Protein AF-A0A5J4TWM2-F1 (afdb_monomer_lite)

Sequence (396 aa):
MANTTLKNVNMKVEQGLFILHQSQKAQLILSQINFIGAGTVKLEGQTLVQISSCTFTIPAGITTTISPLIQALGNHLQIISSIFGTEQQTNLQAPAIYTSEQCKSISISKTNFTNLQSNITSDQWKASGIVVMQIDVNPNITFNECVFFHCTDQTSVNSHSSGAVSIIPNIATTNDLILSNDEVIQQNIKFTSCNFTTCRGVTSGAIHSTFKSLSGSDNLLFMIDKCNFISCGGKQTIVGSLLFDGQGSGTNFGQISVTNSKFYECFGQKAGGILFGDGIQPQSAQNNVFSNNNLTTAEGESSADIIFQSKQLLDNAGGIESVAQGYKFEQIEINSTATGEVKIEGFSSNFGPYLDCVTRNGKENCEQIPCGGKLNQKPEDCEQKLIDEEQKDIQD

Structure (mmCIF, N/CA/C/O backbone):
data_AF-A0A5J4TWM2-F1
#
_entry.id   AF-A0A5J4TWM2-F1
#
loop_
_atom_site.group_PDB
_atom_site.id
_atom_site.type_symbol
_atom_site.label_atom_id
_atom_site.label_alt_id
_atom_site.label_comp_id
_atom_site.label_asym_id
_atom_site.label_entity_id
_atom_site.label_seq_id
_atom_site.pdbx_PDB_ins_code
_atom_site.Cartn_x
_atom_site.Cartn_y
_atom_site.Cartn_z
_atom_site.occupancy
_atom_site.B_iso_or_equiv
_atom_site.auth_seq_id
_atom_site.auth_comp_id
_atom_site.auth_asym_id
_atom_site.auth_atom_id
_atom_site.pdbx_PDB_model_num
ATOM 1 N N . MET A 1 1 ? 4.341 -7.861 35.556 1.00 62.16 1 MET A N 1
ATOM 2 C CA . MET A 1 1 ? 3.309 -7.076 34.845 1.00 62.16 1 MET A CA 1
ATOM 3 C C . MET A 1 1 ? 1.960 -7.677 35.180 1.00 62.16 1 MET A C 1
ATOM 5 O O . MET A 1 1 ? 1.873 -8.896 35.243 1.00 62.16 1 MET A O 1
ATOM 9 N N . ALA A 1 2 ? 0.959 -6.853 35.482 1.00 68.69 2 ALA A N 1
ATOM 10 C CA . ALA A 1 2 ? -0.406 -7.332 35.682 1.00 68.69 2 ALA A CA 1
ATOM 11 C C . ALA A 1 2 ? -1.124 -7.299 34.329 1.00 68.69 2 ALA A C 1
ATOM 13 O O . ALA A 1 2 ? -1.100 -6.267 33.660 1.00 68.69 2 ALA A O 1
ATOM 14 N N . ASN A 1 3 ? -1.729 -8.412 33.922 1.00 78.56 3 ASN A N 1
ATOM 15 C CA . ASN A 1 3 ? -2.462 -8.492 32.663 1.00 78.56 3 ASN A CA 1
ATOM 16 C C . ASN A 1 3 ? -3.954 -8.457 32.968 1.00 78.56 3 ASN A C 1
ATOM 18 O O . ASN A 1 3 ? -4.461 -9.319 33.685 1.00 78.56 3 ASN A O 1
ATOM 22 N N . THR A 1 4 ? -4.654 -7.483 32.401 1.00 83.06 4 THR A N 1
ATOM 23 C CA . THR A 1 4 ? -6.115 -7.442 32.433 1.00 83.06 4 THR A CA 1
ATOM 24 C C . THR A 1 4 ? -6.619 -8.029 31.124 1.00 83.06 4 THR A C 1
ATOM 26 O O . THR A 1 4 ? -6.211 -7.593 30.051 1.00 83.06 4 THR A O 1
ATOM 29 N N . THR A 1 5 ? -7.486 -9.040 31.194 1.00 86.31 5 THR A N 1
ATOM 30 C CA . THR A 1 5 ? -8.084 -9.658 30.003 1.00 86.31 5 THR A CA 1
ATOM 31 C C . THR A 1 5 ? -9.594 -9.509 30.049 1.00 86.31 5 THR A C 1
ATOM 33 O O . THR A 1 5 ? -10.223 -9.926 31.019 1.00 86.31 5 THR A O 1
ATOM 36 N N . LEU A 1 6 ? -10.172 -8.952 28.987 1.00 86.94 6 LEU A N 1
ATOM 37 C CA . LEU A 1 6 ? -11.610 -8.950 28.748 1.00 86.94 6 LEU A CA 1
ATOM 38 C C . LEU A 1 6 ? -11.901 -9.891 27.578 1.00 86.94 6 LEU A C 1
ATOM 40 O O . LEU A 1 6 ? -11.300 -9.749 26.510 1.00 86.94 6 LEU A O 1
ATOM 44 N N . LYS A 1 7 ? -12.790 -10.869 27.783 1.00 92.12 7 LYS A N 1
ATOM 45 C CA . LYS A 1 7 ? -13.054 -11.919 26.796 1.00 92.12 7 LYS A CA 1
ATOM 46 C C . LYS A 1 7 ? -14.535 -12.257 26.670 1.00 92.12 7 LYS A C 1
ATOM 48 O O . LYS A 1 7 ? -15.226 -12.273 27.684 1.00 92.12 7 LYS A O 1
ATOM 53 N N . ASN A 1 8 ? -14.989 -12.589 25.458 1.00 88.25 8 ASN A N 1
ATOM 54 C CA . ASN A 1 8 ? -16.354 -13.063 25.176 1.00 88.25 8 ASN A CA 1
ATOM 55 C C . ASN A 1 8 ? -17.440 -12.053 25.567 1.00 88.25 8 ASN A C 1
ATOM 57 O O . ASN A 1 8 ? -18.429 -12.399 26.213 1.00 88.25 8 ASN A O 1
ATOM 61 N N . VAL A 1 9 ? -17.239 -10.789 25.195 1.00 88.12 9 VAL A N 1
ATOM 62 C CA . VAL A 1 9 ? -18.152 -9.696 25.547 1.00 88.12 9 VAL A CA 1
ATOM 63 C C . VAL A 1 9 ? -18.857 -9.175 24.301 1.00 88.12 9 VAL A C 1
ATOM 65 O O . VAL A 1 9 ? -18.236 -8.964 23.265 1.00 88.12 9 VAL A O 1
ATOM 68 N N . ASN A 1 10 ? -20.156 -8.906 24.415 1.00 87.12 10 ASN A N 1
ATOM 69 C CA . ASN A 1 10 ? -20.892 -8.110 23.437 1.00 87.12 10 ASN A CA 1
ATOM 70 C C . ASN A 1 10 ? -21.033 -6.689 23.985 1.00 87.12 10 ASN A C 1
ATOM 72 O O . ASN A 1 10 ? -21.807 -6.461 24.914 1.00 87.12 10 ASN A O 1
ATOM 76 N N . MET A 1 11 ? -20.278 -5.745 23.428 1.00 85.50 11 MET A N 1
ATOM 77 C CA . MET A 1 11 ? -20.351 -4.334 23.796 1.00 85.50 11 MET A CA 1
ATOM 78 C C . MET A 1 11 ? -21.195 -3.587 22.770 1.00 85.50 11 MET A C 1
ATOM 80 O O . MET A 1 11 ? -20.762 -3.359 21.645 1.00 85.50 11 MET A O 1
ATOM 84 N N . LYS A 1 12 ? -22.412 -3.214 23.168 1.00 85.00 12 LYS A N 1
ATOM 85 C CA . LYS A 1 12 ? -23.317 -2.384 22.368 1.00 85.00 12 LYS A CA 1
ATOM 86 C C . LYS A 1 12 ? -23.234 -0.951 22.871 1.00 85.00 12 LYS A C 1
ATOM 88 O O . LYS A 1 12 ? -23.693 -0.668 23.974 1.00 85.00 12 LYS A O 1
ATOM 93 N N . VAL A 1 13 ? -22.614 -0.081 22.087 1.00 77.44 13 VAL A N 1
ATOM 94 C CA . VAL A 1 13 ? -22.380 1.320 22.439 1.00 77.44 13 VAL A CA 1
ATOM 95 C C . VAL A 1 13 ? -22.777 2.171 21.243 1.00 77.44 13 VAL A C 1
ATOM 97 O O . VAL A 1 13 ? -22.049 2.234 20.256 1.00 77.44 13 VAL A O 1
ATOM 100 N N . GLU A 1 14 ? -23.944 2.812 21.320 1.00 71.81 14 GLU A N 1
ATOM 101 C CA . GLU A 1 14 ? -24.414 3.716 20.262 1.00 71.81 14 GLU A CA 1
ATOM 102 C C . GLU A 1 14 ? -23.488 4.928 20.133 1.00 71.81 14 GLU A C 1
ATOM 104 O O . GLU A 1 14 ? -23.074 5.263 19.030 1.00 71.81 14 GLU A O 1
ATOM 109 N N . GLN A 1 15 ? -23.106 5.529 21.264 1.00 71.56 15 GLN A N 1
ATOM 110 C CA . GLN A 1 15 ? -22.101 6.584 21.380 1.00 71.56 15 GLN A CA 1
ATOM 111 C C . GLN A 1 15 ? -21.377 6.435 22.721 1.00 71.56 15 GLN A C 1
ATOM 113 O O . GLN A 1 15 ? -21.992 6.078 23.727 1.00 71.56 15 GLN A O 1
ATOM 118 N N . GLY A 1 16 ? -20.071 6.695 22.757 1.00 72.31 16 GLY A N 1
ATOM 119 C CA . GLY A 1 16 ? -19.292 6.621 23.991 1.00 72.31 16 GLY A CA 1
ATOM 120 C C . GLY A 1 16 ? -17.823 6.300 23.760 1.00 72.31 16 GLY A C 1
ATOM 121 O O . GLY A 1 16 ? -17.391 6.037 22.640 1.00 72.31 16 GLY A O 1
ATOM 122 N N . LEU A 1 17 ? -17.053 6.330 24.844 1.00 78.56 17 LEU A N 1
ATOM 123 C CA . LEU A 1 17 ? -15.621 6.068 24.832 1.00 78.56 17 LEU A CA 1
ATOM 124 C C . LEU A 1 17 ? -15.297 4.937 25.805 1.00 78.56 17 LEU A C 1
ATOM 126 O O . LEU A 1 17 ? -15.552 5.049 27.003 1.00 78.56 17 LEU A O 1
ATOM 130 N N . PHE A 1 18 ? -14.685 3.871 25.301 1.00 80.06 18 PHE A N 1
ATOM 131 C CA . PHE A 1 18 ? -13.969 2.917 26.137 1.00 80.06 18 PHE A CA 1
ATOM 132 C C . PHE A 1 18 ? -12.520 3.388 26.242 1.00 80.06 18 PHE A C 1
ATOM 134 O O . PHE A 1 18 ? -11.749 3.230 25.296 1.00 80.06 18 PHE A O 1
ATOM 141 N N . ILE A 1 19 ? -12.169 4.026 27.361 1.00 79.69 19 ILE A N 1
ATOM 142 C CA . ILE A 1 19 ? -10.861 4.666 27.542 1.00 79.69 19 ILE A CA 1
ATOM 143 C C . ILE A 1 19 ? -9.959 3.804 28.411 1.00 79.69 19 ILE A C 1
ATOM 145 O O . ILE A 1 19 ? -10.335 3.377 29.502 1.00 79.69 19 ILE A O 1
ATOM 149 N N . LEU A 1 20 ? -8.723 3.635 27.959 1.00 75.31 20 LEU A N 1
ATOM 150 C CA . LEU A 1 20 ? -7.629 3.112 28.765 1.00 75.31 20 LEU A CA 1
ATOM 151 C C . LEU A 1 20 ? -6.650 4.235 29.046 1.00 75.31 20 LEU A C 1
ATOM 153 O O . LEU A 1 20 ? -5.817 4.580 28.208 1.00 75.31 20 LEU A O 1
ATOM 157 N N . HIS A 1 21 ? -6.788 4.811 30.234 1.00 77.38 21 HIS A N 1
ATOM 158 C CA . HIS A 1 21 ? -6.058 6.003 30.633 1.00 77.38 21 HIS A CA 1
ATOM 159 C C . HIS A 1 21 ? -4.779 5.646 31.401 1.00 77.38 21 HIS A C 1
ATOM 161 O O . HIS A 1 21 ? -4.833 4.910 32.385 1.00 77.38 21 HIS A O 1
ATOM 167 N N . GLN A 1 22 ? -3.634 6.176 30.952 1.00 68.56 22 GLN A N 1
ATOM 168 C CA . GLN A 1 22 ? -2.375 6.299 31.710 1.00 68.56 22 GLN A CA 1
ATOM 169 C C . GLN A 1 22 ? -1.847 5.039 32.435 1.00 68.56 22 GLN A C 1
ATOM 171 O O . GLN A 1 22 ? -1.102 5.135 33.412 1.00 68.56 22 GLN A O 1
ATOM 176 N N . SER A 1 23 ? -2.157 3.832 31.953 1.00 70.00 23 SER A N 1
ATOM 177 C CA . SER A 1 23 ? -1.506 2.624 32.472 1.00 70.00 23 SER A CA 1
ATOM 178 C C . SER A 1 23 ? -0.030 2.610 32.065 1.00 70.00 23 SER A C 1
ATOM 180 O O . SER A 1 23 ? 0.297 2.629 30.878 1.00 70.00 23 SER A O 1
ATOM 182 N N . GLN A 1 24 ? 0.862 2.550 33.058 1.00 74.38 24 GLN A N 1
ATOM 183 C CA . GLN A 1 24 ? 2.307 2.373 32.854 1.00 74.38 24 GLN A CA 1
ATOM 184 C C . GLN A 1 24 ? 2.781 0.931 33.088 1.00 74.38 24 GLN A C 1
ATOM 186 O O . GLN A 1 24 ? 3.923 0.596 32.790 1.00 74.38 24 GLN A O 1
ATOM 191 N N . LYS A 1 25 ? 1.935 0.068 33.667 1.00 76.38 25 LYS A N 1
ATOM 192 C CA . LYS A 1 25 ? 2.347 -1.274 34.132 1.00 76.38 25 LYS A CA 1
ATOM 193 C C . LYS A 1 25 ? 1.433 -2.411 33.700 1.00 76.38 25 LYS A C 1
ATOM 195 O O . LYS A 1 25 ? 1.872 -3.563 33.719 1.00 76.38 25 LYS A O 1
ATOM 200 N N . ALA A 1 26 ? 0.175 -2.112 33.383 1.00 72.12 26 ALA A N 1
ATOM 201 C CA . ALA A 1 26 ? -0.798 -3.130 33.029 1.00 72.12 26 ALA A CA 1
ATOM 202 C C . ALA A 1 26 ? -0.928 -3.243 31.514 1.00 72.12 26 ALA A C 1
ATOM 204 O O . ALA A 1 26 ? -1.145 -2.233 30.841 1.00 72.12 26 ALA A O 1
ATOM 205 N N . GLN A 1 27 ? -0.799 -4.464 31.002 1.00 83.19 27 GLN A N 1
ATOM 206 C CA . GLN A 1 27 ? -1.158 -4.793 29.626 1.00 83.19 27 GLN A CA 1
ATOM 207 C C . GLN A 1 27 ? -2.650 -5.114 29.580 1.00 83.19 27 GLN A C 1
ATOM 209 O O . GLN A 1 27 ? -3.177 -5.752 30.499 1.00 83.19 27 GLN A O 1
ATOM 214 N N . LEU A 1 28 ? -3.323 -4.689 28.514 1.00 85.25 28 LEU A N 1
ATOM 215 C CA . LEU A 1 28 ? -4.712 -5.056 28.277 1.00 85.25 28 LEU A CA 1
ATOM 216 C C . LEU A 1 28 ? -4.815 -5.978 27.075 1.00 85.25 28 LEU A C 1
ATOM 218 O O . LEU A 1 28 ? -4.305 -5.671 25.999 1.00 85.25 28 LEU A O 1
ATOM 222 N N . ILE A 1 29 ? -5.562 -7.059 27.262 1.00 89.88 29 ILE A N 1
ATOM 223 C CA . ILE A 1 29 ? -5.940 -7.976 26.200 1.00 89.88 29 ILE A CA 1
ATOM 224 C C . ILE A 1 29 ? -7.462 -7.935 26.050 1.00 89.88 29 ILE A C 1
ATOM 226 O O . ILE A 1 29 ? -8.203 -8.309 26.959 1.00 89.88 29 ILE A O 1
ATOM 230 N N . LEU A 1 30 ? -7.925 -7.484 24.891 1.00 91.69 30 LEU A N 1
ATOM 231 C CA . LEU A 1 30 ? -9.316 -7.544 24.461 1.00 91.69 30 LEU A CA 1
ATOM 232 C C . LEU A 1 30 ? -9.440 -8.704 23.480 1.00 91.69 30 LEU A C 1
ATOM 234 O O . LEU A 1 30 ? -8.765 -8.699 22.450 1.00 91.69 30 LEU A O 1
ATOM 238 N N . SER A 1 31 ? -10.256 -9.713 23.787 1.00 95.38 31 SER A N 1
ATOM 239 C CA . SER A 1 31 ? -10.362 -10.887 22.920 1.00 95.38 31 SER A CA 1
ATOM 240 C C . SER A 1 31 ? -11.783 -11.385 22.718 1.00 95.38 31 SER A C 1
ATOM 242 O O . SER A 1 31 ? -12.537 -11.495 23.676 1.00 95.38 31 SER A O 1
ATOM 244 N N . GLN A 1 32 ? -12.150 -11.749 21.487 1.00 95.00 32 GLN A N 1
ATOM 245 C CA . GLN A 1 32 ? -13.482 -12.308 21.200 1.00 95.00 32 GLN A CA 1
ATOM 246 C C . GLN A 1 32 ? -14.598 -11.363 21.665 1.00 95.00 32 GLN A C 1
ATOM 248 O O . GLN A 1 32 ? -15.553 -11.764 22.329 1.00 95.00 32 GLN A O 1
ATOM 253 N N . ILE A 1 33 ? -14.416 -10.073 21.383 1.00 94.00 33 ILE A N 1
ATOM 254 C CA . ILE A 1 33 ? -15.369 -9.029 21.736 1.00 94.00 33 ILE A CA 1
ATOM 255 C C . ILE A 1 33 ? -16.051 -8.532 20.471 1.00 94.00 33 ILE A C 1
ATOM 257 O O . ILE A 1 33 ? -15.380 -8.217 19.490 1.00 94.00 33 ILE A O 1
ATOM 261 N N . ASN A 1 34 ? -17.373 -8.406 20.528 1.00 93.25 34 ASN A N 1
ATOM 262 C CA . ASN A 1 34 ? -18.153 -7.757 19.484 1.00 93.25 34 ASN A CA 1
ATOM 263 C C . ASN A 1 34 ? -18.474 -6.328 19.916 1.00 93.25 34 ASN A C 1
ATOM 265 O O . ASN A 1 34 ? -19.304 -6.118 20.804 1.00 93.25 34 ASN A O 1
ATOM 269 N N . PHE A 1 35 ? -17.805 -5.362 19.298 1.00 91.75 35 PHE A N 1
ATOM 270 C CA . PHE A 1 35 ? -18.112 -3.943 19.403 1.00 91.75 35 PHE A CA 1
ATOM 271 C C . PHE A 1 35 ? -19.182 -3.604 18.363 1.00 91.75 35 PHE A C 1
ATOM 273 O O . PHE A 1 35 ? -18.971 -3.751 17.157 1.00 91.75 35 PHE A O 1
ATOM 280 N N . ILE A 1 36 ? -20.352 -3.190 18.840 1.00 89.62 36 ILE A N 1
ATOM 281 C CA . ILE A 1 36 ? -21.518 -2.878 18.016 1.00 89.62 36 ILE A CA 1
ATOM 282 C C . ILE A 1 36 ? -21.935 -1.436 18.293 1.00 89.62 36 ILE A C 1
ATOM 284 O O . ILE A 1 36 ? -22.241 -1.088 19.435 1.00 89.62 36 ILE A O 1
ATOM 288 N N . GLY A 1 37 ? -22.004 -0.631 17.241 1.00 86.00 37 GLY A N 1
ATOM 289 C CA . GLY A 1 37 ? -22.341 0.786 17.302 1.00 86.00 37 GLY A CA 1
ATOM 290 C C . GLY A 1 37 ? -21.122 1.679 17.091 1.00 86.00 37 GLY A C 1
ATOM 291 O O . GLY A 1 37 ? -20.085 1.237 16.606 1.00 86.00 37 GLY A O 1
ATOM 292 N N . ALA A 1 38 ? -21.279 2.953 17.427 1.00 80.19 38 ALA A N 1
ATOM 293 C CA . ALA A 1 38 ? -20.351 4.026 17.089 1.00 80.19 38 ALA A CA 1
ATOM 294 C C . ALA A 1 38 ? -19.419 4.415 18.261 1.00 80.19 38 ALA A C 1
ATOM 296 O O . ALA A 1 38 ? -18.793 5.473 18.266 1.00 80.19 38 ALA A O 1
ATOM 297 N N . GLY A 1 39 ? -19.334 3.574 19.295 1.00 80.88 39 GLY A N 1
ATOM 298 C CA . GLY A 1 39 ? -18.399 3.776 20.399 1.00 80.88 39 GLY A CA 1
ATOM 299 C C . GLY A 1 39 ? -16.933 3.663 19.964 1.00 80.88 39 GLY A C 1
ATOM 300 O O . GLY A 1 39 ? -16.559 2.746 19.234 1.00 80.88 39 GLY A O 1
ATOM 301 N N . THR A 1 40 ? -16.088 4.557 20.474 1.00 81.88 40 THR A N 1
ATOM 302 C CA . THR A 1 40 ? -14.641 4.557 20.216 1.00 81.88 40 THR A CA 1
ATOM 303 C C . THR A 1 40 ? -13.885 3.842 21.335 1.00 81.88 40 THR A C 1
ATOM 305 O O . THR A 1 40 ? -14.085 4.116 22.520 1.00 81.88 40 THR A O 1
ATOM 308 N N . VAL A 1 41 ? -12.941 2.977 20.970 1.00 88.50 41 VAL A N 1
ATOM 309 C CA . VAL A 1 41 ? -11.919 2.436 21.873 1.00 88.50 41 VAL A CA 1
ATOM 310 C C . VAL A 1 41 ? -10.714 3.377 21.861 1.00 88.50 41 VAL A C 1
ATOM 312 O O . VAL A 1 41 ? -9.972 3.432 20.882 1.00 88.50 41 VAL A O 1
ATOM 315 N N . LYS A 1 42 ? -10.512 4.131 22.944 1.00 89.38 42 LYS A N 1
ATOM 316 C CA . LYS A 1 42 ? -9.433 5.116 23.080 1.00 89.38 42 LYS A CA 1
ATOM 317 C C . LYS A 1 42 ? -8.312 4.579 23.970 1.00 89.38 42 LYS A C 1
ATOM 319 O O . LYS A 1 42 ? -8.539 4.222 25.125 1.00 89.38 42 LYS A O 1
ATOM 324 N N . LEU A 1 43 ? -7.094 4.544 23.443 1.00 86.56 43 LEU A N 1
ATOM 325 C CA . LEU A 1 43 ? -5.912 3.990 24.101 1.00 86.56 43 LEU A CA 1
ATOM 326 C C . LEU A 1 43 ? -4.909 5.117 24.372 1.00 86.56 43 LEU A C 1
ATOM 328 O O . LEU A 1 43 ? -4.303 5.624 23.437 1.00 86.56 43 LEU A O 1
ATOM 332 N N . GLU A 1 44 ? -4.721 5.506 25.634 1.00 83.69 44 GLU A N 1
ATOM 333 C CA . GLU A 1 44 ? -3.818 6.604 26.044 1.00 83.69 44 GLU A CA 1
ATOM 334 C C . GLU A 1 44 ? -2.661 6.116 26.943 1.00 83.69 44 GLU A C 1
ATOM 336 O O . GLU A 1 44 ? -1.918 6.908 27.517 1.00 83.69 44 GLU A O 1
ATOM 341 N N . GLY A 1 45 ? -2.532 4.799 27.132 1.00 77.81 45 GLY A N 1
ATOM 342 C CA . GLY A 1 45 ? -1.505 4.180 27.975 1.00 77.81 45 GLY A CA 1
ATOM 343 C C . GLY A 1 45 ? -0.157 3.984 27.271 1.00 77.81 45 GLY A C 1
ATOM 344 O O . GLY A 1 45 ? -0.072 3.934 26.049 1.00 77.81 45 GLY A O 1
ATOM 345 N N . GLN A 1 46 ? 0.910 3.808 28.053 1.00 78.44 46 GLN A N 1
ATOM 346 C CA . GLN A 1 46 ? 2.263 3.551 27.529 1.00 78.44 46 GLN A CA 1
ATOM 347 C C . GLN A 1 46 ? 2.578 2.058 27.349 1.00 78.44 46 GLN A C 1
ATOM 349 O O . GLN A 1 46 ? 3.666 1.701 26.894 1.00 78.44 46 GLN A O 1
ATOM 354 N N . THR A 1 47 ? 1.654 1.181 27.732 1.00 82.75 47 THR A N 1
ATOM 355 C CA . THR A 1 47 ? 1.800 -0.275 27.670 1.00 82.75 47 THR A CA 1
ATOM 356 C C . THR A 1 47 ? 1.145 -0.868 26.424 1.00 82.75 47 THR A C 1
ATOM 358 O O . THR A 1 47 ? 0.362 -0.216 25.737 1.00 82.75 47 THR A O 1
ATOM 361 N N . LEU A 1 48 ? 1.468 -2.133 26.143 1.00 85.50 48 LEU A N 1
ATOM 362 C CA . LEU A 1 48 ? 0.848 -2.900 25.067 1.00 85.50 48 LEU A CA 1
ATOM 363 C C . LEU A 1 48 ? -0.662 -3.048 25.277 1.00 85.50 48 LEU A C 1
ATOM 365 O O . LEU A 1 48 ? -1.114 -3.541 26.318 1.00 85.50 48 LEU A O 1
ATOM 369 N N . VAL A 1 49 ? -1.413 -2.698 24.235 1.00 89.81 49 VAL A N 1
ATOM 370 C CA . VAL A 1 49 ? -2.815 -3.071 24.071 1.00 89.81 49 VAL A CA 1
ATOM 371 C C . VAL A 1 49 ? -2.918 -4.084 22.941 1.00 89.81 49 VAL A C 1
ATOM 373 O O . VAL A 1 49 ? -2.545 -3.799 21.802 1.00 89.81 49 VAL A O 1
ATOM 376 N N . GLN A 1 50 ? -3.446 -5.261 23.265 1.00 93.44 50 GLN A N 1
ATOM 377 C CA . GLN A 1 50 ? -3.690 -6.328 22.307 1.00 93.44 50 GLN A CA 1
ATOM 378 C C . GLN A 1 50 ? -5.194 -6.502 22.080 1.00 93.44 50 GLN A C 1
ATOM 380 O O . GLN A 1 50 ? -5.960 -6.686 23.024 1.00 93.44 50 GLN A O 1
ATOM 385 N N . ILE A 1 51 ? -5.608 -6.491 20.816 1.00 94.56 51 ILE A N 1
ATOM 386 C CA . ILE A 1 51 ? -6.978 -6.737 20.362 1.00 94.56 51 ILE A CA 1
ATOM 387 C C . ILE A 1 51 ? -6.944 -7.981 19.478 1.00 94.56 51 ILE A C 1
ATOM 389 O O . ILE A 1 51 ? -6.262 -8.003 18.458 1.00 94.56 51 ILE A O 1
ATOM 393 N N . SER A 1 52 ? -7.633 -9.047 19.877 1.00 97.38 52 SER A N 1
ATOM 394 C CA . SER A 1 52 ? -7.533 -10.344 19.207 1.00 97.38 52 SER A CA 1
ATOM 395 C C . SER A 1 52 ? -8.891 -10.978 18.954 1.00 97.38 52 SER A C 1
ATOM 397 O O . SER A 1 52 ? -9.641 -11.251 19.890 1.00 97.38 52 SER A O 1
ATOM 399 N N . SER A 1 53 ? -9.181 -11.322 17.700 1.00 97.69 53 SER A N 1
ATOM 400 C CA . SER A 1 53 ? -10.457 -11.951 17.328 1.00 97.69 53 SER A CA 1
ATOM 401 C C . SER A 1 53 ? -11.674 -11.098 17.703 1.00 97.69 53 SER A C 1
ATOM 403 O O . SER A 1 53 ? -12.690 -11.633 18.138 1.00 97.69 53 SER A O 1
ATOM 405 N N . CYS A 1 54 ? -11.560 -9.772 17.610 1.00 96.50 54 CYS A N 1
ATOM 406 C CA . CYS A 1 54 ? -12.662 -8.854 17.894 1.00 96.50 54 CYS A CA 1
ATOM 407 C C . CYS A 1 54 ? -13.364 -8.427 16.602 1.00 96.50 54 CYS A C 1
ATOM 409 O O . CYS A 1 54 ? -12.754 -8.410 15.532 1.00 96.50 54 CYS A O 1
ATOM 411 N N . THR A 1 55 ? -14.633 -8.042 16.707 1.00 96.19 55 THR A N 1
ATOM 412 C CA . THR A 1 55 ? -15.397 -7.461 15.598 1.00 96.19 55 THR A CA 1
ATOM 413 C C . THR A 1 55 ? -15.814 -6.035 15.939 1.00 96.19 55 THR A C 1
ATOM 415 O O . THR A 1 55 ? -16.169 -5.750 17.081 1.00 96.19 55 THR A O 1
ATOM 418 N N . PHE A 1 56 ? -15.756 -5.138 14.959 1.00 94.38 56 PHE A N 1
ATOM 419 C CA . PHE A 1 56 ? -16.183 -3.748 15.071 1.00 94.38 56 PHE A CA 1
ATOM 420 C C . PHE A 1 56 ? -17.196 -3.464 13.968 1.00 94.38 56 PHE A C 1
ATOM 422 O O . PHE A 1 56 ? -16.849 -3.435 12.787 1.00 94.38 56 PHE A O 1
ATOM 429 N N . THR A 1 57 ? -18.458 -3.286 14.349 1.00 91.44 57 THR A N 1
ATOM 430 C CA . THR A 1 57 ? -19.582 -3.170 13.413 1.00 91.44 57 THR A CA 1
ATOM 431 C C . THR A 1 57 ? -20.448 -1.970 13.762 1.00 91.44 57 THR A C 1
ATOM 433 O O . THR A 1 57 ? -20.789 -1.766 14.925 1.00 91.44 57 THR A O 1
ATOM 436 N N . ILE A 1 58 ? -20.842 -1.192 12.754 1.00 87.69 58 ILE A N 1
ATOM 437 C CA . ILE A 1 58 ? -21.822 -0.115 12.917 1.00 87.69 58 ILE A CA 1
ATOM 438 C C . ILE A 1 58 ? -23.100 -0.537 12.183 1.00 87.69 58 ILE A C 1
ATOM 440 O O . ILE A 1 58 ? -23.080 -0.646 10.957 1.00 87.69 58 ILE A O 1
ATOM 444 N N . PRO A 1 59 ? -24.199 -0.818 12.903 1.00 82.50 59 PRO A N 1
ATOM 445 C CA . PRO A 1 59 ? -25.489 -1.124 12.294 1.00 82.50 59 PRO A CA 1
ATOM 446 C C . PRO A 1 59 ? -25.990 -0.027 11.346 1.00 82.50 59 PRO A C 1
ATOM 448 O O . PRO A 1 59 ? -25.790 1.165 11.588 1.00 82.50 59 PRO A O 1
ATOM 451 N N . ALA A 1 60 ? -26.716 -0.434 10.301 1.00 76.75 60 ALA A N 1
ATOM 452 C CA . ALA A 1 60 ? -27.379 0.489 9.387 1.00 76.75 60 ALA A CA 1
ATOM 453 C C . ALA A 1 60 ? -28.318 1.449 10.144 1.00 76.75 60 ALA A C 1
ATOM 455 O O . ALA A 1 60 ? -29.047 1.042 11.048 1.00 76.75 60 ALA A O 1
ATOM 456 N N . GLY A 1 61 ? -28.303 2.728 9.763 1.00 69.19 61 GLY A N 1
ATOM 457 C CA . GLY A 1 61 ? -29.110 3.777 10.396 1.00 69.19 61 GLY A CA 1
ATOM 458 C C . GLY A 1 61 ? -28.430 4.502 11.562 1.00 69.19 61 GLY A C 1
ATOM 459 O O . GLY A 1 61 ? -28.918 5.555 11.966 1.00 69.19 61 GLY A O 1
ATOM 460 N N . ILE A 1 62 ? -27.285 4.017 12.059 1.00 70.94 62 ILE A N 1
ATOM 461 C CA . ILE A 1 62 ? -26.448 4.773 12.999 1.00 70.94 62 ILE A CA 1
ATOM 462 C C . ILE A 1 62 ? -25.490 5.655 12.191 1.00 70.94 62 ILE A C 1
ATOM 464 O O . ILE A 1 62 ? -24.451 5.205 11.715 1.00 70.94 62 ILE A O 1
ATOM 468 N N . THR A 1 63 ? -25.853 6.923 12.007 1.00 62.72 63 THR A N 1
ATOM 469 C CA . THR A 1 63 ? -25.028 7.930 11.322 1.00 62.72 63 THR A CA 1
ATOM 470 C C . THR A 1 63 ? -24.332 8.831 12.329 1.00 62.72 63 THR A C 1
ATOM 472 O O . THR A 1 63 ? -24.679 10.002 12.440 1.00 62.72 63 THR A O 1
ATOM 475 N N . THR A 1 64 ? -23.383 8.325 13.110 1.00 57.44 64 THR A N 1
ATOM 476 C CA . THR A 1 64 ? -22.696 9.189 14.079 1.00 57.44 64 THR A CA 1
ATOM 477 C C . THR A 1 64 ? -21.318 8.668 14.432 1.00 57.44 64 THR A C 1
ATOM 479 O O . THR A 1 64 ? -21.210 7.911 15.381 1.00 57.44 64 THR A O 1
ATOM 482 N N . THR A 1 65 ? -20.269 9.153 13.772 1.00 59.41 65 THR A N 1
ATOM 483 C CA . THR A 1 65 ? -18.959 9.317 14.420 1.00 59.41 65 THR A CA 1
ATOM 484 C C . THR A 1 65 ? -18.074 10.265 13.625 1.00 59.41 65 THR A C 1
ATOM 486 O O . THR A 1 65 ? -17.728 9.978 12.501 1.00 59.41 65 THR A O 1
ATOM 489 N N . ILE A 1 66 ? -17.616 11.359 14.224 1.00 68.31 66 ILE A N 1
ATOM 490 C CA . ILE A 1 66 ? -16.391 12.055 13.767 1.00 68.31 66 ILE A CA 1
ATOM 491 C C . ILE A 1 66 ? -15.121 11.387 14.324 1.00 68.31 66 ILE A C 1
ATOM 493 O O . ILE A 1 66 ? -14.006 11.839 14.076 1.00 68.31 66 ILE A O 1
ATOM 497 N N . SER A 1 67 ? -15.296 10.326 15.114 1.00 84.31 67 SER A N 1
ATOM 498 C CA . SER A 1 67 ? -14.236 9.639 15.838 1.00 84.31 67 SER A CA 1
ATOM 499 C C . SER A 1 67 ? -13.969 8.258 15.239 1.00 84.31 67 SER A C 1
ATOM 501 O O . SER A 1 67 ? -14.895 7.590 14.788 1.00 84.31 67 SER A O 1
ATOM 503 N N . PRO A 1 68 ? -12.719 7.788 15.272 1.00 91.06 68 PRO A N 1
ATOM 504 C CA . PRO A 1 68 ? -12.371 6.452 14.811 1.00 91.06 68 PRO A CA 1
ATOM 505 C C . PRO A 1 68 ? -12.949 5.361 15.724 1.00 91.06 68 PRO A C 1
ATOM 507 O O . PRO A 1 68 ? -13.235 5.608 16.897 1.00 91.06 68 PRO A O 1
ATOM 510 N N . LEU A 1 69 ? -13.057 4.128 15.223 1.00 92.88 69 LEU A N 1
ATOM 511 C CA . LEU A 1 69 ? -13.448 2.972 16.047 1.00 92.88 69 LEU A CA 1
ATOM 512 C C . LEU A 1 69 ? -12.362 2.643 17.077 1.00 92.88 69 LEU A C 1
ATOM 514 O O . LEU A 1 69 ? -12.663 2.318 18.225 1.00 92.88 69 LEU A O 1
ATOM 518 N N . ILE A 1 70 ? -11.095 2.779 16.681 1.00 93.44 70 ILE A N 1
ATOM 519 C CA . ILE A 1 70 ? -9.937 2.703 17.572 1.00 93.44 70 ILE A CA 1
ATOM 520 C C . ILE A 1 70 ? -9.118 3.979 17.436 1.00 93.44 70 ILE A C 1
ATOM 522 O O . ILE A 1 70 ? -8.657 4.327 16.351 1.00 93.44 70 ILE A O 1
ATOM 526 N N . GLN A 1 71 ? -8.870 4.634 18.564 1.00 92.56 71 GLN A N 1
ATOM 527 C CA . GLN A 1 71 ? -7.940 5.746 18.668 1.00 92.56 71 GLN A CA 1
ATOM 528 C C . GLN A 1 71 ? -6.751 5.329 19.536 1.00 92.56 71 GLN A C 1
ATOM 530 O O . GLN A 1 71 ? -6.863 5.288 20.760 1.00 92.56 71 GLN A O 1
ATOM 535 N N . ALA A 1 72 ? -5.613 5.018 18.919 1.00 90.50 72 ALA A N 1
ATOM 536 C CA . ALA A 1 72 ? -4.391 4.663 19.632 1.00 90.50 72 ALA A CA 1
ATOM 537 C C . ALA A 1 72 ? -3.462 5.874 19.758 1.00 90.50 72 ALA A C 1
ATOM 539 O O . ALA A 1 72 ? -2.754 6.243 18.826 1.00 90.50 72 ALA A O 1
ATOM 540 N N . LEU A 1 73 ? -3.479 6.496 20.932 1.00 87.44 73 LEU A N 1
ATOM 541 C CA . LEU A 1 73 ? -2.657 7.656 21.271 1.00 87.44 73 LEU A CA 1
ATOM 542 C C . LEU A 1 73 ? -1.412 7.284 22.091 1.00 87.44 73 LEU A C 1
ATOM 544 O O . LEU A 1 73 ? -0.710 8.168 22.554 1.00 87.44 73 LEU A O 1
ATOM 548 N N . GLY A 1 74 ? -1.169 5.992 22.325 1.00 79.31 74 GLY A N 1
ATOM 549 C CA . GLY A 1 74 ? -0.101 5.484 23.188 1.00 79.31 74 GLY A CA 1
ATOM 550 C C . GLY A 1 74 ? 0.814 4.461 22.505 1.00 79.31 74 GLY A C 1
ATOM 551 O O . GLY A 1 74 ? 0.595 4.095 21.353 1.00 79.31 74 GLY A O 1
ATOM 552 N N . ASN A 1 75 ? 1.833 3.974 23.225 1.00 75.88 75 ASN A N 1
ATOM 553 C CA . ASN A 1 75 ? 3.052 3.389 22.637 1.00 75.88 75 ASN A CA 1
ATOM 554 C C . ASN A 1 75 ? 2.872 2.157 21.730 1.00 75.88 75 ASN A C 1
ATOM 556 O O . ASN A 1 75 ? 3.562 2.073 20.717 1.00 75.88 75 ASN A O 1
ATOM 560 N N . HIS A 1 76 ? 2.051 1.165 22.095 1.00 86.88 76 HIS A N 1
ATOM 561 C CA . HIS A 1 76 ? 2.059 -0.135 21.407 1.00 86.88 76 HIS A CA 1
ATOM 562 C C . HIS A 1 76 ? 0.649 -0.678 21.166 1.00 86.88 76 HIS A C 1
ATOM 564 O O . HIS A 1 76 ? -0.070 -1.010 22.113 1.00 86.88 76 HIS A O 1
ATOM 570 N N . LEU A 1 77 ? 0.288 -0.829 19.891 1.00 92.06 77 LEU A N 1
ATOM 571 C CA . LEU A 1 77 ? -0.972 -1.418 19.446 1.00 92.06 77 LEU A CA 1
ATOM 572 C C . LEU A 1 77 ? -0.711 -2.726 18.699 1.00 92.06 77 LEU A C 1
ATOM 574 O O . LEU A 1 77 ? -0.000 -2.746 17.694 1.00 92.06 77 LEU A O 1
ATOM 578 N N . GLN A 1 78 ? -1.348 -3.807 19.144 1.00 95.50 78 GLN A N 1
ATOM 579 C CA . GLN A 1 78 ? -1.365 -5.072 18.421 1.00 95.50 78 GLN A CA 1
ATOM 580 C C . GLN A 1 78 ? -2.799 -5.505 18.117 1.00 95.50 78 GLN A C 1
ATOM 582 O O . GLN A 1 78 ? -3.614 -5.644 19.027 1.00 95.50 78 GLN A O 1
ATOM 587 N N . ILE A 1 79 ? -3.103 -5.759 16.844 1.00 97.62 79 ILE A N 1
ATOM 588 C CA . ILE A 1 79 ? -4.399 -6.263 16.385 1.00 97.62 79 ILE A CA 1
ATOM 589 C C . ILE A 1 79 ? -4.188 -7.570 15.625 1.00 97.62 79 ILE A C 1
ATOM 591 O O . ILE A 1 79 ? -3.362 -7.655 14.718 1.00 97.62 79 ILE A O 1
ATOM 595 N N . ILE A 1 80 ? -4.925 -8.609 16.004 1.00 98.44 80 ILE A N 1
ATOM 596 C CA . ILE A 1 80 ? -4.779 -9.953 15.441 1.00 98.44 80 ILE A CA 1
ATOM 597 C C . ILE A 1 80 ? -6.158 -10.498 15.095 1.00 98.44 80 ILE A C 1
ATOM 599 O O . ILE A 1 80 ? -7.071 -10.449 15.923 1.00 98.44 80 ILE A O 1
ATOM 603 N N . SER A 1 81 ? -6.310 -11.048 13.891 1.00 98.38 81 SER A N 1
ATOM 604 C CA . SER A 1 81 ? -7.504 -11.799 13.480 1.00 98.38 81 SER A CA 1
ATOM 605 C C . SER A 1 81 ? -8.828 -11.075 13.737 1.00 98.38 81 SER A C 1
ATOM 607 O O . SER A 1 81 ? -9.809 -11.707 14.113 1.00 98.38 81 SER A O 1
ATOM 609 N N . SER A 1 82 ? -8.853 -9.747 13.611 1.00 98.38 82 SER A N 1
ATOM 610 C CA . SER A 1 82 ? -10.039 -8.936 13.912 1.00 98.38 82 SER A CA 1
ATOM 611 C C . SER A 1 82 ? -10.763 -8.502 12.636 1.00 98.38 82 SER A C 1
ATOM 613 O O . SER A 1 82 ? -10.235 -8.638 11.533 1.00 98.38 82 SER A O 1
ATOM 615 N N . ILE A 1 83 ? -11.988 -7.998 12.777 1.00 97.81 83 ILE A N 1
ATOM 616 C CA . ILE A 1 83 ? -12.828 -7.579 11.649 1.00 97.81 83 ILE A CA 1
ATOM 617 C C . ILE A 1 83 ? -13.372 -6.175 11.911 1.00 97.81 83 ILE A C 1
ATOM 619 O O . ILE A 1 83 ? -13.934 -5.917 12.973 1.00 97.81 83 ILE A O 1
ATOM 623 N N . PHE A 1 84 ? -13.236 -5.291 10.927 1.00 96.56 84 PHE A N 1
ATOM 624 C CA . PHE A 1 84 ? -13.797 -3.945 10.908 1.00 96.56 84 PHE A CA 1
ATOM 625 C C . PHE A 1 84 ? -14.767 -3.818 9.734 1.00 96.56 84 PHE A C 1
ATOM 627 O O . PHE A 1 84 ? -14.388 -4.053 8.585 1.00 96.56 84 PHE A O 1
ATOM 634 N N . GLY A 1 85 ? -16.001 -3.414 10.028 1.00 93.56 85 GLY A N 1
ATOM 635 C CA . GLY A 1 85 ? -17.076 -3.307 9.045 1.00 93.56 85 GLY A CA 1
ATOM 636 C C . GLY A 1 85 ? -17.837 -4.617 8.833 1.00 93.56 85 GLY A C 1
ATOM 637 O O . GLY A 1 85 ? -17.688 -5.583 9.583 1.00 93.56 85 GLY A O 1
ATOM 638 N N . THR A 1 86 ? -18.709 -4.622 7.827 1.00 90.25 86 THR A N 1
ATOM 639 C CA . THR A 1 86 ? -19.596 -5.750 7.494 1.00 90.25 86 THR A CA 1
ATOM 640 C C . THR A 1 86 ? -19.707 -5.914 5.977 1.00 90.25 86 THR A C 1
ATOM 642 O O . THR A 1 86 ? -19.084 -5.176 5.218 1.00 90.25 86 THR A O 1
ATOM 645 N N . GLU A 1 87 ? -20.526 -6.857 5.509 1.00 87.88 87 GLU A N 1
ATOM 646 C CA . GLU A 1 87 ? -20.893 -6.971 4.088 1.00 87.88 87 GLU A CA 1
ATOM 647 C C . GLU A 1 87 ? -21.684 -5.759 3.573 1.00 87.88 87 GLU A C 1
ATOM 649 O O . GLU A 1 87 ? -21.706 -5.496 2.373 1.00 87.88 87 GLU A O 1
ATOM 654 N N . GLN A 1 88 ? -22.315 -5.003 4.474 1.00 88.06 88 GLN A N 1
ATOM 655 C CA . GLN A 1 88 ? -22.985 -3.756 4.138 1.00 88.06 88 GLN A CA 1
ATOM 656 C C . GLN A 1 88 ? -22.034 -2.571 4.286 1.00 88.06 88 GLN A C 1
ATOM 658 O O . GLN A 1 88 ? -21.119 -2.558 5.117 1.00 88.06 88 GLN A O 1
ATOM 663 N N . GLN A 1 89 ? -22.302 -1.538 3.492 1.00 86.88 89 GLN A N 1
ATOM 664 C CA . GLN A 1 89 ? -21.578 -0.280 3.545 1.00 86.88 89 GLN A CA 1
ATOM 665 C C . GLN A 1 89 ? -21.619 0.323 4.955 1.00 86.88 89 GLN A C 1
ATOM 667 O O . GLN A 1 89 ? -22.688 0.596 5.497 1.00 86.88 89 GLN A O 1
ATOM 672 N N . THR A 1 90 ? -20.441 0.560 5.530 1.00 86.81 90 THR A N 1
ATOM 673 C CA . THR A 1 90 ? -20.266 1.147 6.861 1.00 86.81 90 THR A CA 1
ATOM 674 C C . THR A 1 90 ? -19.744 2.572 6.712 1.00 86.81 90 THR A C 1
ATOM 676 O O . THR A 1 90 ? -18.602 2.771 6.306 1.00 86.81 90 THR A O 1
ATOM 679 N N . ASN A 1 91 ? -20.569 3.573 7.025 1.00 87.56 91 ASN A N 1
ATOM 680 C CA . ASN A 1 91 ? -20.170 4.977 6.927 1.00 87.56 91 ASN A CA 1
ATOM 681 C C . ASN A 1 91 ? -19.575 5.472 8.253 1.00 87.56 91 ASN A C 1
ATOM 683 O O . ASN A 1 91 ? -20.307 5.713 9.210 1.00 87.56 91 ASN A O 1
ATOM 687 N N . LEU A 1 92 ? -18.252 5.615 8.296 1.00 85.56 92 LEU A N 1
ATOM 688 C CA . LEU A 1 92 ? -17.501 5.969 9.495 1.00 85.56 92 LEU A CA 1
ATOM 689 C C . LEU A 1 92 ? -17.349 7.474 9.706 1.00 85.56 92 LEU A C 1
ATOM 691 O O . LEU A 1 92 ? -17.177 7.876 10.846 1.00 85.56 92 LEU A O 1
ATOM 695 N N . GLN A 1 93 ? -17.325 8.279 8.631 1.00 85.62 93 GLN A N 1
ATOM 696 C CA . GLN A 1 93 ? -16.926 9.709 8.634 1.00 85.62 93 GLN A CA 1
ATOM 697 C C . GLN A 1 93 ? -15.541 10.010 9.275 1.00 85.62 93 GLN A C 1
ATOM 699 O O . GLN A 1 93 ? -15.143 11.164 9.405 1.00 85.62 93 GLN A O 1
ATOM 704 N N . ALA A 1 94 ? -14.781 8.971 9.617 1.00 88.31 94 ALA A N 1
ATOM 705 C CA . ALA A 1 94 ? -13.464 8.962 10.245 1.00 88.31 94 ALA A CA 1
ATOM 706 C C . ALA A 1 94 ? -12.730 7.673 9.804 1.00 88.31 94 ALA A C 1
ATOM 708 O O . ALA A 1 94 ? -13.378 6.776 9.256 1.00 88.31 94 ALA A O 1
ATOM 709 N N . PRO A 1 95 ? -11.412 7.527 10.021 1.00 92.62 95 PRO A N 1
ATOM 710 C CA . PRO A 1 95 ? -10.755 6.235 9.816 1.00 92.62 95 PRO A CA 1
ATOM 711 C C . PRO A 1 95 ? -11.270 5.191 10.815 1.00 92.62 95 PRO A C 1
ATOM 713 O O . PRO A 1 95 ? -11.595 5.533 11.949 1.00 92.62 95 PRO A O 1
ATOM 716 N N . ALA A 1 96 ? -11.282 3.903 10.464 1.00 94.75 96 ALA A N 1
ATOM 717 C CA . ALA A 1 96 ? -11.561 2.854 11.451 1.00 94.75 96 ALA A CA 1
ATOM 718 C C . ALA A 1 96 ? -10.511 2.846 12.568 1.00 94.75 96 ALA A C 1
ATOM 720 O O . ALA A 1 96 ? -10.852 2.699 13.742 1.00 94.75 96 ALA A O 1
ATOM 721 N N . ILE A 1 97 ? -9.241 3.039 12.212 1.00 95.38 97 ILE A N 1
ATOM 722 C CA . ILE A 1 97 ? -8.139 3.121 13.166 1.00 95.38 97 ILE A CA 1
ATOM 723 C C . ILE A 1 97 ? -7.367 4.410 12.932 1.00 95.38 97 ILE A C 1
ATOM 725 O O . ILE A 1 97 ? -6.898 4.686 11.831 1.00 95.38 97 ILE A O 1
ATOM 729 N N . TYR A 1 98 ? -7.180 5.167 14.001 1.00 93.75 98 TYR A N 1
ATOM 730 C CA . TYR A 1 98 ? -6.301 6.321 14.024 1.00 93.75 98 TYR A CA 1
ATOM 731 C C . TYR A 1 98 ? -5.184 6.098 15.033 1.00 93.75 98 TYR A C 1
ATOM 733 O O . TYR A 1 98 ? -5.456 5.709 16.175 1.00 93.75 98 TYR A O 1
ATOM 741 N N . THR A 1 99 ? -3.953 6.419 14.649 1.00 91.06 99 THR A N 1
ATOM 742 C CA . THR A 1 99 ? -2.817 6.456 15.572 1.00 91.06 99 THR A CA 1
ATOM 743 C C . THR A 1 99 ? -2.112 7.810 15.535 1.00 91.06 99 THR A C 1
ATOM 745 O O . THR A 1 99 ? -1.985 8.420 14.472 1.00 91.06 99 THR A O 1
ATOM 748 N N . SER A 1 100 ? -1.656 8.284 16.697 1.00 86.62 100 SER A N 1
ATOM 749 C CA . SER A 1 100 ? -0.904 9.542 16.819 1.00 86.62 100 SER A CA 1
ATOM 750 C C . SER A 1 100 ? 0.612 9.330 16.848 1.00 86.62 100 SER A C 1
ATOM 752 O O . SER A 1 100 ? 1.093 8.196 16.908 1.00 86.62 100 SER A O 1
ATOM 754 N N . GLU A 1 101 ? 1.346 10.445 16.902 1.00 77.88 101 GLU A N 1
ATOM 755 C CA . GLU A 1 101 ? 2.811 10.508 16.995 1.00 77.88 101 GLU A CA 1
ATOM 756 C C . GLU A 1 101 ? 3.406 9.723 18.171 1.00 77.88 101 GLU A C 1
ATOM 758 O O . GLU A 1 101 ? 4.522 9.219 18.096 1.00 77.88 101 GLU A O 1
ATOM 763 N N . GLN A 1 102 ? 2.632 9.558 19.245 1.00 80.31 102 GLN A N 1
ATOM 764 C CA . GLN A 1 102 ? 3.045 8.859 20.462 1.00 80.31 102 GLN A CA 1
ATOM 765 C C . GLN A 1 102 ? 2.984 7.326 20.321 1.00 80.31 102 GLN A C 1
ATOM 767 O O . GLN A 1 102 ? 3.417 6.602 21.221 1.00 80.31 102 GLN A O 1
ATOM 772 N N . CYS A 1 103 ? 2.441 6.806 19.215 1.00 82.19 103 CYS A N 1
ATOM 773 C CA . CYS A 1 103 ? 2.365 5.374 18.954 1.00 82.19 103 CYS A CA 1
ATOM 774 C C . CYS A 1 103 ? 3.652 4.865 18.296 1.00 82.19 103 CYS A C 1
ATOM 776 O O . CYS A 1 103 ? 3.872 5.050 17.105 1.00 82.19 103 CYS A O 1
ATOM 778 N N . LYS A 1 104 ? 4.500 4.188 19.075 1.00 77.56 104 LYS A N 1
ATOM 779 C CA . LYS A 1 104 ? 5.833 3.722 18.658 1.00 77.56 104 LYS A CA 1
ATOM 780 C C . LYS A 1 104 ? 5.806 2.437 17.837 1.00 77.56 104 LYS A C 1
ATOM 782 O O . LYS A 1 104 ? 6.677 2.210 16.999 1.00 77.56 104 LYS A O 1
ATOM 787 N N . SER A 1 105 ? 4.843 1.552 18.096 1.00 86.50 105 SER A N 1
ATOM 788 C CA . SER A 1 105 ? 4.708 0.315 17.329 1.00 86.50 105 SER A CA 1
ATOM 789 C C . SER A 1 105 ? 3.263 -0.081 17.097 1.00 86.50 105 SER A C 1
ATOM 791 O O . SER A 1 105 ? 2.431 -0.075 18.007 1.00 86.50 105 SER A O 1
ATOM 793 N N . ILE A 1 106 ? 3.008 -0.479 15.857 1.00 92.19 106 ILE A N 1
ATOM 794 C CA . ILE A 1 106 ? 1.721 -0.949 15.374 1.00 92.19 106 ILE A CA 1
ATOM 795 C C . ILE A 1 106 ? 1.972 -2.298 14.710 1.00 92.19 106 ILE A C 1
ATOM 797 O O . ILE A 1 106 ? 2.787 -2.408 13.796 1.00 92.19 106 ILE A O 1
ATOM 801 N N . SER A 1 107 ? 1.271 -3.334 15.153 1.00 95.62 107 SER A N 1
ATOM 802 C CA . SER A 1 107 ? 1.300 -4.636 14.494 1.00 95.62 107 SER A CA 1
ATOM 803 C C . SER A 1 107 ? -0.116 -5.120 14.250 1.00 95.62 107 SER A C 1
ATOM 805 O O . SER A 1 107 ? -0.855 -5.401 15.191 1.00 95.62 107 SER A O 1
ATOM 807 N N . ILE A 1 108 ? -0.509 -5.193 12.982 1.00 98.31 108 ILE A N 1
ATOM 808 C CA . ILE A 1 108 ? -1.838 -5.630 12.566 1.00 98.31 108 ILE A CA 1
ATOM 809 C C . ILE A 1 108 ? -1.666 -6.863 11.692 1.00 98.31 108 ILE A C 1
ATOM 811 O O . ILE A 1 108 ? -0.952 -6.834 10.693 1.00 98.31 108 ILE A O 1
ATOM 815 N N . SER A 1 109 ? -2.299 -7.966 12.079 1.00 98.56 109 SER A N 1
ATOM 816 C CA . SER A 1 109 ? -2.162 -9.229 11.359 1.00 98.56 109 SER A CA 1
ATOM 817 C C . SER A 1 109 ? -3.487 -9.946 11.165 1.00 98.56 109 SER A C 1
ATOM 819 O O . SER A 1 109 ? -4.354 -9.909 12.045 1.00 98.56 109 SER A O 1
ATOM 821 N N . LYS A 1 110 ? -3.648 -10.603 10.009 1.00 98.69 110 LYS A N 1
ATOM 822 C CA . LYS A 1 110 ? -4.807 -11.455 9.682 1.00 98.69 110 LYS A CA 1
ATOM 823 C C . LYS A 1 110 ? -6.153 -10.752 9.878 1.00 98.69 110 LYS A C 1
ATOM 825 O O . LYS A 1 110 ? -7.129 -11.378 10.275 1.00 98.69 110 LYS A O 1
ATOM 830 N N . THR A 1 111 ? -6.175 -9.433 9.710 1.00 98.69 111 THR A N 1
ATOM 831 C CA . THR A 1 111 ? -7.306 -8.567 10.062 1.00 98.69 111 THR A CA 1
ATOM 832 C C . THR A 1 111 ? -7.988 -8.065 8.797 1.00 98.69 111 THR A C 1
ATOM 834 O O . THR A 1 111 ? -7.312 -7.694 7.835 1.00 98.69 111 T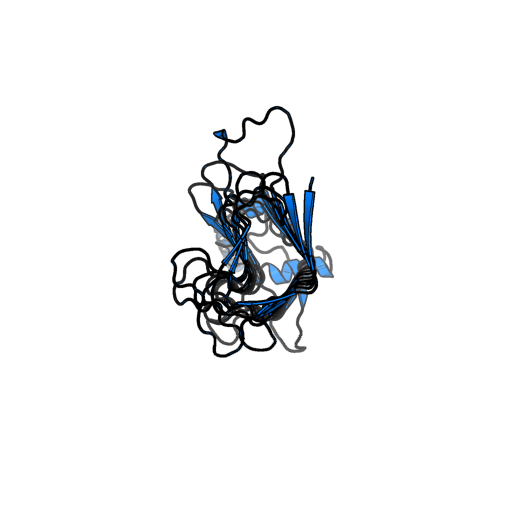HR A O 1
ATOM 837 N N . ASN A 1 112 ? -9.320 -8.030 8.822 1.00 98.56 112 ASN A N 1
ATOM 838 C CA . ASN A 1 112 ? -10.142 -7.654 7.677 1.00 98.56 112 ASN A CA 1
ATOM 839 C C . ASN A 1 112 ? -10.793 -6.287 7.897 1.00 98.56 112 ASN A C 1
ATOM 841 O O . ASN A 1 112 ? -11.432 -6.053 8.920 1.00 98.56 112 ASN A O 1
ATOM 845 N N . PHE A 1 113 ? -10.691 -5.419 6.898 1.00 98.38 113 PHE A N 1
ATOM 846 C CA . PHE A 1 113 ? -11.357 -4.125 6.802 1.00 98.38 113 PHE A CA 1
ATOM 847 C C . PHE A 1 113 ? -12.291 -4.186 5.595 1.00 98.38 113 PHE A C 1
ATOM 849 O O . PHE A 1 113 ? -11.821 -4.336 4.470 1.00 98.38 113 PHE A O 1
ATOM 856 N N . THR A 1 114 ? -13.603 -4.150 5.826 1.00 97.06 114 THR A N 1
ATOM 857 C CA . THR A 1 114 ? -14.606 -4.492 4.805 1.00 97.06 114 THR A CA 1
ATOM 858 C C . THR A 1 114 ? -15.662 -3.398 4.690 1.00 97.06 114 THR A C 1
ATOM 860 O O . THR A 1 114 ? -16.288 -3.034 5.684 1.00 97.06 114 THR A O 1
ATOM 863 N N . ASN A 1 115 ? -15.873 -2.893 3.471 1.00 95.75 115 ASN A N 1
ATOM 864 C CA . ASN A 1 115 ? -16.893 -1.899 3.119 1.00 95.75 115 ASN A CA 1
ATOM 865 C C . ASN A 1 115 ? -16.876 -0.642 4.004 1.00 95.75 115 ASN A C 1
ATOM 867 O O . ASN A 1 115 ? -17.927 -0.099 4.361 1.00 95.75 115 ASN A O 1
ATOM 871 N N . LEU A 1 116 ? -15.681 -0.176 4.364 1.00 94.06 116 LEU A N 1
ATOM 872 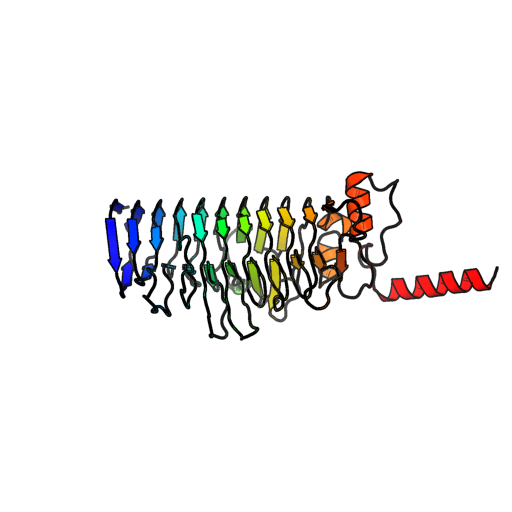C CA . LEU A 1 116 ? -15.506 1.040 5.146 1.00 94.06 116 LEU A CA 1
ATOM 873 C C . LEU A 1 116 ? -15.562 2.257 4.230 1.00 94.06 116 LEU A C 1
ATOM 875 O O . LEU A 1 116 ? -14.855 2.330 3.228 1.00 94.06 116 LEU A O 1
ATOM 879 N N . GLN A 1 117 ? -16.406 3.217 4.578 1.00 91.50 117 GLN A N 1
ATOM 880 C CA . GLN A 1 117 ? -16.572 4.451 3.827 1.00 91.50 117 GLN A CA 1
ATOM 881 C C . GLN A 1 117 ? -16.361 5.630 4.758 1.00 91.50 117 GLN A C 1
ATOM 883 O O . GLN A 1 117 ? -16.992 5.724 5.812 1.00 91.50 117 GLN A O 1
ATOM 888 N N . SER A 1 118 ? -15.491 6.543 4.362 1.00 88.31 118 SER A N 1
ATOM 889 C CA . SER A 1 118 ? -15.270 7.800 5.058 1.00 88.31 118 SER A CA 1
ATOM 890 C C . SER A 1 118 ? -15.512 8.974 4.117 1.00 88.31 118 SER A C 1
ATOM 892 O O . SER A 1 118 ? -15.469 8.844 2.896 1.00 88.31 118 SER A O 1
ATOM 894 N N . ASN A 1 119 ? -15.805 10.132 4.697 1.00 87.12 119 ASN A N 1
ATOM 895 C CA . ASN A 1 119 ? -15.814 11.407 3.993 1.00 87.12 119 ASN A CA 1
ATOM 896 C C . ASN A 1 119 ? -15.093 12.417 4.883 1.00 87.12 119 ASN A C 1
ATOM 898 O O . ASN A 1 119 ? -15.718 13.240 5.550 1.00 87.12 119 ASN A O 1
ATOM 902 N N . ILE A 1 120 ? -13.775 12.256 5.000 1.00 83.00 120 ILE A N 1
ATOM 903 C CA . ILE A 1 120 ? -12.981 13.061 5.928 1.00 83.00 120 ILE A CA 1
ATOM 904 C C . ILE A 1 120 ? -12.749 14.428 5.279 1.00 83.00 120 ILE A C 1
ATOM 906 O O . ILE A 1 120 ? -11.946 14.582 4.362 1.00 83.00 120 ILE A O 1
ATOM 910 N N . THR A 1 121 ? -13.469 15.445 5.749 1.00 80.06 121 THR A N 1
ATOM 911 C CA . THR A 1 121 ? -13.424 16.795 5.161 1.00 80.06 121 THR A CA 1
ATOM 912 C C . THR A 1 121 ? -12.294 17.669 5.701 1.00 80.06 121 THR A C 1
ATOM 914 O O . THR A 1 121 ? -12.162 18.807 5.267 1.00 80.06 121 THR A O 1
ATOM 917 N N . SER A 1 122 ? -11.502 17.188 6.665 1.00 76.25 122 SER A N 1
ATOM 918 C CA . SER A 1 122 ? -10.353 17.941 7.181 1.00 76.25 122 SER A CA 1
ATOM 919 C C . SER A 1 122 ? -9.275 18.095 6.105 1.00 76.25 122 SER A C 1
ATOM 921 O O . SER A 1 122 ? -9.220 17.306 5.173 1.00 76.25 122 SER A O 1
ATOM 923 N N . ASP A 1 123 ? -8.369 19.061 6.234 1.00 68.00 123 ASP A N 1
ATOM 924 C CA . ASP A 1 123 ? -7.209 19.165 5.328 1.00 68.00 123 ASP A CA 1
ATOM 925 C C . ASP A 1 123 ? -6.065 18.202 5.705 1.00 68.00 123 ASP A C 1
ATOM 927 O O . ASP A 1 123 ? -4.978 18.255 5.134 1.00 68.00 123 ASP A O 1
ATOM 931 N N . GLN A 1 124 ? -6.296 17.338 6.698 1.00 78.50 124 GLN A N 1
ATOM 932 C CA . GLN A 1 124 ? -5.335 16.349 7.188 1.00 78.50 124 GLN A CA 1
ATOM 933 C C . GLN A 1 124 ? -5.366 15.079 6.327 1.00 78.50 124 GLN A C 1
ATOM 935 O O . GLN A 1 124 ? -6.237 14.923 5.478 1.00 78.50 124 GLN A O 1
ATOM 940 N N . TRP A 1 125 ? -4.435 14.155 6.572 1.00 84.12 125 TRP A N 1
ATOM 941 C CA . TRP A 1 125 ? -4.371 12.851 5.907 1.00 84.12 125 TRP A CA 1
ATOM 942 C C . TRP A 1 125 ? -5.569 11.962 6.219 1.00 84.12 125 TRP A C 1
ATOM 944 O O . TRP A 1 125 ? -6.082 11.940 7.342 1.00 84.12 125 TRP A O 1
ATOM 954 N N . LYS A 1 126 ? -5.987 11.196 5.211 1.00 89.81 126 LYS A N 1
ATOM 955 C CA . LYS A 1 126 ? -7.291 10.532 5.206 1.00 89.81 126 LYS A CA 1
ATOM 956 C C . LYS A 1 126 ? -7.163 9.111 4.717 1.00 89.81 126 LYS A C 1
ATOM 958 O O . LYS A 1 126 ? -6.505 8.843 3.713 1.00 89.81 126 LYS A O 1
ATOM 963 N N . ALA A 1 127 ? -7.853 8.223 5.412 1.00 93.56 127 ALA A N 1
ATOM 964 C CA . ALA A 1 127 ? -8.179 6.904 4.920 1.00 93.56 127 ALA A CA 1
ATOM 965 C C . ALA A 1 127 ? -9.417 6.382 5.635 1.00 93.56 127 ALA A C 1
ATOM 967 O O . ALA A 1 127 ? -9.638 6.706 6.800 1.00 93.56 127 ALA A O 1
ATOM 968 N N . SER A 1 128 ? -10.195 5.536 4.966 1.00 93.50 128 SER A N 1
ATOM 969 C CA . SER A 1 128 ? -11.336 4.880 5.617 1.00 93.50 128 SER A CA 1
ATOM 970 C C . SER A 1 128 ? -10.896 3.742 6.543 1.00 93.50 128 SER A C 1
ATOM 972 O O . SER A 1 128 ? -11.518 3.494 7.574 1.00 93.50 128 SER A O 1
ATOM 974 N N . GLY A 1 129 ? -9.794 3.066 6.204 1.00 95.25 129 GLY A N 1
ATOM 975 C CA . GLY A 1 129 ? -9.215 2.010 7.025 1.00 95.25 129 GLY A CA 1
ATOM 976 C C . GLY A 1 129 ? -8.384 2.584 8.165 1.00 95.25 129 GLY A C 1
ATOM 977 O O . GLY A 1 129 ? -8.815 2.586 9.318 1.00 95.25 129 GLY A O 1
ATOM 978 N N . ILE A 1 130 ? -7.165 3.025 7.856 1.00 96.25 130 ILE A N 1
ATOM 979 C CA . ILE A 1 130 ? -6.157 3.332 8.872 1.00 96.25 130 ILE A CA 1
ATOM 980 C C . ILE A 1 130 ? -5.421 4.623 8.535 1.00 96.25 130 ILE A C 1
ATOM 982 O O . ILE A 1 130 ? -4.855 4.758 7.451 1.00 96.25 130 ILE A O 1
ATOM 986 N N . VAL A 1 131 ? -5.370 5.541 9.496 1.00 93.44 131 VAL A N 1
ATOM 987 C CA . VAL A 1 131 ? -4.518 6.732 9.440 1.00 93.44 131 VAL A CA 1
ATOM 988 C C . VAL A 1 131 ? -3.472 6.643 10.539 1.00 93.44 131 VAL A C 1
ATOM 990 O O . VAL A 1 131 ? -3.800 6.475 11.714 1.00 93.44 131 VAL A O 1
ATOM 993 N N . VAL A 1 132 ? -2.211 6.779 10.143 1.00 89.56 132 VAL A N 1
ATOM 994 C CA . VAL A 1 132 ? -1.058 6.719 11.035 1.00 89.56 132 VAL A CA 1
ATOM 995 C C . VAL A 1 132 ? -0.272 8.016 10.937 1.00 89.56 132 VAL A C 1
ATOM 997 O O . VAL A 1 132 ? 0.398 8.243 9.933 1.00 89.56 132 VAL A O 1
ATOM 1000 N N . MET A 1 133 ? -0.345 8.873 11.958 1.00 82.69 133 MET A N 1
ATOM 1001 C CA . MET A 1 133 ? 0.253 10.209 11.895 1.00 82.69 133 MET A CA 1
ATOM 1002 C C . MET A 1 133 ? 1.527 10.359 12.720 1.00 82.69 133 MET A C 1
ATOM 1004 O O . MET A 1 133 ? 1.559 9.981 13.886 1.00 82.69 133 MET A O 1
ATOM 1008 N N . GLN A 1 134 ? 2.511 11.027 12.115 1.00 68.69 134 GLN A N 1
ATOM 1009 C CA . GLN A 1 134 ? 3.682 11.653 12.733 1.00 68.69 134 GLN A CA 1
ATOM 1010 C C . GLN A 1 134 ? 4.442 10.764 13.721 1.00 68.69 134 GLN A C 1
ATOM 1012 O O . GLN A 1 134 ? 4.903 11.258 14.741 1.00 68.69 134 GLN A O 1
ATOM 1017 N N . ILE A 1 135 ? 4.571 9.462 13.451 1.00 64.75 135 ILE A N 1
ATOM 1018 C CA . ILE A 1 135 ? 5.209 8.562 14.420 1.00 64.75 135 ILE A CA 1
ATOM 1019 C C . ILE A 1 135 ? 6.636 9.025 14.720 1.00 64.75 135 ILE A C 1
ATOM 1021 O O . ILE A 1 135 ? 7.404 9.301 13.799 1.00 64.75 135 ILE A O 1
ATOM 1025 N N . ASP A 1 136 ? 6.918 9.114 16.022 1.00 61.19 136 ASP A N 1
ATOM 1026 C CA . ASP A 1 136 ? 8.194 9.476 16.634 1.00 61.19 136 ASP A CA 1
ATOM 1027 C C . ASP A 1 136 ? 9.352 8.553 16.195 1.00 61.19 136 ASP A C 1
ATOM 1029 O O . ASP A 1 136 ? 9.156 7.548 15.506 1.00 61.19 136 ASP A O 1
ATOM 1033 N N . VAL A 1 137 ? 10.579 8.888 16.598 1.00 55.91 137 VAL A N 1
ATOM 1034 C CA . VAL A 1 137 ? 11.816 8.235 16.150 1.00 55.91 137 VAL A CA 1
ATOM 1035 C C . VAL A 1 137 ? 11.719 6.705 16.288 1.00 55.91 137 VAL A C 1
ATOM 1037 O O . VAL A 1 137 ? 11.615 6.171 17.395 1.00 55.91 137 VAL A O 1
ATOM 1040 N N . ASN A 1 138 ? 11.814 5.998 15.154 1.00 65.12 138 ASN A N 1
ATOM 1041 C CA . ASN A 1 138 ? 11.839 4.529 15.015 1.00 65.12 138 ASN A CA 1
ATOM 1042 C C . ASN A 1 138 ? 10.479 3.809 15.031 1.00 65.12 138 ASN A C 1
ATOM 1044 O O . ASN A 1 138 ? 10.267 2.903 15.846 1.00 65.12 138 ASN A O 1
ATOM 1048 N N . PRO A 1 139 ? 9.577 4.126 14.081 1.00 70.81 139 PRO A N 1
ATOM 1049 C CA . PRO A 1 139 ? 8.363 3.348 13.888 1.00 70.81 139 PRO A CA 1
ATOM 1050 C C . PRO A 1 139 ? 8.687 1.880 13.586 1.00 70.81 139 PRO A C 1
ATOM 1052 O O . PRO A 1 139 ? 9.435 1.570 12.655 1.00 70.81 139 PRO A O 1
ATOM 1055 N N .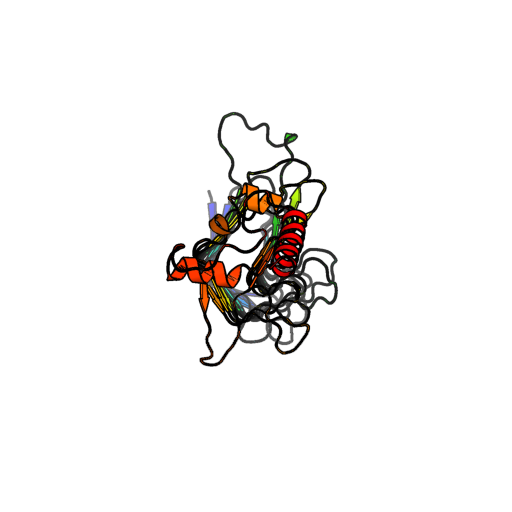 ASN A 1 140 ? 8.056 0.974 14.335 1.00 83.69 140 ASN A N 1
ATOM 1056 C CA . ASN A 1 140 ? 7.905 -0.424 13.936 1.00 83.69 140 ASN A CA 1
ATOM 1057 C C . ASN A 1 140 ? 6.437 -0.685 13.595 1.00 83.69 140 ASN A C 1
ATOM 1059 O O . ASN A 1 140 ? 5.630 -1.009 14.478 1.00 83.69 140 ASN A O 1
ATOM 1063 N N . ILE A 1 141 ? 6.102 -0.491 12.320 1.00 91.25 141 ILE A N 1
ATOM 1064 C CA . ILE A 1 141 ? 4.744 -0.616 11.791 1.00 91.25 141 ILE A CA 1
ATOM 1065 C C . ILE A 1 141 ? 4.701 -1.829 10.875 1.00 91.25 141 ILE A C 1
ATOM 1067 O O . ILE A 1 141 ? 5.398 -1.884 9.863 1.00 91.25 141 ILE A O 1
ATOM 1071 N N . THR A 1 142 ? 3.863 -2.799 11.212 1.00 95.62 142 THR A N 1
ATOM 1072 C CA . THR A 1 142 ? 3.748 -4.048 10.460 1.00 95.62 142 THR A CA 1
ATOM 1073 C C . THR A 1 142 ? 2.296 -4.382 10.167 1.00 95.62 142 THR A C 1
ATOM 1075 O O . THR A 1 142 ? 1.443 -4.380 11.055 1.00 95.62 142 THR A O 1
ATOM 1078 N N . PHE A 1 143 ? 2.038 -4.710 8.908 1.00 98.19 143 PHE A N 1
ATOM 1079 C CA . PHE A 1 143 ? 0.785 -5.242 8.403 1.00 98.19 143 PHE A CA 1
ATOM 1080 C C . PHE A 1 143 ? 1.081 -6.580 7.741 1.00 98.19 143 PHE A C 1
ATOM 1082 O O . PHE A 1 143 ? 1.840 -6.630 6.774 1.00 98.19 143 PHE A O 1
ATOM 1089 N N . ASN A 1 144 ? 0.512 -7.662 8.261 1.00 98.62 144 ASN A N 1
ATOM 1090 C CA . ASN A 1 144 ? 0.770 -9.002 7.742 1.00 98.62 144 ASN A CA 1
ATOM 1091 C C . ASN A 1 144 ? -0.530 -9.759 7.482 1.00 98.62 144 ASN A C 1
ATOM 1093 O O . ASN A 1 144 ? -1.330 -9.943 8.399 1.00 98.62 144 ASN A O 1
ATOM 1097 N N . GLU A 1 145 ? -0.718 -10.249 6.259 1.00 98.69 145 GLU A N 1
ATOM 1098 C CA . GLU A 1 145 ? -1.904 -11.028 5.876 1.00 98.69 145 GLU A CA 1
ATOM 1099 C C . GLU A 1 145 ? -3.226 -10.269 6.132 1.00 98.69 145 GLU A C 1
ATOM 1101 O O . GLU A 1 145 ? -4.234 -10.859 6.514 1.00 98.69 145 GLU A O 1
ATOM 1106 N N . CYS A 1 146 ? -3.226 -8.941 5.986 1.00 98.81 146 CYS A N 1
ATOM 1107 C CA . CYS A 1 146 ? -4.427 -8.119 6.157 1.00 98.81 146 CYS A CA 1
ATOM 1108 C C . CYS A 1 146 ? -5.226 -8.022 4.855 1.00 98.81 146 CYS A C 1
ATOM 1110 O O . CYS A 1 146 ? -4.651 -7.995 3.766 1.00 98.81 146 CYS A O 1
ATOM 1112 N N . VAL A 1 147 ? -6.547 -7.895 4.973 1.00 98.75 147 VAL A N 1
ATOM 1113 C CA . VAL A 1 147 ? -7.447 -7.690 3.832 1.00 98.75 147 VAL A CA 1
ATOM 1114 C C . VAL A 1 147 ? -8.133 -6.339 3.962 1.00 98.75 147 VAL A C 1
ATOM 1116 O O . VAL A 1 147 ? -8.779 -6.062 4.970 1.00 98.75 147 VAL A O 1
ATOM 1119 N N . PHE A 1 148 ? -8.025 -5.517 2.926 1.00 98.75 148 PHE A N 1
ATOM 1120 C CA . PHE A 1 148 ? -8.745 -4.262 2.766 1.00 98.75 148 PHE A CA 1
ATOM 1121 C C . PHE A 1 148 ? -9.652 -4.391 1.543 1.00 98.75 148 PHE A C 1
ATOM 1123 O O . PHE A 1 148 ? -9.171 -4.484 0.414 1.00 98.75 148 PHE A O 1
ATOM 1130 N N . PHE A 1 149 ? -10.960 -4.436 1.772 1.00 98.44 149 PHE A N 1
ATOM 1131 C CA . PHE A 1 149 ? -11.973 -4.671 0.750 1.00 98.44 149 PHE A CA 1
ATOM 1132 C C . PHE A 1 149 ? -12.997 -3.536 0.759 1.00 98.44 149 PHE A C 1
ATOM 1134 O O . PHE A 1 149 ? -13.632 -3.284 1.784 1.00 98.44 149 PHE A O 1
ATOM 1141 N N . HIS A 1 150 ? -13.159 -2.846 -0.374 1.00 97.38 150 HIS A N 1
ATOM 1142 C CA . HIS A 1 150 ? -14.058 -1.690 -0.522 1.00 97.38 150 HIS A CA 1
ATOM 1143 C C . HIS A 1 150 ? -13.827 -0.565 0.511 1.00 97.38 150 HIS A C 1
ATOM 1145 O O . HIS A 1 150 ? -14.774 0.085 0.961 1.00 97.38 150 HIS A O 1
ATOM 1151 N N . CYS A 1 151 ? -12.573 -0.312 0.887 1.00 97.12 151 CYS A N 1
ATOM 1152 C CA . CYS A 1 151 ? -12.203 0.826 1.732 1.00 97.12 151 CYS A CA 1
ATOM 1153 C C . CYS A 1 151 ? -12.148 2.103 0.881 1.00 97.12 151 CYS A C 1
ATOM 1155 O O . CYS A 1 151 ? -11.322 2.198 -0.028 1.00 97.12 151 CYS A O 1
ATOM 1157 N N . THR A 1 152 ? -13.034 3.069 1.128 1.00 94.88 152 THR A N 1
ATOM 1158 C CA . THR A 1 152 ? -13.138 4.290 0.316 1.00 94.88 152 THR A CA 1
ATOM 1159 C C . THR A 1 152 ? -13.201 5.558 1.154 1.00 94.88 152 THR A C 1
ATOM 1161 O O . THR A 1 152 ? -14.053 5.678 2.031 1.00 94.88 152 THR A O 1
ATOM 1164 N N . ASP A 1 153 ? -12.372 6.540 0.815 1.00 91.56 153 ASP A N 1
ATOM 1165 C CA . ASP A 1 153 ? -12.523 7.915 1.285 1.00 91.56 153 ASP A CA 1
ATOM 1166 C C . ASP A 1 153 ? -13.083 8.793 0.153 1.00 91.56 153 ASP A C 1
ATOM 1168 O O . ASP A 1 153 ? -12.477 8.931 -0.908 1.00 91.56 153 ASP A O 1
ATOM 1172 N N . GLN A 1 154 ? -14.276 9.353 0.367 1.00 84.69 154 GLN A N 1
ATOM 1173 C CA . GLN A 1 154 ? -15.064 10.088 -0.634 1.00 84.69 154 GLN A CA 1
ATOM 1174 C C . GLN A 1 154 ? -14.872 11.610 -0.565 1.00 84.69 154 GLN A C 1
ATOM 1176 O O . GLN A 1 154 ? -15.707 12.361 -1.071 1.00 84.69 154 GLN A O 1
ATOM 1181 N N . THR A 1 155 ? -13.807 12.076 0.089 1.00 81.75 155 THR A N 1
ATOM 1182 C CA . THR A 1 155 ? -13.511 13.508 0.198 1.00 81.75 155 THR A CA 1
ATOM 1183 C C . THR A 1 155 ? -13.501 14.176 -1.178 1.00 81.75 155 THR A C 1
ATOM 1185 O O . THR A 1 155 ? -12.933 13.657 -2.133 1.00 81.75 155 THR A O 1
ATOM 1188 N N . SER A 1 156 ? -14.092 15.366 -1.283 1.00 71.31 156 SER A N 1
ATOM 1189 C CA . SER A 1 156 ? -13.941 16.227 -2.464 1.00 71.31 156 SER A CA 1
ATOM 1190 C C . SER A 1 156 ? -12.690 17.108 -2.395 1.00 71.31 156 SER A C 1
ATOM 1192 O O . SER A 1 156 ? -12.389 17.829 -3.340 1.00 71.31 156 SER A O 1
ATOM 1194 N N . VAL A 1 157 ? -12.004 17.119 -1.248 1.00 67.81 157 VAL A N 1
ATOM 1195 C CA . VAL A 1 157 ? -10.783 17.896 -1.020 1.00 67.81 157 VAL A CA 1
ATOM 1196 C C . VAL A 1 157 ? -9.580 17.055 -1.437 1.00 67.81 157 VAL A C 1
ATOM 1198 O O . VAL A 1 157 ? -9.371 15.974 -0.885 1.00 67.81 157 VAL A O 1
ATOM 1201 N N . ASN A 1 158 ? -8.793 17.574 -2.380 1.00 63.44 158 ASN A N 1
ATOM 1202 C CA . ASN A 1 158 ? -7.732 16.855 -3.099 1.00 63.44 158 ASN A CA 1
ATOM 1203 C C . ASN A 1 158 ? -6.453 16.588 -2.279 1.00 63.44 158 ASN A C 1
ATOM 1205 O O . ASN A 1 158 ? -5.448 16.160 -2.846 1.00 63.44 158 ASN A O 1
ATOM 1209 N N . SER A 1 159 ? -6.442 16.856 -0.972 1.00 69.50 159 SER A N 1
ATOM 1210 C CA . SER A 1 159 ? -5.251 16.685 -0.139 1.00 69.50 159 SER A CA 1
ATOM 1211 C C . SER A 1 159 ? -5.224 15.316 0.556 1.00 69.50 159 SER A C 1
ATOM 1213 O O . SER A 1 159 ? -6.131 14.942 1.298 1.00 69.50 159 SER A O 1
ATOM 1215 N N . HIS A 1 160 ? -4.147 14.573 0.285 1.00 84.31 160 HIS A N 1
ATOM 1216 C CA . HIS A 1 160 ? -3.661 13.385 0.996 1.00 84.31 160 HIS A CA 1
ATOM 1217 C C . HIS A 1 160 ? -4.699 12.302 1.373 1.00 84.31 160 HIS A C 1
ATOM 1219 O O . HIS A 1 160 ? -4.738 11.832 2.513 1.00 84.31 160 HIS A O 1
ATOM 1225 N N . SER A 1 161 ? -5.506 11.863 0.404 1.00 90.94 161 SER A N 1
ATOM 1226 C CA . SER A 1 161 ? -6.560 10.856 0.592 1.00 90.94 161 SER A CA 1
ATOM 1227 C C . SER A 1 161 ? -6.183 9.480 0.041 1.00 90.94 161 SER A C 1
ATOM 1229 O O . SER A 1 161 ? -5.806 9.336 -1.124 1.00 90.94 161 SER A O 1
ATOM 1231 N N . SER A 1 162 ? -6.332 8.452 0.872 1.00 94.31 162 SER A N 1
ATOM 1232 C CA . SER A 1 162 ? -6.150 7.043 0.527 1.00 94.31 162 SER A CA 1
ATOM 1233 C C . SER A 1 162 ? -7.429 6.249 0.779 1.00 94.31 162 SER A C 1
ATOM 1235 O O . SER A 1 162 ? -8.186 6.563 1.692 1.00 94.31 162 SER A O 1
ATOM 1237 N N . GLY A 1 163 ? -7.677 5.185 0.016 1.00 94.56 163 GLY A N 1
ATOM 1238 C CA . GLY A 1 163 ? -8.795 4.294 0.318 1.00 94.56 163 GLY A CA 1
ATOM 1239 C C . GLY A 1 163 ? -8.578 3.512 1.609 1.00 94.56 163 GLY A C 1
ATOM 1240 O O . GLY A 1 163 ? -9.417 3.562 2.514 1.00 94.56 163 GLY A O 1
ATOM 1241 N N . ALA A 1 164 ? -7.450 2.804 1.719 1.00 97.25 164 ALA A N 1
ATOM 1242 C CA . ALA A 1 164 ? -7.213 1.864 2.812 1.00 97.25 164 ALA A CA 1
ATOM 1243 C C . ALA A 1 164 ? -6.303 2.423 3.906 1.00 97.25 164 ALA A C 1
ATOM 1245 O O . ALA A 1 164 ? -6.708 2.442 5.069 1.00 97.25 164 ALA A O 1
ATOM 1246 N N . VAL A 1 165 ? -5.089 2.858 3.559 1.00 97.56 165 VAL A N 1
ATOM 1247 C CA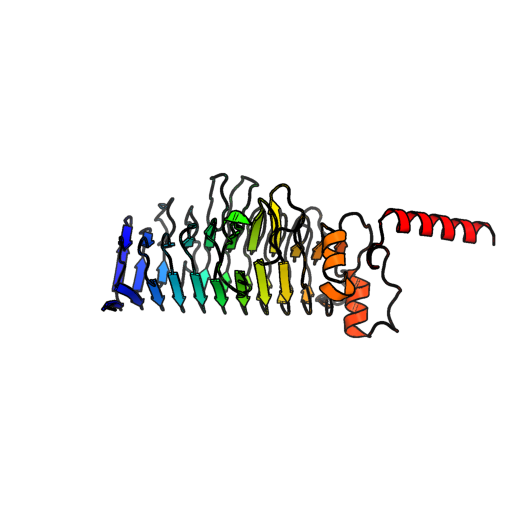 . VAL A 1 165 ? -4.085 3.254 4.555 1.00 97.56 165 VAL A CA 1
ATOM 1248 C C . VAL A 1 165 ? -3.388 4.552 4.163 1.00 97.56 165 VAL A C 1
ATOM 1250 O O . VAL A 1 165 ? -2.934 4.699 3.028 1.00 97.56 165 VAL A O 1
ATOM 1253 N N . SER A 1 166 ? -3.273 5.477 5.114 1.00 94.62 166 SER A N 1
ATOM 1254 C CA . SER A 1 166 ? -2.454 6.682 4.986 1.00 94.62 166 SER A CA 1
ATOM 1255 C C . SER A 1 166 ? -1.428 6.741 6.114 1.00 94.62 166 SER A C 1
ATOM 1257 O O . SER A 1 166 ? -1.805 6.661 7.285 1.00 94.62 166 SER A O 1
ATOM 1259 N N . ILE A 1 167 ? -0.145 6.898 5.779 1.00 91.19 167 ILE A N 1
ATOM 1260 C CA . ILE A 1 167 ? 0.952 6.960 6.758 1.00 91.19 167 ILE A CA 1
ATOM 1261 C C . ILE A 1 167 ? 1.738 8.261 6.590 1.00 91.19 167 ILE A C 1
ATOM 1263 O O . ILE A 1 167 ? 2.090 8.650 5.483 1.00 91.19 167 ILE A O 1
ATOM 1267 N N . ILE A 1 168 ? 2.021 8.936 7.700 1.00 86.62 168 ILE A N 1
ATOM 1268 C CA . ILE A 1 168 ? 2.887 10.116 7.742 1.00 86.62 168 ILE A CA 1
ATOM 1269 C C . ILE A 1 168 ? 4.017 9.835 8.722 1.00 86.62 168 ILE A C 1
ATOM 1271 O O . ILE A 1 168 ? 3.853 10.086 9.916 1.00 86.62 168 ILE A O 1
ATOM 1275 N N . PRO A 1 169 ? 5.149 9.283 8.275 1.00 76.62 169 PRO A N 1
ATOM 1276 C CA . PRO A 1 169 ? 6.304 9.159 9.145 1.00 76.62 169 PRO A CA 1
ATOM 1277 C C . PRO A 1 169 ? 6.858 10.554 9.471 1.00 76.62 169 PRO A C 1
ATOM 1279 O O . PRO A 1 169 ? 6.960 11.411 8.588 1.00 76.62 169 PRO A O 1
ATOM 1282 N N . ASN A 1 170 ? 7.208 10.786 10.740 1.00 70.56 170 ASN A N 1
ATOM 1283 C CA . ASN A 1 170 ? 8.021 11.937 11.114 1.00 70.56 170 ASN A CA 1
ATOM 1284 C C . ASN A 1 170 ? 9.491 11.513 11.079 1.00 70.56 170 ASN A C 1
ATOM 1286 O O . ASN A 1 170 ? 9.878 10.526 11.703 1.00 70.56 170 ASN A O 1
ATOM 1290 N N . ILE A 1 171 ? 10.310 12.236 10.325 1.00 61.62 171 ILE A N 1
ATOM 1291 C CA . ILE A 1 171 ? 11.727 11.923 10.191 1.00 61.62 171 ILE A CA 1
ATOM 1292 C C . ILE A 1 171 ? 12.486 12.831 11.153 1.00 61.62 171 ILE A C 1
ATOM 1294 O O . ILE A 1 171 ? 12.478 14.052 10.997 1.00 61.62 171 ILE A O 1
ATOM 1298 N N . ALA A 1 172 ? 13.104 12.225 12.168 1.00 51.94 172 ALA A N 1
ATOM 1299 C CA . ALA A 1 172 ? 13.831 12.934 13.216 1.00 51.94 172 ALA A CA 1
ATOM 1300 C C . ALA A 1 172 ? 14.946 13.828 12.658 1.00 51.94 172 ALA A C 1
ATOM 1302 O O . ALA A 1 172 ? 15.557 13.523 11.631 1.00 51.94 172 ALA A O 1
ATOM 1303 N N . THR A 1 173 ? 15.229 14.925 13.362 1.00 49.84 173 THR A N 1
ATOM 1304 C CA . THR A 1 173 ? 16.352 15.796 13.012 1.00 49.84 173 THR A CA 1
ATOM 1305 C C . THR A 1 173 ? 17.668 15.167 13.466 1.00 49.84 173 THR A C 1
ATOM 1307 O O . THR A 1 173 ? 17.716 14.426 14.448 1.00 49.84 173 THR A O 1
ATOM 1310 N N . THR A 1 174 ? 18.775 15.496 12.798 1.00 48.62 174 THR A N 1
ATOM 1311 C CA . THR A 1 174 ? 20.127 15.053 13.191 1.00 48.62 174 THR A CA 1
ATOM 1312 C C . THR A 1 174 ? 20.497 15.419 14.636 1.00 48.62 174 THR A C 1
ATOM 1314 O O . THR A 1 174 ? 21.387 14.797 15.207 1.00 48.62 174 THR A O 1
ATOM 1317 N N . ASN A 1 175 ? 19.806 16.387 15.250 1.00 44.75 175 ASN A N 1
ATOM 1318 C CA . ASN A 1 175 ? 20.009 16.769 16.649 1.00 44.75 175 ASN A CA 1
ATOM 1319 C C . ASN A 1 175 ? 19.313 15.828 17.651 1.00 44.75 175 ASN A C 1
ATOM 1321 O O . ASN A 1 175 ? 19.739 15.768 18.802 1.00 44.75 175 ASN A O 1
ATOM 1325 N N . ASP A 1 176 ? 18.301 15.067 17.223 1.00 46.50 176 ASP A N 1
ATOM 1326 C CA . ASP A 1 176 ? 17.586 14.096 18.068 1.00 46.50 176 ASP A CA 1
ATOM 1327 C C . ASP A 1 176 ? 18.295 12.726 18.114 1.00 46.50 176 ASP A C 1
ATOM 1329 O O . ASP A 1 176 ? 17.970 11.870 18.936 1.00 46.50 176 ASP A O 1
ATOM 1333 N N . LEU A 1 177 ? 19.294 12.519 17.246 1.00 47.16 177 LEU A N 1
ATOM 1334 C CA . LEU A 1 177 ? 20.027 11.262 17.056 1.00 47.16 177 LEU A CA 1
ATOM 1335 C C . LEU A 1 177 ? 21.398 11.227 17.755 1.00 47.16 177 LEU A C 1
ATOM 1337 O O . LEU A 1 177 ? 22.267 10.454 17.351 1.00 47.16 177 LEU A O 1
ATOM 1341 N N . ILE A 1 178 ? 21.610 11.987 18.840 1.00 41.72 178 ILE A N 1
ATOM 1342 C CA . ILE A 1 178 ? 22.752 11.733 19.743 1.00 41.72 178 ILE A CA 1
ATOM 1343 C C . ILE A 1 178 ? 22.453 10.459 20.546 1.00 41.72 178 ILE A C 1
ATOM 1345 O O . ILE A 1 178 ? 22.163 10.489 21.741 1.00 41.72 178 ILE A O 1
ATOM 1349 N N . LEU A 1 179 ? 22.480 9.320 19.863 1.00 45.41 179 LEU A N 1
ATOM 1350 C CA . LEU A 1 179 ? 22.437 8.007 20.472 1.00 45.41 179 LEU A CA 1
ATOM 1351 C C . LEU A 1 179 ? 23.866 7.497 20.579 1.00 45.41 179 LEU A C 1
ATOM 1353 O O . LEU A 1 179 ? 24.610 7.385 19.608 1.00 45.41 179 LEU A O 1
ATOM 1357 N N . SER A 1 180 ? 24.252 7.255 21.824 1.00 40.50 180 SER A N 1
ATOM 1358 C CA . SER A 1 180 ? 25.490 6.604 22.207 1.00 40.50 180 SER A CA 1
ATOM 1359 C C . SER A 1 180 ? 25.612 5.244 21.513 1.00 40.50 180 SER A C 1
ATOM 1361 O O . SER A 1 180 ? 24.821 4.351 21.801 1.00 40.50 180 SER A O 1
ATOM 1363 N N . ASN A 1 181 ? 26.657 5.106 20.696 1.00 37.88 181 ASN A N 1
ATOM 1364 C CA . ASN A 1 181 ? 27.232 3.874 20.144 1.00 37.88 181 ASN A CA 1
ATOM 1365 C C . ASN A 1 181 ? 26.372 3.078 19.129 1.00 37.88 181 ASN A C 1
ATOM 1367 O O . ASN A 1 181 ? 25.446 2.367 19.495 1.00 37.88 181 ASN A O 1
ATOM 1371 N N . ASP A 1 182 ? 26.790 3.137 17.857 1.00 38.94 182 ASP A N 1
ATOM 1372 C CA . ASP A 1 182 ? 26.845 2.058 16.846 1.00 38.94 182 ASP A CA 1
ATOM 1373 C C . ASP A 1 182 ? 25.622 1.177 16.496 1.00 3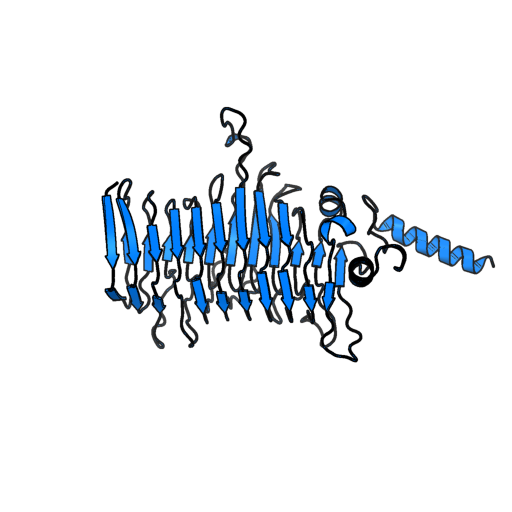8.94 182 ASP A C 1
ATOM 1375 O O . ASP A 1 182 ? 25.777 0.233 15.720 1.00 38.94 182 ASP A O 1
ATOM 1379 N N . GLU A 1 183 ? 24.396 1.477 16.925 1.00 42.41 183 GLU A N 1
ATOM 1380 C CA . GLU A 1 183 ? 23.208 0.848 16.321 1.00 42.41 183 GLU A CA 1
ATOM 1381 C C . GLU A 1 183 ? 22.619 1.732 15.212 1.00 42.41 183 GLU A C 1
ATOM 1383 O O . GLU A 1 183 ? 22.038 2.787 15.462 1.00 42.41 183 GLU A O 1
ATOM 1388 N N . VAL A 1 184 ? 22.755 1.289 13.956 1.00 45.19 184 VAL A N 1
ATOM 1389 C CA . VAL A 1 184 ? 22.007 1.842 12.817 1.00 45.19 184 VAL A CA 1
ATOM 1390 C C . VAL A 1 184 ? 20.530 1.561 13.064 1.00 45.19 184 VAL A C 1
ATOM 1392 O O . VAL A 1 184 ? 20.061 0.439 12.864 1.00 45.19 184 VAL A O 1
ATOM 1395 N N . ILE A 1 185 ? 19.784 2.560 13.532 1.00 48.31 185 ILE A N 1
ATOM 1396 C CA . ILE A 1 185 ? 18.363 2.358 13.784 1.00 48.31 185 ILE A CA 1
ATOM 1397 C C . ILE A 1 185 ? 17.605 2.430 12.468 1.00 48.31 185 ILE A C 1
ATOM 1399 O O . ILE A 1 185 ? 17.414 3.496 11.884 1.00 48.31 185 ILE A O 1
ATOM 1403 N N . GLN A 1 186 ? 17.178 1.262 12.003 1.00 54.78 186 GLN A N 1
ATOM 1404 C CA . GLN A 1 186 ? 16.391 1.118 10.792 1.00 54.78 186 GLN A CA 1
ATOM 1405 C C . GLN A 1 186 ? 14.905 1.267 11.128 1.00 54.78 186 GLN A C 1
ATOM 1407 O O . GLN A 1 186 ? 14.296 0.395 11.758 1.00 54.78 186 GLN A O 1
ATOM 1412 N N . GLN A 1 187 ? 14.314 2.377 10.698 1.00 68.00 187 GLN A N 1
ATOM 1413 C CA . GLN A 1 187 ? 12.878 2.599 10.816 1.00 68.00 187 GLN A CA 1
ATOM 1414 C C . GLN A 1 187 ? 12.171 1.726 9.776 1.00 68.00 187 GLN A C 1
ATOM 1416 O O . GLN A 1 187 ? 12.587 1.688 8.617 1.00 68.00 187 GLN A O 1
ATOM 1421 N N . ASN A 1 188 ? 11.135 0.989 10.180 1.00 80.00 188 ASN A N 1
ATOM 1422 C CA . ASN A 1 188 ? 10.559 -0.059 9.345 1.00 80.00 188 ASN A CA 1
ATOM 1423 C C . ASN A 1 188 ? 9.034 0.037 9.292 1.00 80.00 188 ASN A C 1
ATOM 1425 O O . ASN A 1 188 ? 8.335 -0.203 10.280 1.00 80.00 188 ASN A O 1
ATOM 1429 N N . ILE A 1 189 ? 8.527 0.305 8.092 1.00 90.75 189 ILE A N 1
ATOM 1430 C CA . ILE A 1 189 ? 7.110 0.182 7.754 1.00 90.75 189 ILE A CA 1
ATOM 1431 C C . ILE A 1 189 ? 6.986 -0.996 6.800 1.00 90.75 189 ILE A C 1
ATOM 1433 O O . ILE A 1 189 ? 7.651 -1.011 5.769 1.00 90.75 189 ILE A O 1
ATOM 1437 N N . LYS A 1 190 ? 6.186 -2.009 7.141 1.00 95.50 190 LYS A N 1
ATOM 1438 C CA . LYS A 1 190 ? 6.102 -3.249 6.358 1.00 95.50 190 LYS A CA 1
ATOM 1439 C C . LYS A 1 190 ? 4.665 -3.659 6.089 1.00 95.50 190 LYS A C 1
ATOM 1441 O O . LYS A 1 190 ? 3.875 -3.783 7.021 1.00 95.50 190 LYS A O 1
ATOM 1446 N N . PHE A 1 191 ? 4.373 -3.958 4.832 1.00 98.31 191 PHE A N 1
ATOM 1447 C CA . PHE A 1 191 ? 3.186 -4.681 4.397 1.00 98.31 191 PHE A CA 1
ATOM 1448 C C . PHE A 1 191 ? 3.635 -5.994 3.771 1.00 98.31 191 PHE A C 1
ATOM 1450 O O . PHE A 1 191 ? 4.465 -6.001 2.863 1.00 98.31 191 PHE A O 1
ATOM 1457 N N . THR A 1 192 ? 3.111 -7.112 4.259 1.00 98.56 192 THR A N 1
ATOM 1458 C CA . THR A 1 192 ? 3.491 -8.436 3.768 1.00 98.56 192 THR A CA 1
ATOM 1459 C C . THR A 1 192 ? 2.259 -9.295 3.561 1.00 98.56 192 THR A C 1
ATOM 1461 O O . THR A 1 192 ? 1.447 -9.453 4.470 1.00 98.56 192 THR A O 1
ATOM 1464 N N . SER A 1 193 ? 2.119 -9.876 2.367 1.00 98.69 193 SER A N 1
ATOM 1465 C CA . SER A 1 193 ? 0.996 -10.774 2.044 1.00 98.69 193 SER A CA 1
ATOM 1466 C C . SER A 1 193 ? -0.391 -10.144 2.249 1.00 98.69 193 SER A C 1
ATOM 1468 O O . SER A 1 193 ? -1.356 -10.844 2.547 1.00 98.69 193 SER A O 1
ATOM 1470 N N . CYS A 1 194 ? -0.504 -8.819 2.123 1.00 98.88 194 CYS A N 1
ATOM 1471 C CA . CYS A 1 194 ? -1.771 -8.103 2.265 1.00 98.88 194 CYS A CA 1
ATOM 1472 C C . CYS A 1 194 ? -2.539 -8.063 0.938 1.00 98.88 194 CYS A C 1
ATOM 1474 O O . CYS A 1 194 ? -1.944 -8.054 -0.140 1.00 98.88 194 CYS A O 1
ATOM 1476 N N . ASN A 1 195 ? -3.865 -7.984 1.012 1.00 98.81 195 ASN A N 1
ATOM 1477 C CA . ASN A 1 195 ? -4.725 -7.820 -0.154 1.00 98.81 195 ASN A CA 1
ATOM 1478 C C . ASN A 1 195 ? -5.514 -6.512 -0.056 1.00 98.81 195 ASN A C 1
ATOM 1480 O O . ASN A 1 195 ? -6.199 -6.267 0.936 1.00 98.81 195 ASN A O 1
ATOM 1484 N N . PHE A 1 196 ? -5.424 -5.699 -1.099 1.00 98.81 196 PHE A N 1
ATOM 1485 C CA . PHE A 1 196 ? -6.177 -4.475 -1.295 1.00 98.81 196 PHE A CA 1
ATOM 1486 C C . PHE A 1 196 ? -7.043 -4.674 -2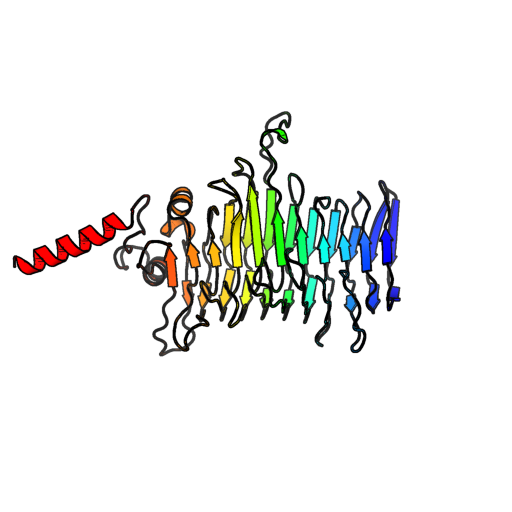.526 1.00 98.81 196 PHE A C 1
ATOM 1488 O O . PHE A 1 196 ? -6.539 -4.794 -3.638 1.00 98.81 196 PHE A O 1
ATOM 1495 N N . THR A 1 197 ? -8.349 -4.733 -2.329 1.00 98.56 197 THR A N 1
ATOM 1496 C CA . THR A 1 197 ? -9.297 -4.942 -3.416 1.00 98.56 197 THR A CA 1
ATOM 1497 C C . THR A 1 197 ? -10.287 -3.798 -3.412 1.00 98.56 197 THR A C 1
ATOM 1499 O O . THR A 1 197 ? -10.937 -3.535 -2.395 1.00 98.56 197 THR A O 1
ATOM 1502 N N . THR A 1 198 ? -10.456 -3.140 -4.559 1.00 97.44 198 THR A N 1
ATOM 1503 C CA . THR A 1 198 ? -11.479 -2.108 -4.797 1.00 97.44 198 THR A CA 1
ATOM 1504 C C . THR A 1 198 ? -11.429 -0.935 -3.808 1.00 97.44 198 THR A C 1
ATOM 1506 O O . THR A 1 198 ? -12.447 -0.314 -3.494 1.00 97.44 198 THR A O 1
ATOM 1509 N N . CYS A 1 199 ? -10.235 -0.629 -3.295 1.00 97.94 199 CYS A N 1
ATOM 1510 C CA . CYS A 1 199 ? -10.000 0.512 -2.415 1.00 97.94 199 CYS A CA 1
ATOM 1511 C C . CYS A 1 199 ? -9.923 1.810 -3.227 1.00 97.94 199 CYS A C 1
ATOM 1513 O O . CYS A 1 199 ? -9.396 1.812 -4.342 1.00 97.94 199 CYS A O 1
ATOM 1515 N N . ARG A 1 200 ? -10.451 2.916 -2.693 1.00 95.25 200 ARG A N 1
ATOM 1516 C CA . ARG A 1 200 ? -10.574 4.185 -3.427 1.00 95.25 200 ARG A CA 1
ATOM 1517 C C . ARG A 1 200 ? -10.280 5.398 -2.548 1.00 95.25 200 ARG A C 1
ATOM 1519 O O . ARG A 1 200 ? -10.979 5.645 -1.576 1.00 95.25 200 ARG A O 1
ATOM 1526 N N . GLY A 1 201 ? -9.295 6.192 -2.931 1.00 93.19 201 GLY A N 1
ATOM 1527 C CA . GLY A 1 201 ? -9.057 7.530 -2.393 1.00 93.19 201 GLY A CA 1
ATOM 1528 C C . GLY A 1 201 ? -8.795 8.506 -3.533 1.00 93.19 201 GLY A C 1
ATOM 1529 O O . GLY A 1 201 ? -8.613 8.095 -4.684 1.00 93.19 201 GLY A O 1
ATOM 1530 N N . VAL A 1 202 ? -8.789 9.803 -3.231 1.00 90.75 202 VAL A N 1
ATOM 1531 C CA . VAL A 1 202 ? -8.529 10.837 -4.251 1.00 90.75 202 VAL A CA 1
ATOM 1532 C C . VAL A 1 202 ? -7.056 10.857 -4.653 1.00 90.75 202 VAL A C 1
ATOM 1534 O O . VAL A 1 202 ? -6.721 10.997 -5.824 1.00 90.75 202 VAL A O 1
ATOM 1537 N N . THR A 1 203 ? -6.148 10.675 -3.700 1.00 92.12 203 THR A N 1
ATOM 1538 C CA . THR A 1 203 ? -4.710 10.710 -3.974 1.00 92.12 203 THR A CA 1
ATOM 1539 C C . THR A 1 203 ? -4.198 9.321 -4.358 1.00 92.12 203 THR A C 1
ATOM 1541 O O . THR A 1 203 ? -3.544 9.164 -5.387 1.00 92.12 203 THR A O 1
ATOM 1544 N N . SER A 1 204 ? -4.547 8.296 -3.577 1.00 95.00 204 SER A N 1
ATOM 1545 C CA . SER A 1 204 ? -4.219 6.901 -3.885 1.00 95.00 204 SER A CA 1
ATOM 1546 C C . SER A 1 204 ? -5.414 5.978 -3.663 1.00 95.00 204 SER A C 1
ATOM 1548 O O . SER A 1 204 ? -6.225 6.213 -2.765 1.00 95.00 204 SER A O 1
ATOM 1550 N N . GLY A 1 205 ? -5.530 4.903 -4.440 1.00 95.88 205 GLY A N 1
ATOM 1551 C CA . GLY A 1 205 ? -6.576 3.913 -4.195 1.00 95.88 205 GLY A CA 1
ATOM 1552 C C . GLY A 1 205 ? -6.333 3.090 -2.931 1.00 95.88 205 GLY A C 1
ATOM 1553 O O . GLY A 1 205 ? -7.264 2.908 -2.151 1.00 95.88 205 GLY A O 1
ATOM 1554 N N . ALA A 1 206 ? -5.105 2.621 -2.685 1.00 97.94 206 ALA A N 1
ATOM 1555 C CA . ALA A 1 206 ? -4.820 1.701 -1.582 1.00 97.94 206 ALA A CA 1
ATOM 1556 C C . ALA A 1 206 ? -3.961 2.307 -0.467 1.00 97.94 206 ALA A C 1
ATOM 1558 O O . ALA A 1 206 ? -4.411 2.346 0.680 1.00 97.94 206 ALA A O 1
ATOM 1559 N N . ILE A 1 207 ? -2.732 2.732 -0.772 1.00 98.12 207 ILE A N 1
ATOM 1560 C CA . ILE A 1 207 ? -1.791 3.241 0.232 1.00 98.12 207 ILE A CA 1
ATOM 1561 C C . ILE A 1 207 ? -1.200 4.563 -0.233 1.00 98.12 207 ILE A C 1
ATOM 1563 O O . ILE A 1 207 ? -0.668 4.669 -1.339 1.00 98.12 207 ILE A O 1
ATOM 1567 N N . HIS A 1 208 ? -1.228 5.533 0.675 1.00 95.50 208 HIS A N 1
ATOM 1568 C CA . HIS A 1 208 ? -0.538 6.801 0.532 1.00 95.50 208 HIS A CA 1
ATOM 1569 C C . HIS A 1 208 ? 0.440 6.990 1.689 1.00 95.50 208 HIS A C 1
ATOM 1571 O O . HIS A 1 208 ? 0.066 6.806 2.851 1.00 95.50 208 HIS A O 1
ATOM 1577 N N . SER A 1 209 ? 1.675 7.380 1.391 1.00 92.56 209 SER A N 1
ATOM 1578 C CA . SER A 1 209 ? 2.627 7.793 2.416 1.00 92.56 209 SER A CA 1
ATOM 1579 C C . SER A 1 209 ? 3.369 9.056 2.011 1.00 92.56 209 SER A C 1
ATOM 1581 O O . SER A 1 209 ? 4.064 9.051 0.998 1.00 92.56 209 SER A O 1
ATOM 1583 N N . THR A 1 210 ? 3.271 10.090 2.849 1.00 88.75 210 THR A N 1
ATOM 1584 C CA . THR A 1 210 ? 3.979 11.362 2.655 1.00 88.75 210 THR A CA 1
ATOM 1585 C C . THR A 1 210 ? 5.077 11.515 3.691 1.00 88.75 210 THR A C 1
ATOM 1587 O O . THR A 1 210 ? 4.811 11.572 4.892 1.00 88.75 210 THR A O 1
ATOM 1590 N N . PHE A 1 211 ? 6.312 11.621 3.224 1.00 82.75 211 PHE A N 1
ATOM 1591 C CA . PHE A 1 211 ? 7.513 11.682 4.038 1.00 82.75 211 PHE A CA 1
ATOM 1592 C C . PHE A 1 211 ? 7.921 13.136 4.246 1.00 82.75 211 PHE A C 1
ATOM 1594 O O . PHE A 1 211 ? 8.228 13.851 3.294 1.00 82.75 211 PHE A O 1
ATOM 1601 N N . LYS A 1 212 ? 7.944 13.590 5.499 1.00 75.12 212 LYS A N 1
ATOM 1602 C CA . LYS A 1 212 ? 8.368 14.952 5.843 1.00 75.12 212 LYS A CA 1
ATOM 1603 C C . LYS A 1 212 ? 9.796 14.925 6.367 1.00 75.12 212 LYS A C 1
ATOM 1605 O O . LYS A 1 212 ? 10.046 14.280 7.378 1.00 75.12 212 LYS A O 1
ATOM 1610 N N . SER A 1 213 ? 10.716 15.629 5.707 1.00 64.50 213 SER A N 1
ATOM 1611 C CA . SER A 1 213 ? 12.107 15.784 6.169 1.00 64.50 213 SER A CA 1
ATOM 1612 C C . SER A 1 213 ? 12.417 17.242 6.474 1.00 64.50 213 SER A C 1
ATOM 1614 O O . SER A 1 213 ? 12.006 18.139 5.735 1.00 64.50 213 SER A O 1
ATOM 1616 N N . LEU A 1 214 ? 13.182 17.459 7.546 1.00 53.69 214 LEU A N 1
ATOM 1617 C CA . LEU A 1 214 ? 13.802 18.747 7.862 1.00 53.69 214 LEU A CA 1
ATOM 1618 C C . LEU A 1 214 ? 15.329 18.742 7.690 1.00 53.69 214 LEU A C 1
ATOM 1620 O O . LEU A 1 214 ? 15.894 19.821 7.551 1.00 53.69 214 LEU A O 1
ATOM 1624 N N . SER A 1 215 ? 15.986 17.577 7.613 1.00 48.66 215 SER A N 1
ATOM 1625 C CA . SER A 1 215 ? 17.386 17.433 7.175 1.00 48.66 215 SER A CA 1
ATOM 1626 C C . SER A 1 215 ? 17.850 15.976 7.313 1.00 48.66 215 SER A C 1
ATOM 1628 O O . SER A 1 215 ? 17.979 15.499 8.435 1.00 48.66 215 SER A O 1
ATOM 1630 N N . GLY A 1 216 ? 18.146 15.308 6.192 1.00 48.97 216 GLY A N 1
ATOM 1631 C CA . GLY A 1 216 ? 18.980 14.096 6.114 1.00 48.97 216 GLY A CA 1
ATOM 1632 C C . GLY A 1 216 ? 18.475 12.857 6.863 1.00 48.97 216 GLY A C 1
ATOM 1633 O O . GLY A 1 216 ? 18.684 12.717 8.061 1.00 48.97 216 GLY A O 1
ATOM 1634 N N . SER A 1 217 ? 17.893 11.895 6.147 1.00 51.09 217 SER A N 1
ATOM 1635 C CA . SER A 1 217 ? 17.666 10.554 6.697 1.00 51.09 217 SER A CA 1
ATOM 1636 C C . SER A 1 217 ? 17.551 9.521 5.582 1.00 51.09 217 SER A C 1
ATOM 1638 O O . SER A 1 217 ? 16.491 9.361 4.979 1.00 51.09 217 SER A O 1
ATOM 1640 N N . ASP A 1 218 ? 18.619 8.749 5.401 1.00 54.66 218 ASP A N 1
ATOM 1641 C CA . ASP A 1 218 ? 18.643 7.532 4.583 1.00 54.66 218 ASP A CA 1
ATOM 1642 C C . ASP A 1 218 ? 18.107 6.292 5.347 1.00 54.66 218 ASP A C 1
ATOM 1644 O O . ASP A 1 218 ? 18.237 5.167 4.873 1.00 54.66 218 ASP A O 1
ATOM 1648 N N . ASN A 1 219 ? 17.502 6.464 6.535 1.00 63.88 219 ASN A N 1
ATOM 1649 C CA . ASN A 1 219 ? 17.281 5.368 7.498 1.00 63.88 219 ASN A CA 1
ATOM 1650 C C . ASN A 1 219 ? 15.833 4.853 7.609 1.00 63.88 219 ASN A C 1
ATOM 1652 O O . ASN A 1 219 ? 15.565 3.955 8.416 1.00 63.88 219 ASN A O 1
ATOM 1656 N N . LEU A 1 220 ? 14.894 5.398 6.829 1.00 75.75 220 LEU A N 1
ATOM 1657 C CA . LEU A 1 220 ? 13.518 4.902 6.787 1.00 75.75 220 LEU A CA 1
ATOM 1658 C C . LEU A 1 220 ? 13.311 3.986 5.589 1.00 75.75 220 LEU A C 1
ATOM 1660 O O . LEU A 1 220 ? 13.404 4.416 4.440 1.00 75.75 220 LEU A O 1
ATOM 1664 N N . LEU A 1 221 ? 12.982 2.733 5.897 1.00 82.19 221 LEU A N 1
ATOM 1665 C CA . LEU A 1 221 ? 12.662 1.705 4.926 1.00 82.19 221 LEU A CA 1
ATOM 1666 C C . LEU A 1 221 ? 11.161 1.396 4.966 1.00 82.19 221 LEU A C 1
ATOM 1668 O O . LEU A 1 221 ? 10.631 0.887 5.960 1.00 82.19 221 LEU A O 1
ATOM 1672 N N . PHE A 1 222 ? 10.480 1.673 3.856 1.00 91.00 222 PHE A N 1
ATOM 1673 C CA . PHE A 1 222 ? 9.097 1.264 3.631 1.00 91.00 222 PHE A CA 1
ATOM 1674 C C . PHE A 1 222 ? 9.086 0.062 2.687 1.00 91.00 222 PHE A C 1
ATOM 1676 O O . PHE A 1 222 ? 9.504 0.159 1.536 1.00 91.00 222 PHE A O 1
ATOM 1683 N N . MET A 1 223 ? 8.597 -1.077 3.165 1.00 95.38 223 MET A N 1
ATOM 1684 C CA . MET A 1 223 ? 8.537 -2.326 2.415 1.00 95.38 223 MET A CA 1
ATOM 1685 C C . MET A 1 223 ? 7.105 -2.769 2.155 1.00 95.38 223 MET A C 1
ATOM 1687 O O . MET A 1 223 ? 6.281 -2.846 3.066 1.00 95.38 223 MET A O 1
ATOM 1691 N N . ILE A 1 224 ? 6.845 -3.151 0.914 1.00 98.50 224 ILE A N 1
ATOM 1692 C CA . ILE A 1 224 ? 5.653 -3.869 0.483 1.00 98.50 224 ILE A CA 1
ATOM 1693 C C . ILE A 1 224 ? 6.137 -5.139 -0.214 1.00 98.50 224 ILE A C 1
ATOM 1695 O O . ILE A 1 224 ? 6.833 -5.066 -1.221 1.00 98.50 224 ILE A O 1
ATOM 1699 N N . ASP A 1 225 ? 5.797 -6.302 0.332 1.00 98.62 225 ASP A N 1
ATOM 1700 C CA . ASP A 1 225 ? 6.190 -7.604 -0.215 1.00 98.62 225 ASP A CA 1
ATOM 1701 C C . ASP A 1 225 ? 4.971 -8.518 -0.357 1.00 98.62 225 ASP A C 1
ATOM 1703 O O . ASP A 1 225 ? 4.133 -8.601 0.548 1.00 98.62 225 ASP A O 1
ATOM 1707 N N . LYS A 1 226 ? 4.872 -9.230 -1.484 1.00 98.75 226 LYS A N 1
ATOM 1708 C CA . LYS A 1 226 ? 3.827 -10.245 -1.732 1.00 98.75 226 LYS A CA 1
ATOM 1709 C C . LYS A 1 226 ? 2.399 -9.726 -1.568 1.00 98.75 226 LYS A C 1
ATOM 1711 O O . LYS A 1 226 ? 1.512 -10.474 -1.165 1.00 98.75 226 LYS A O 1
ATOM 1716 N N . CYS A 1 227 ? 2.164 -8.446 -1.833 1.00 98.88 227 CYS A N 1
ATOM 1717 C CA . CYS A 1 227 ? 0.836 -7.860 -1.715 1.00 98.88 227 CYS A CA 1
ATOM 1718 C C . CYS A 1 227 ? 0.072 -7.944 -3.040 1.00 98.88 227 CYS A C 1
ATOM 1720 O O . CYS A 1 227 ? 0.664 -7.991 -4.117 1.00 98.88 227 CYS A O 1
ATOM 1722 N N . ASN A 1 228 ? -1.254 -7.934 -2.956 1.00 98.81 228 ASN A N 1
ATOM 1723 C CA . ASN A 1 228 ? -2.131 -7.864 -4.119 1.00 98.81 228 ASN A CA 1
ATOM 1724 C C . ASN A 1 228 ? -2.915 -6.555 -4.096 1.00 98.81 228 ASN A C 1
ATOM 1726 O O . ASN A 1 228 ? -3.495 -6.202 -3.069 1.00 98.81 228 ASN A O 1
ATOM 1730 N N . PHE A 1 229 ? -2.950 -5.870 -5.233 1.00 98.69 229 PHE A N 1
ATOM 1731 C CA . PHE A 1 229 ? -3.728 -4.662 -5.474 1.00 98.69 229 PHE A CA 1
ATOM 1732 C C . PHE A 1 229 ? -4.640 -4.932 -6.666 1.00 98.69 229 PHE A C 1
ATOM 1734 O O . PHE A 1 229 ? -4.161 -5.138 -7.779 1.00 98.69 229 PHE A O 1
ATOM 1741 N N . ILE A 1 230 ? -5.944 -5.005 -6.414 1.00 97.94 230 ILE A N 1
ATOM 1742 C CA . ILE A 1 230 ? -6.942 -5.440 -7.391 1.00 97.94 230 ILE A CA 1
ATOM 1743 C C . ILE A 1 230 ? -8.015 -4.368 -7.508 1.00 97.94 230 ILE A C 1
ATOM 1745 O O . ILE A 1 230 ? -8.686 -4.050 -6.526 1.00 97.94 230 ILE A O 1
ATOM 1749 N N . SER A 1 231 ? -8.201 -3.823 -8.705 1.00 96.38 231 SER A N 1
ATOM 1750 C CA . SER A 1 231 ? -9.254 -2.850 -9.005 1.00 96.38 231 SER A CA 1
ATOM 1751 C C . SER A 1 231 ? -9.228 -1.610 -8.097 1.00 96.38 231 SER A C 1
ATOM 1753 O O . SER A 1 231 ? -10.273 -1.036 -7.781 1.00 96.38 231 SER A O 1
ATOM 1755 N N . CYS A 1 232 ? -8.042 -1.216 -7.622 1.00 97.19 232 CYS A N 1
ATOM 1756 C CA . CYS A 1 232 ? -7.865 -0.062 -6.743 1.00 97.19 232 CYS A CA 1
ATOM 1757 C C . CYS A 1 232 ? -7.878 1.251 -7.541 1.00 97.19 232 CYS A C 1
ATOM 1759 O O . CYS A 1 232 ? -7.430 1.311 -8.686 1.00 97.19 232 CYS A O 1
ATOM 1761 N N . GLY A 1 233 ? -8.378 2.316 -6.917 1.00 93.69 233 GLY A N 1
ATOM 1762 C CA . GLY A 1 233 ? -8.509 3.640 -7.517 1.00 93.69 233 GLY A CA 1
ATOM 1763 C C . GLY A 1 233 ? -9.801 3.837 -8.313 1.00 93.69 233 GLY A C 1
ATOM 1764 O O . GLY A 1 233 ? -10.769 3.078 -8.204 1.00 93.69 233 GLY A O 1
ATOM 1765 N N . GLY A 1 234 ? -9.851 4.923 -9.077 1.00 88.50 234 GLY A N 1
ATOM 1766 C CA . GLY A 1 234 ? -11.028 5.343 -9.830 1.00 88.50 234 GLY A CA 1
ATOM 1767 C C . GLY A 1 234 ? -10.799 6.658 -10.568 1.00 88.50 234 GLY A C 1
ATOM 1768 O O . GLY A 1 234 ? -9.698 7.193 -10.569 1.00 88.50 234 GLY A O 1
ATOM 1769 N N . LYS A 1 235 ? -11.856 7.206 -11.185 1.00 81.81 235 LYS A N 1
ATOM 1770 C CA . LYS A 1 235 ? -11.743 8.309 -12.163 1.00 81.81 235 LYS A CA 1
ATOM 1771 C C . LYS A 1 235 ? -11.007 9.566 -11.680 1.00 81.81 235 LYS A C 1
ATOM 1773 O O . LYS A 1 235 ? -10.396 10.270 -12.473 1.00 81.81 235 LYS A O 1
ATOM 1778 N N . GLN A 1 236 ? -11.110 9.863 -10.390 1.00 82.81 236 GLN A N 1
ATOM 1779 C CA . GLN A 1 236 ? -10.508 11.049 -9.774 1.00 82.81 236 GLN A CA 1
ATOM 1780 C C . GLN A 1 236 ? -9.229 10.723 -8.993 1.00 82.81 236 GLN A C 1
ATOM 1782 O O . GLN A 1 236 ? -8.670 11.597 -8.342 1.00 82.81 236 GLN A O 1
ATOM 1787 N N . THR A 1 237 ? -8.792 9.464 -9.017 1.00 90.38 237 THR A N 1
ATOM 1788 C CA . THR A 1 237 ? -7.639 9.002 -8.254 1.00 90.38 237 THR A CA 1
ATOM 1789 C C . THR A 1 237 ? -6.352 9.335 -9.001 1.00 90.38 237 THR A C 1
ATOM 1791 O O . THR A 1 237 ? -6.209 8.969 -10.167 1.00 90.38 237 THR A O 1
ATOM 1794 N N . ILE A 1 238 ? -5.386 9.979 -8.341 1.00 91.38 238 ILE A N 1
ATOM 1795 C CA . ILE A 1 238 ? -4.080 10.273 -8.959 1.00 91.38 238 ILE A CA 1
ATOM 1796 C C . ILE A 1 238 ? -3.320 8.971 -9.241 1.00 91.38 238 ILE A C 1
ATOM 1798 O O . ILE A 1 238 ? -2.849 8.766 -10.363 1.00 91.38 238 ILE A O 1
ATOM 1802 N N . VAL A 1 239 ? -3.236 8.078 -8.247 1.00 94.38 239 VAL A N 1
ATOM 1803 C CA . VAL A 1 239 ? -2.541 6.788 -8.364 1.00 94.38 239 VAL A CA 1
ATOM 1804 C C . VAL A 1 239 ? -3.423 5.624 -7.933 1.00 94.38 239 VAL A C 1
ATOM 1806 O O . VAL A 1 239 ? -3.915 5.594 -6.807 1.00 94.38 239 VAL A O 1
ATOM 1809 N N . GLY A 1 240 ? -3.606 4.630 -8.797 1.00 95.00 240 GLY A N 1
ATOM 1810 C CA . GLY A 1 240 ? -4.542 3.537 -8.546 1.00 95.00 240 GLY A CA 1
ATOM 1811 C C . GLY A 1 240 ? -4.227 2.733 -7.289 1.00 95.00 240 GLY A C 1
ATOM 1812 O O . GLY A 1 240 ? -5.144 2.407 -6.543 1.00 95.00 240 GLY A O 1
ATOM 1813 N N . SER A 1 241 ? -2.953 2.477 -6.985 1.00 97.38 241 SER A N 1
ATOM 1814 C CA . SER A 1 241 ? -2.585 1.636 -5.838 1.00 97.38 241 SER A CA 1
ATOM 1815 C C . SER A 1 241 ? -1.726 2.366 -4.815 1.00 97.38 241 SER A C 1
ATOM 1817 O O . SER A 1 241 ? -2.190 2.600 -3.698 1.00 97.38 241 SER A O 1
ATOM 1819 N N . LEU A 1 242 ? -0.488 2.707 -5.180 1.00 98.38 242 LEU A N 1
ATOM 1820 C CA . LEU A 1 242 ? 0.551 3.109 -4.235 1.00 98.38 242 LEU A CA 1
ATOM 1821 C C . LEU A 1 242 ? 1.139 4.473 -4.585 1.00 98.38 242 LEU A C 1
ATOM 1823 O O . LEU A 1 242 ? 1.764 4.614 -5.634 1.00 98.38 242 LEU A O 1
ATOM 1827 N N . LEU A 1 243 ? 1.008 5.440 -3.676 1.00 96.56 243 LEU A N 1
ATOM 1828 C CA . LEU A 1 243 ? 1.723 6.711 -3.758 1.00 96.56 243 LEU A CA 1
ATOM 1829 C C . LEU A 1 243 ? 2.673 6.886 -2.575 1.00 96.56 243 LEU A C 1
ATOM 1831 O O . LEU A 1 243 ? 2.258 6.814 -1.416 1.00 96.56 243 LEU A O 1
ATOM 1835 N N . PHE A 1 244 ? 3.920 7.212 -2.897 1.00 94.50 244 PHE A N 1
ATOM 1836 C CA . PHE A 1 244 ? 4.925 7.684 -1.955 1.00 94.50 244 PHE A CA 1
ATOM 1837 C C . PHE A 1 244 ? 5.418 9.051 -2.415 1.00 94.50 244 PHE A C 1
ATOM 1839 O O . PHE A 1 244 ? 5.823 9.166 -3.567 1.00 94.50 244 PHE A O 1
ATOM 1846 N N . ASP A 1 245 ? 5.415 10.064 -1.555 1.00 90.81 245 ASP A N 1
ATOM 1847 C CA . ASP A 1 245 ? 5.908 11.400 -1.902 1.00 90.81 245 ASP A CA 1
ATOM 1848 C C . ASP A 1 245 ? 6.653 12.085 -0.749 1.00 90.81 245 ASP A C 1
ATOM 1850 O O . ASP A 1 245 ? 6.419 11.827 0.431 1.00 90.81 245 ASP A O 1
ATOM 1854 N N . GLY A 1 246 ? 7.619 12.931 -1.091 1.00 86.06 246 GLY A N 1
ATOM 1855 C CA . GLY A 1 246 ? 8.364 13.753 -0.148 1.00 86.06 246 GLY A CA 1
ATOM 1856 C C . GLY A 1 246 ? 7.772 15.154 -0.009 1.00 86.06 246 GLY A C 1
ATOM 1857 O O . GLY A 1 246 ? 7.337 15.760 -0.985 1.00 86.06 246 GLY A O 1
ATOM 1858 N N . GLN A 1 247 ? 7.802 15.711 1.202 1.00 79.25 247 GLN A N 1
ATOM 1859 C CA . GLN A 1 247 ? 7.417 17.096 1.472 1.00 79.25 247 GLN A CA 1
ATOM 1860 C C . GLN A 1 247 ? 8.504 17.805 2.292 1.00 79.25 247 GLN A C 1
ATOM 1862 O O . GLN A 1 247 ? 8.801 17.415 3.423 1.00 79.25 247 GLN A O 1
ATOM 1867 N N . GLY A 1 248 ? 9.080 18.880 1.746 1.00 71.12 248 GLY A N 1
ATOM 1868 C CA . GLY A 1 248 ? 10.080 19.717 2.423 1.00 71.12 248 GLY A CA 1
ATOM 1869 C C . GLY A 1 248 ? 11.220 20.156 1.502 1.00 71.12 248 GLY A C 1
ATOM 1870 O O . GLY A 1 248 ? 11.155 19.972 0.292 1.00 71.12 248 GLY A O 1
ATOM 1871 N N . SER A 1 249 ? 12.279 20.732 2.077 1.00 61.34 249 SER A N 1
ATOM 1872 C CA . SER A 1 249 ? 13.462 21.232 1.350 1.00 61.34 249 SER A CA 1
ATOM 1873 C C . SER A 1 249 ? 14.599 20.201 1.220 1.00 61.34 249 SER A C 1
ATOM 1875 O O . SER A 1 249 ? 15.761 20.576 1.080 1.00 61.34 249 SER A O 1
ATOM 1877 N N . GLY A 1 250 ? 14.283 18.907 1.321 1.00 62.31 250 GLY A N 1
ATOM 1878 C CA . GLY A 1 250 ? 15.233 17.798 1.189 1.00 62.31 250 GLY A CA 1
ATOM 1879 C C . GLY A 1 250 ? 15.230 17.168 -0.206 1.00 62.31 250 GLY A C 1
ATOM 1880 O O . GLY A 1 250 ? 14.322 17.400 -0.999 1.00 62.31 250 GLY A O 1
ATOM 1881 N N . THR A 1 251 ? 16.246 16.352 -0.496 1.00 67.06 251 THR A N 1
ATOM 1882 C CA . THR A 1 251 ? 16.380 15.627 -1.774 1.00 67.06 251 THR A CA 1
ATOM 1883 C C . THR A 1 251 ? 16.161 14.119 -1.653 1.00 67.06 251 THR A C 1
ATOM 1885 O O . THR A 1 251 ? 15.919 13.485 -2.670 1.00 67.06 251 THR A O 1
ATOM 1888 N N . ASN A 1 252 ? 16.214 13.548 -0.443 1.00 73.69 252 ASN A N 1
ATOM 1889 C CA . ASN A 1 252 ? 15.876 12.152 -0.154 1.00 73.69 252 ASN A CA 1
ATOM 1890 C C . ASN A 1 252 ? 15.080 12.081 1.156 1.00 73.69 252 ASN A C 1
ATOM 1892 O O . ASN A 1 252 ? 15.589 12.471 2.211 1.00 73.69 252 ASN A O 1
ATOM 1896 N N . PHE A 1 253 ? 13.829 11.630 1.085 1.00 73.50 253 PHE A N 1
ATOM 1897 C CA . PHE A 1 253 ? 12.926 11.535 2.234 1.00 73.50 253 PHE A CA 1
ATOM 1898 C C . PHE A 1 253 ? 12.719 10.095 2.715 1.00 73.50 253 PHE A C 1
ATOM 1900 O O . PHE A 1 253 ? 12.178 9.889 3.796 1.00 73.50 253 PHE A O 1
ATOM 1907 N N . GLY A 1 254 ? 13.128 9.087 1.948 1.00 78.69 254 GLY A N 1
ATOM 1908 C CA . GLY A 1 254 ? 12.932 7.700 2.349 1.00 78.69 254 GLY A CA 1
ATOM 1909 C C . GLY A 1 254 ? 13.221 6.709 1.236 1.00 78.69 254 GLY A C 1
ATOM 1910 O O . GLY A 1 254 ? 13.140 7.032 0.048 1.00 78.69 254 GLY A O 1
ATOM 1911 N N . GLN A 1 255 ? 13.533 5.484 1.650 1.00 87.62 255 GLN A N 1
ATOM 1912 C CA . GLN A 1 255 ? 13.785 4.363 0.759 1.00 87.62 255 GLN A CA 1
ATOM 1913 C C . GLN A 1 255 ? 12.555 3.462 0.716 1.00 87.62 255 GLN A C 1
ATOM 1915 O O . GLN A 1 255 ? 12.069 2.984 1.746 1.00 87.62 255 GLN A O 1
ATOM 1920 N N . ILE A 1 256 ? 12.045 3.231 -0.490 1.00 93.00 256 ILE A N 1
ATOM 1921 C CA . ILE A 1 256 ? 10.844 2.426 -0.709 1.00 93.00 256 ILE A CA 1
ATOM 1922 C C . ILE A 1 256 ? 11.205 1.174 -1.495 1.00 93.00 256 ILE A C 1
ATOM 1924 O O . ILE A 1 256 ? 11.873 1.239 -2.526 1.00 93.00 256 ILE A O 1
ATOM 1928 N N . SER A 1 257 ? 10.718 0.035 -1.021 1.00 96.62 257 SER A N 1
ATOM 1929 C CA . SER A 1 257 ? 10.844 -1.258 -1.675 1.00 96.62 257 SER A CA 1
ATOM 1930 C C . SER A 1 257 ? 9.459 -1.872 -1.862 1.00 96.62 257 SER A C 1
ATOM 1932 O O . SER A 1 257 ? 8.749 -2.126 -0.890 1.00 96.62 257 SER A O 1
ATOM 1934 N N . VAL A 1 258 ? 9.064 -2.109 -3.110 1.00 98.62 258 VAL A N 1
ATOM 1935 C CA . VAL A 1 258 ? 7.827 -2.808 -3.475 1.00 98.62 258 VAL A CA 1
ATOM 1936 C C . VAL A 1 258 ? 8.210 -4.031 -4.288 1.00 98.62 258 VAL A C 1
ATOM 1938 O O . VAL A 1 258 ? 8.727 -3.893 -5.391 1.00 98.62 258 VAL A O 1
ATOM 1941 N N . THR A 1 259 ? 7.991 -5.234 -3.768 1.00 98.62 259 THR A N 1
ATOM 1942 C CA . THR A 1 259 ? 8.478 -6.460 -4.411 1.00 98.62 259 THR A CA 1
ATOM 1943 C C . THR A 1 259 ? 7.463 -7.587 -4.403 1.00 98.62 259 THR A C 1
ATOM 1945 O O . THR A 1 259 ? 6.560 -7.634 -3.561 1.00 98.62 259 THR A O 1
ATOM 1948 N N . ASN A 1 260 ? 7.615 -8.506 -5.360 1.00 98.75 260 ASN A N 1
ATOM 1949 C CA . ASN A 1 260 ? 6.850 -9.755 -5.454 1.00 98.75 260 ASN A CA 1
ATOM 1950 C C . ASN A 1 260 ? 5.324 -9.557 -5.394 1.00 98.75 260 ASN A C 1
ATOM 1952 O O . ASN A 1 260 ? 4.604 -10.437 -4.926 1.00 98.75 260 ASN A O 1
ATOM 1956 N N . SER A 1 261 ? 4.834 -8.386 -5.793 1.00 98.81 261 SER A N 1
ATOM 1957 C CA . SER A 1 261 ? 3.446 -7.966 -5.631 1.00 98.81 261 SER A CA 1
ATOM 1958 C C . SER A 1 261 ? 2.722 -7.950 -6.975 1.00 98.81 261 SER A C 1
ATOM 1960 O O . SER A 1 261 ? 3.345 -7.856 -8.036 1.00 98.81 261 SER A O 1
ATOM 1962 N N . LYS A 1 262 ? 1.393 -8.052 -6.935 1.00 98.56 262 LYS A N 1
ATOM 1963 C CA . LYS A 1 262 ? 0.544 -8.025 -8.129 1.00 98.56 262 LYS A CA 1
ATOM 1964 C C . LYS A 1 262 ? -0.340 -6.787 -8.148 1.00 98.56 262 LYS A C 1
ATOM 1966 O O . LYS A 1 262 ? -0.982 -6.471 -7.148 1.00 98.56 262 LYS A O 1
ATOM 1971 N N . PHE A 1 263 ? -0.411 -6.146 -9.308 1.00 97.94 263 PHE A N 1
ATOM 1972 C CA . PHE A 1 263 ? -1.264 -4.999 -9.597 1.00 97.94 263 PHE A CA 1
ATOM 1973 C C . PHE A 1 263 ? -2.156 -5.352 -10.782 1.00 97.94 263 PHE A C 1
ATOM 1975 O O . PHE A 1 263 ? -1.665 -5.658 -11.872 1.00 97.94 263 PHE A O 1
ATOM 1982 N N . TYR A 1 264 ? -3.462 -5.369 -10.557 1.00 95.06 264 TYR A N 1
ATOM 1983 C CA . TYR A 1 264 ? -4.430 -5.800 -11.551 1.00 95.06 264 TYR A CA 1
ATOM 1984 C C . TYR A 1 264 ? -5.608 -4.839 -11.606 1.00 95.06 264 TYR A C 1
ATOM 1986 O O . TYR A 1 264 ? -6.244 -4.588 -10.584 1.00 95.06 264 TYR A O 1
ATOM 1994 N N . GLU A 1 265 ? -5.909 -4.337 -12.804 1.00 93.06 265 GLU A N 1
ATOM 1995 C CA . GLU A 1 265 ? -7.035 -3.429 -13.051 1.00 93.06 265 GLU A CA 1
ATOM 1996 C C . GLU A 1 265 ? -7.018 -2.173 -12.177 1.00 93.06 265 GLU A C 1
ATOM 1998 O O . GLU A 1 265 ? -8.063 -1.660 -11.796 1.00 93.06 265 GLU A O 1
ATOM 2003 N N . CYS A 1 266 ? -5.851 -1.648 -11.820 1.00 94.44 266 CYS A N 1
ATOM 2004 C CA . CYS A 1 266 ? -5.797 -0.439 -11.010 1.00 94.44 266 CYS A CA 1
ATOM 2005 C C . CYS A 1 266 ? -5.937 0.822 -11.881 1.00 94.44 266 CYS A C 1
ATOM 2007 O O . CYS A 1 266 ? -5.408 0.903 -12.992 1.00 94.44 266 CYS A O 1
ATOM 2009 N N . PHE A 1 267 ? -6.648 1.825 -11.359 1.00 91.88 267 PHE A N 1
ATOM 2010 C CA . PHE A 1 267 ? -7.070 3.019 -12.095 1.00 91.88 267 PHE A CA 1
ATOM 2011 C C . PHE A 1 267 ? -6.485 4.290 -11.481 1.00 91.88 267 PHE A C 1
ATOM 2013 O O . PHE A 1 267 ? -6.811 4.636 -10.343 1.00 91.88 267 PHE A O 1
ATOM 2020 N N . GLY A 1 268 ? -5.678 5.026 -12.243 1.00 90.88 268 GLY A N 1
ATOM 2021 C CA . GLY A 1 268 ? -5.125 6.305 -11.798 1.00 90.88 268 GLY A CA 1
ATOM 2022 C C . GLY A 1 268 ? -4.873 7.276 -12.946 1.00 90.88 268 GLY A C 1
ATOM 2023 O O . GLY A 1 268 ? -4.677 6.865 -14.085 1.00 90.88 268 GLY A O 1
ATOM 2024 N N . GLN A 1 269 ? -4.903 8.575 -12.650 1.00 88.75 269 GLN A N 1
ATOM 2025 C CA . GLN A 1 269 ? -4.623 9.654 -13.608 1.00 88.75 269 GLN A CA 1
ATOM 2026 C C . GLN A 1 269 ? -3.147 9.727 -14.011 1.00 88.75 269 GLN A C 1
ATOM 2028 O O . GLN A 1 269 ? -2.842 10.167 -15.112 1.00 88.75 269 GLN A O 1
ATOM 2033 N N . LYS A 1 270 ? -2.231 9.319 -13.126 1.00 89.00 270 LYS A N 1
ATOM 2034 C CA . LYS A 1 270 ? -0.794 9.230 -13.421 1.00 89.00 270 LYS A CA 1
ATOM 2035 C C . LYS A 1 270 ? -0.360 7.780 -13.609 1.00 89.00 270 LYS A C 1
ATOM 2037 O O . LYS A 1 270 ? 0.153 7.426 -14.663 1.00 89.00 270 LYS A O 1
ATOM 2042 N N . ALA A 1 271 ? -0.584 6.953 -12.591 1.00 92.94 271 ALA A N 1
ATOM 2043 C CA . ALA A 1 271 ? -0.200 5.544 -12.584 1.00 92.94 271 ALA A CA 1
ATOM 2044 C C . ALA A 1 271 ? -1.331 4.678 -12.018 1.00 92.94 271 ALA A C 1
ATOM 2046 O O . ALA A 1 271 ? -1.997 5.077 -11.065 1.00 92.94 271 ALA A O 1
ATOM 2047 N N . GLY A 1 272 ? -1.533 3.477 -12.549 1.00 93.25 272 GLY A N 1
ATOM 2048 C CA . GLY A 1 272 ? -2.441 2.493 -11.961 1.00 93.25 272 GLY A CA 1
ATOM 2049 C C . GLY A 1 272 ? -1.763 1.753 -10.808 1.00 93.25 272 GLY A C 1
ATOM 2050 O O . GLY A 1 272 ? -2.358 1.549 -9.748 1.00 93.25 272 GLY A O 1
ATOM 2051 N N . GLY A 1 273 ? -0.489 1.401 -10.984 1.00 96.38 273 GLY A N 1
ATOM 2052 C CA . GLY A 1 273 ? 0.298 0.683 -9.988 1.00 96.38 273 GLY A CA 1
ATOM 2053 C C . GLY A 1 273 ? 0.941 1.613 -8.961 1.00 96.38 273 GLY A C 1
ATOM 2054 O O . GLY A 1 273 ? 0.358 1.895 -7.911 1.00 96.38 273 GLY A O 1
ATOM 2055 N N . ILE A 1 274 ? 2.165 2.052 -9.251 1.00 98.25 274 ILE A N 1
ATOM 2056 C CA . ILE A 1 274 ? 3.070 2.684 -8.286 1.00 98.25 274 ILE A CA 1
ATOM 2057 C C . ILE A 1 274 ? 3.532 4.050 -8.796 1.00 98.25 274 ILE A C 1
ATOM 2059 O O . ILE A 1 274 ? 3.991 4.176 -9.929 1.00 98.25 274 ILE A O 1
ATOM 2063 N N . LEU A 1 275 ? 3.488 5.061 -7.932 1.00 97.31 275 LEU A N 1
ATOM 2064 C CA . LEU A 1 275 ? 4.169 6.336 -8.143 1.00 97.31 275 LEU A CA 1
ATOM 2065 C C . LEU A 1 275 ? 5.209 6.537 -7.038 1.00 97.31 275 LEU A C 1
ATOM 2067 O O . LEU A 1 275 ? 4.860 6.727 -5.869 1.00 97.31 275 LEU A O 1
ATOM 2071 N N . PHE A 1 276 ? 6.484 6.501 -7.426 1.00 96.50 276 PHE A N 1
ATOM 2072 C CA . PHE A 1 276 ? 7.587 6.989 -6.606 1.00 96.50 276 PHE A CA 1
ATOM 2073 C C . PHE A 1 276 ? 7.735 8.485 -6.868 1.00 96.50 276 PHE A C 1
ATOM 2075 O O . PHE A 1 276 ? 8.299 8.899 -7.886 1.00 96.50 276 PHE A O 1
ATOM 2082 N N . GLY A 1 277 ? 7.143 9.270 -5.976 1.00 93.19 277 GLY A N 1
ATOM 2083 C CA . GLY A 1 277 ? 7.045 10.712 -6.091 1.00 93.19 277 GLY A CA 1
ATOM 2084 C C . GLY A 1 277 ? 8.342 11.456 -5.790 1.00 93.19 277 GLY A C 1
ATOM 2085 O O . GLY A 1 277 ? 9.391 10.860 -5.531 1.00 93.19 277 GLY A O 1
ATOM 2086 N N . ASP A 1 278 ? 8.260 12.782 -5.823 1.00 87.44 278 ASP A N 1
ATOM 2087 C CA . ASP A 1 278 ? 9.406 13.658 -5.589 1.00 87.44 278 ASP A CA 1
ATOM 2088 C C . ASP A 1 278 ? 10.134 13.348 -4.278 1.00 87.44 278 ASP A C 1
ATOM 2090 O O . ASP A 1 278 ? 9.532 13.148 -3.222 1.00 87.44 278 ASP A O 1
ATOM 2094 N N . GLY A 1 279 ? 11.465 13.310 -4.358 1.00 86.19 279 GLY A N 1
ATOM 2095 C CA . GLY A 1 279 ? 12.334 13.087 -3.207 1.00 86.19 279 GLY A CA 1
ATOM 2096 C C . GLY A 1 279 ? 12.297 11.666 -2.621 1.00 86.19 279 GLY A C 1
ATOM 2097 O O . GLY A 1 279 ? 12.909 11.417 -1.583 1.00 86.19 279 GLY A O 1
ATOM 2098 N N . ILE A 1 280 ? 11.609 10.723 -3.265 1.00 89.94 280 ILE A N 1
ATOM 2099 C CA . ILE A 1 280 ? 11.580 9.319 -2.855 1.00 89.94 280 ILE A CA 1
ATOM 2100 C C . ILE A 1 280 ? 12.653 8.523 -3.591 1.00 89.94 280 ILE A C 1
ATOM 2102 O O . ILE A 1 280 ? 12.729 8.557 -4.819 1.00 89.94 280 ILE A O 1
ATOM 2106 N N . GLN A 1 281 ? 13.453 7.753 -2.848 1.00 91.62 281 GLN A N 1
ATOM 2107 C CA . GLN A 1 281 ? 14.395 6.809 -3.433 1.00 91.62 281 GLN A CA 1
ATOM 2108 C C . GLN A 1 281 ? 13.725 5.437 -3.634 1.00 91.62 281 GLN A C 1
ATOM 2110 O O . GLN A 1 281 ? 13.406 4.753 -2.653 1.00 91.62 281 GLN A O 1
ATOM 2115 N N . PRO A 1 282 ? 13.524 4.989 -4.887 1.00 94.56 282 PRO A N 1
ATOM 2116 C CA . PRO A 1 282 ? 12.947 3.682 -5.174 1.00 94.56 282 PRO A CA 1
ATOM 2117 C C . PRO A 1 282 ? 14.025 2.604 -5.023 1.00 94.56 282 PRO A C 1
ATOM 2119 O O . PRO A 1 282 ? 14.686 2.228 -5.984 1.00 94.56 282 PRO A O 1
ATOM 2122 N N . GLN A 1 283 ? 14.238 2.108 -3.808 1.00 93.69 283 GLN A N 1
ATOM 2123 C CA . GLN A 1 283 ? 15.262 1.097 -3.545 1.00 93.69 283 GLN A CA 1
ATOM 2124 C C . GLN A 1 283 ? 14.997 -0.213 -4.294 1.00 93.69 283 GLN A C 1
ATOM 2126 O O . GLN A 1 283 ? 15.939 -0.886 -4.705 1.00 93.69 283 GLN A O 1
ATOM 2131 N N . SER A 1 284 ? 13.726 -0.587 -4.468 1.00 96.44 284 SER A N 1
ATOM 2132 C CA . SER A 1 284 ? 13.348 -1.750 -5.270 1.00 96.44 284 SER A CA 1
ATOM 2133 C C . SER A 1 284 ? 11.895 -1.670 -5.738 1.00 96.44 284 SER A C 1
ATOM 2135 O O . SER A 1 284 ? 11.004 -1.259 -4.997 1.00 96.44 284 SER A O 1
ATOM 2137 N N . ALA A 1 285 ? 11.659 -2.100 -6.970 1.00 98.06 285 ALA A N 1
ATOM 2138 C CA . ALA A 1 285 ? 10.358 -2.356 -7.578 1.00 98.06 285 ALA A CA 1
ATOM 2139 C C . ALA A 1 285 ? 10.335 -3.764 -8.220 1.00 98.06 285 ALA A C 1
ATOM 2141 O O . ALA A 1 285 ? 9.667 -3.992 -9.234 1.00 98.06 285 ALA A O 1
ATOM 2142 N N . GLN A 1 286 ? 11.114 -4.699 -7.666 1.00 98.44 286 GLN A N 1
ATOM 2143 C CA . GLN A 1 286 ? 11.466 -5.955 -8.323 1.00 98.44 286 GLN A CA 1
ATOM 2144 C C . GLN A 1 286 ? 10.374 -7.027 -8.283 1.00 98.44 286 GLN A C 1
ATOM 2146 O O . GLN A 1 286 ? 9.634 -7.167 -7.309 1.00 98.44 286 GLN A O 1
ATOM 2151 N N . ASN A 1 287 ? 10.358 -7.874 -9.313 1.00 98.56 287 ASN A N 1
ATOM 2152 C CA . ASN A 1 287 ? 9.511 -9.069 -9.407 1.00 98.56 287 ASN A CA 1
ATOM 2153 C C . ASN A 1 287 ? 8.008 -8.785 -9.242 1.00 98.56 287 ASN A C 1
ATOM 2155 O O . ASN A 1 287 ? 7.262 -9.630 -8.748 1.00 98.56 287 ASN A O 1
ATOM 2159 N N . ASN A 1 288 ? 7.563 -7.590 -9.625 1.00 98.62 288 ASN A N 1
ATOM 2160 C CA . ASN A 1 288 ? 6.152 -7.234 -9.612 1.00 98.62 288 ASN A CA 1
ATOM 2161 C C . ASN A 1 288 ? 5.485 -7.609 -10.938 1.00 98.62 288 ASN A C 1
ATOM 2163 O O . ASN A 1 288 ? 6.098 -7.521 -12.005 1.00 98.62 288 ASN A O 1
ATOM 2167 N N . VAL A 1 289 ? 4.215 -7.997 -10.851 1.00 98.06 289 VAL A N 1
ATOM 2168 C CA . VAL A 1 289 ? 3.381 -8.345 -12.004 1.00 98.06 289 VAL A CA 1
ATOM 2169 C C . VAL A 1 289 ? 2.278 -7.308 -12.157 1.00 98.06 289 VAL A C 1
ATOM 2171 O O . VAL A 1 289 ? 1.526 -7.057 -11.213 1.00 98.06 289 VAL A O 1
ATOM 2174 N N . PHE A 1 290 ? 2.161 -6.739 -13.351 1.00 96.56 290 PHE A N 1
ATOM 2175 C CA . PHE A 1 290 ? 1.160 -5.736 -13.696 1.00 96.56 290 PHE A CA 1
ATOM 2176 C C . PHE A 1 290 ? 0.260 -6.238 -14.821 1.00 96.56 290 PHE A C 1
ATOM 2178 O O . PHE A 1 290 ? 0.701 -6.980 -15.695 1.00 96.56 290 PHE A O 1
ATOM 2185 N N . SER A 1 291 ? -1.017 -5.866 -14.789 1.00 92.38 291 SER A N 1
ATOM 2186 C CA . SER A 1 291 ? -1.989 -6.282 -15.805 1.00 92.38 291 SER A CA 1
ATOM 2187 C C . SER A 1 291 ? -3.191 -5.339 -15.835 1.00 92.38 291 SER A C 1
ATOM 2189 O O . SER A 1 291 ? -3.749 -5.013 -14.787 1.00 92.38 291 SER A O 1
ATOM 2191 N N . ASN A 1 292 ? -3.603 -4.921 -17.035 1.00 86.44 292 ASN A N 1
ATOM 2192 C CA . ASN A 1 292 ? -4.809 -4.119 -17.289 1.00 86.44 292 ASN A CA 1
ATOM 2193 C C . ASN A 1 292 ? -4.945 -2.828 -16.447 1.00 86.44 292 ASN A C 1
ATOM 2195 O O . ASN A 1 292 ? -6.055 -2.434 -16.094 1.00 86.44 292 ASN A O 1
ATOM 2199 N N . ASN A 1 293 ? -3.840 -2.163 -16.102 1.00 85.31 293 ASN A N 1
ATOM 2200 C CA . ASN A 1 293 ? -3.891 -0.874 -15.409 1.00 85.31 293 ASN A CA 1
ATOM 2201 C C . ASN A 1 293 ? -4.283 0.250 -16.389 1.00 85.31 293 ASN A C 1
ATOM 2203 O O . ASN A 1 293 ? -3.711 0.360 -17.472 1.00 85.31 293 ASN A O 1
ATOM 2207 N N . ASN A 1 294 ? -5.248 1.098 -16.020 1.00 74.06 294 ASN A N 1
ATOM 2208 C CA . ASN A 1 294 ? -5.942 1.983 -16.974 1.00 74.06 294 ASN A CA 1
ATOM 2209 C C . ASN A 1 294 ? -5.928 3.461 -16.559 1.00 74.06 294 ASN A C 1
ATOM 2211 O O . ASN A 1 294 ? -6.123 3.778 -15.377 1.00 74.06 294 ASN A O 1
ATOM 2215 N N . LEU A 1 295 ? -5.725 4.372 -17.529 1.00 68.31 295 LEU A N 1
ATOM 2216 C CA . LEU A 1 295 ? -5.910 5.812 -17.317 1.00 68.31 295 LEU A CA 1
ATOM 2217 C C . LEU A 1 295 ? -7.396 6.115 -17.208 1.00 68.31 295 LEU A C 1
ATOM 2219 O O . LEU A 1 295 ? -8.262 5.445 -17.764 1.00 68.31 295 LEU A O 1
ATOM 2223 N N . THR A 1 296 ? -7.694 7.164 -16.459 1.00 57.84 296 THR A N 1
ATOM 2224 C CA . THR A 1 296 ? -9.068 7.576 -16.168 1.00 57.84 296 THR A CA 1
ATOM 2225 C C . THR A 1 296 ? -9.561 8.720 -17.049 1.00 57.84 296 THR A C 1
ATOM 2227 O O . THR A 1 296 ? -10.754 9.028 -17.027 1.00 57.84 296 THR A O 1
ATOM 2230 N N . THR A 1 297 ? -8.662 9.346 -17.815 1.00 49.72 297 THR A N 1
ATOM 2231 C CA . THR A 1 297 ? -8.903 10.578 -18.578 1.00 49.72 297 THR A CA 1
ATOM 2232 C C . THR A 1 297 ? -9.355 10.351 -20.022 1.00 49.72 297 THR A C 1
ATOM 2234 O O . THR A 1 297 ? -9.915 11.273 -20.609 1.00 49.72 297 THR A O 1
ATOM 2237 N N . ALA A 1 298 ? -9.213 9.140 -20.568 1.00 48.69 298 ALA A N 1
ATOM 2238 C CA . ALA A 1 298 ? -9.776 8.744 -21.859 1.00 48.69 298 ALA A CA 1
ATOM 2239 C C . ALA A 1 298 ? -9.996 7.222 -21.903 1.00 48.69 298 ALA A C 1
ATOM 2241 O O . ALA A 1 298 ? -9.169 6.456 -21.408 1.00 48.69 298 ALA A O 1
ATOM 2242 N N . GLU A 1 299 ? -11.115 6.772 -22.480 1.00 45.72 299 GLU A N 1
ATOM 2243 C CA . GLU A 1 299 ? -11.311 5.347 -22.774 1.00 45.72 299 GLU A CA 1
ATOM 2244 C C . GLU A 1 299 ? -10.227 4.890 -23.762 1.00 45.72 299 GLU A C 1
ATOM 2246 O O . GLU A 1 299 ? -10.122 5.436 -24.858 1.00 45.72 299 GLU A O 1
ATOM 2251 N N . GLY A 1 300 ? -9.422 3.896 -23.372 1.00 44.78 300 GLY A N 1
ATOM 2252 C CA . GLY A 1 300 ? -8.406 3.285 -24.237 1.00 44.78 300 GLY A CA 1
ATOM 2253 C C . GLY A 1 300 ? -6.957 3.736 -24.018 1.00 44.78 300 GLY A C 1
ATOM 2254 O O . GLY A 1 300 ? -6.080 3.200 -24.691 1.00 44.78 300 GLY A O 1
ATOM 2255 N N . GLU A 1 301 ? -6.669 4.650 -23.084 1.00 51.47 301 GLU A N 1
ATOM 2256 C CA . GLU A 1 301 ? -5.284 4.998 -22.719 1.00 51.47 301 GLU A CA 1
ATOM 2257 C C . GLU A 1 301 ? -4.807 4.183 -21.494 1.00 51.47 301 GLU A C 1
ATOM 2259 O O . GLU A 1 301 ? -5.505 4.068 -20.481 1.00 51.47 301 GLU A O 1
ATOM 2264 N N . SER A 1 302 ? -3.618 3.578 -21.577 1.00 56.53 302 SER A N 1
ATOM 2265 C CA . SER A 1 302 ? -3.015 2.793 -20.487 1.00 56.53 302 SER A CA 1
ATOM 2266 C C . SER A 1 302 ? -2.460 3.704 -19.399 1.00 56.53 302 SER A C 1
ATOM 2268 O O . SER A 1 302 ? -1.788 4.683 -19.705 1.00 56.53 302 SER A O 1
ATOM 2270 N N . SER A 1 303 ? -2.691 3.379 -18.124 1.00 71.62 303 SER A N 1
ATOM 2271 C CA . SER A 1 303 ? -1.969 4.058 -17.042 1.00 71.62 303 SER A CA 1
ATOM 2272 C C . SER A 1 303 ? -0.634 3.399 -16.823 1.00 71.62 303 SER A C 1
ATOM 2274 O O . SER A 1 303 ? -0.521 2.179 -16.923 1.00 71.62 303 SER A O 1
ATOM 2276 N N . ALA A 1 304 ? 0.357 4.211 -16.469 1.00 88.38 304 ALA A N 1
ATOM 2277 C CA . ALA A 1 304 ? 1.657 3.692 -16.118 1.00 88.38 304 ALA A CA 1
ATOM 2278 C C . ALA A 1 304 ? 1.531 2.673 -14.978 1.00 88.38 304 ALA A C 1
ATOM 2280 O O . ALA A 1 304 ? 0.860 2.899 -13.966 1.00 88.38 304 ALA A O 1
ATOM 2281 N N . ASP A 1 305 ? 2.204 1.545 -15.137 1.00 95.38 305 ASP A N 1
ATOM 2282 C CA . ASP A 1 305 ? 2.391 0.558 -14.087 1.00 95.38 305 ASP A CA 1
ATOM 2283 C C . ASP A 1 305 ? 3.270 1.137 -12.982 1.00 95.38 305 ASP A C 1
ATOM 2285 O O . ASP A 1 305 ? 2.956 1.014 -11.796 1.00 95.38 305 ASP A O 1
ATOM 2289 N N . ILE A 1 306 ? 4.357 1.802 -13.382 1.00 97.75 306 ILE A N 1
ATOM 2290 C CA . ILE A 1 306 ? 5.303 2.448 -12.478 1.00 97.75 306 ILE A CA 1
ATOM 2291 C C . ILE A 1 306 ? 5.720 3.802 -13.055 1.00 97.75 306 ILE A C 1
ATOM 2293 O O . ILE A 1 306 ? 6.117 3.897 -14.218 1.00 97.75 306 ILE A O 1
ATOM 2297 N N . ILE A 1 307 ? 5.692 4.839 -12.218 1.00 96.94 307 ILE A N 1
ATOM 2298 C CA . ILE A 1 307 ? 6.294 6.142 -12.512 1.00 96.94 307 ILE A CA 1
ATOM 2299 C C . ILE A 1 307 ? 7.365 6.463 -11.475 1.00 96.94 307 ILE A C 1
ATOM 2301 O O . ILE A 1 307 ? 7.132 6.357 -10.269 1.00 96.94 307 ILE A O 1
ATOM 2305 N N . PHE A 1 308 ? 8.513 6.923 -11.968 1.00 97.06 308 PHE A N 1
ATOM 2306 C CA . PHE A 1 308 ? 9.586 7.507 -11.172 1.00 97.06 308 PHE A CA 1
ATOM 2307 C C . PHE A 1 308 ? 9.681 9.009 -11.457 1.00 97.06 308 PHE A C 1
ATOM 2309 O O . PHE A 1 308 ? 9.978 9.387 -12.589 1.00 97.06 308 PHE A O 1
ATOM 2316 N N . GLN A 1 309 ? 9.463 9.865 -10.454 1.00 95.00 309 GLN A N 1
ATOM 2317 C CA . GLN A 1 309 ? 9.557 11.322 -10.648 1.00 95.00 309 GLN A CA 1
ATOM 2318 C C . GLN A 1 309 ? 11.001 11.850 -10.601 1.00 95.00 309 GLN A C 1
ATOM 2320 O O . GLN A 1 309 ? 11.330 12.838 -11.248 1.00 95.00 309 GLN A O 1
ATOM 2325 N N . SER A 1 310 ? 11.904 11.166 -9.887 1.00 93.25 310 SER A N 1
ATOM 2326 C CA . SER A 1 310 ? 13.303 11.591 -9.752 1.00 93.25 310 SER A CA 1
ATOM 2327 C C . SER A 1 310 ? 14.279 10.629 -10.425 1.00 93.25 310 SER A C 1
ATOM 2329 O O . SER A 1 310 ? 14.617 9.573 -9.882 1.00 93.25 310 SER A O 1
ATOM 2331 N N . LYS A 1 311 ? 14.810 11.036 -11.586 1.00 93.94 311 LYS A N 1
ATOM 2332 C CA . LYS A 1 311 ? 15.888 10.310 -12.282 1.00 93.94 311 LYS A CA 1
ATOM 2333 C C . LYS A 1 311 ? 17.132 10.147 -11.411 1.00 93.94 311 LYS A C 1
ATOM 2335 O O . LYS A 1 311 ? 17.705 9.065 -11.355 1.00 93.94 311 LYS A O 1
ATOM 2340 N N . GLN A 1 312 ? 17.532 11.207 -10.712 1.00 93.50 312 GLN A N 1
ATOM 2341 C CA . GLN A 1 312 ? 18.720 11.195 -9.861 1.00 93.50 312 GLN A CA 1
ATOM 2342 C C . GLN A 1 312 ? 18.607 10.148 -8.745 1.00 93.50 312 GLN A C 1
ATOM 2344 O O . GLN A 1 312 ? 19.549 9.399 -8.504 1.00 93.50 312 GLN A O 1
ATOM 2349 N N . LEU A 1 313 ? 17.457 10.069 -8.067 1.00 92.88 313 LEU A N 1
ATOM 2350 C CA . LEU A 1 313 ? 17.263 9.100 -6.984 1.00 92.88 313 LEU A CA 1
ATOM 2351 C C . LEU A 1 313 ? 17.113 7.671 -7.502 1.00 92.88 313 LEU A C 1
ATOM 2353 O O . LEU A 1 313 ? 17.597 6.739 -6.861 1.00 92.88 313 LEU A O 1
ATOM 2357 N N . LEU A 1 314 ? 16.496 7.499 -8.673 1.00 95.75 314 LEU A N 1
ATOM 2358 C CA . LEU A 1 314 ? 16.465 6.218 -9.368 1.00 95.75 314 LEU A CA 1
ATOM 2359 C C . LEU A 1 314 ? 17.884 5.732 -9.712 1.00 95.75 314 LEU A C 1
ATOM 2361 O O . LEU A 1 314 ? 18.207 4.568 -9.484 1.00 95.75 314 LEU A O 1
ATOM 2365 N N . ASP A 1 315 ? 18.753 6.616 -10.201 1.00 95.38 315 ASP A N 1
ATOM 2366 C CA . ASP A 1 315 ? 20.147 6.284 -10.515 1.00 95.38 315 ASP A CA 1
ATOM 2367 C C . ASP A 1 315 ? 20.969 5.963 -9.271 1.00 95.38 315 ASP A C 1
ATOM 2369 O O . ASP A 1 315 ? 21.727 4.992 -9.272 1.00 95.38 315 ASP A O 1
ATOM 2373 N N . ASN A 1 316 ? 20.768 6.713 -8.185 1.00 92.56 316 ASN A N 1
ATOM 2374 C CA . ASN A 1 316 ? 21.373 6.411 -6.886 1.00 92.56 316 ASN A CA 1
ATOM 2375 C C . ASN A 1 316 ? 20.961 5.022 -6.364 1.00 92.56 316 ASN A C 1
ATOM 2377 O O . ASN A 1 316 ? 21.726 4.385 -5.644 1.00 92.56 316 ASN A O 1
ATOM 2381 N N . ALA A 1 317 ? 19.772 4.535 -6.736 1.00 93.19 317 ALA A N 1
ATOM 2382 C CA . ALA A 1 317 ? 19.297 3.185 -6.433 1.00 93.19 317 ALA A CA 1
ATOM 2383 C C . ALA A 1 317 ? 19.786 2.105 -7.429 1.00 93.19 317 ALA A C 1
ATOM 2385 O O . ALA A 1 317 ? 19.406 0.939 -7.319 1.00 93.19 317 ALA A O 1
ATOM 2386 N N . GLY A 1 318 ? 20.643 2.460 -8.391 1.00 95.62 318 GLY A N 1
ATOM 2387 C CA . GLY A 1 318 ? 21.207 1.538 -9.382 1.00 95.62 318 GLY A CA 1
ATOM 2388 C C . GLY A 1 318 ? 20.526 1.575 -10.753 1.00 95.62 318 GLY A C 1
ATOM 2389 O O . GLY A 1 318 ? 20.877 0.777 -11.622 1.00 95.62 318 GLY A O 1
ATOM 2390 N N . GLY A 1 319 ? 19.596 2.506 -10.977 1.00 97.06 319 GLY A N 1
ATOM 2391 C CA . GLY A 1 319 ? 18.941 2.724 -12.265 1.00 97.06 319 GLY A CA 1
ATOM 2392 C C . GLY A 1 319 ? 17.772 1.777 -12.534 1.00 97.06 319 GLY A C 1
ATOM 2393 O O . GLY A 1 319 ? 17.505 0.831 -11.790 1.00 97.06 319 GLY A O 1
ATOM 2394 N N . ILE A 1 320 ? 17.060 2.035 -13.634 1.00 97.81 320 ILE A N 1
ATOM 2395 C CA . ILE A 1 320 ? 15.776 1.385 -13.923 1.00 97.81 320 ILE A CA 1
ATOM 2396 C C . ILE A 1 320 ? 15.869 -0.140 -14.063 1.00 97.81 320 ILE A C 1
ATOM 2398 O O . ILE A 1 320 ? 14.994 -0.842 -13.568 1.00 97.81 320 ILE A O 1
ATOM 2402 N N . GLU A 1 321 ? 16.938 -0.671 -14.666 1.00 96.00 321 GLU A N 1
ATOM 2403 C CA . GLU A 1 321 ? 17.112 -2.124 -14.815 1.00 96.00 321 GLU A CA 1
ATOM 2404 C C . GLU A 1 321 ? 17.305 -2.836 -13.473 1.00 96.00 321 GLU A C 1
ATOM 2406 O O . GLU A 1 321 ? 16.857 -3.968 -13.311 1.00 96.00 321 GLU A O 1
ATOM 2411 N N . SER A 1 322 ? 17.983 -2.180 -12.526 1.00 97.12 322 SER A N 1
ATOM 2412 C CA . SER A 1 322 ? 18.224 -2.721 -11.186 1.00 97.12 322 SER A CA 1
ATOM 2413 C C . SER A 1 322 ? 16.951 -2.648 -10.348 1.00 97.12 322 SER A C 1
ATOM 2415 O O . SER A 1 322 ? 16.501 -3.646 -9.781 1.00 97.12 322 SER A O 1
ATOM 2417 N N . VAL A 1 323 ? 16.330 -1.467 -10.313 1.00 98.19 323 VAL A N 1
ATOM 2418 C CA . VAL A 1 323 ? 15.155 -1.196 -9.483 1.00 98.19 323 VAL A CA 1
ATOM 2419 C C . VAL A 1 323 ? 13.939 -1.980 -9.968 1.00 98.19 323 VAL A C 1
ATOM 2421 O O . VAL A 1 323 ? 13.254 -2.585 -9.152 1.00 98.19 323 VAL A O 1
ATOM 2424 N N . ALA A 1 324 ? 13.685 -2.035 -11.275 1.00 98.31 324 ALA A N 1
ATOM 2425 C CA . ALA A 1 324 ? 12.543 -2.744 -11.856 1.00 98.31 324 ALA A CA 1
ATOM 2426 C C . ALA A 1 324 ? 12.893 -4.162 -12.351 1.00 98.31 324 ALA A C 1
ATOM 2428 O O . ALA A 1 324 ? 12.188 -4.719 -13.195 1.00 98.31 324 ALA A O 1
ATOM 2429 N N . GLN A 1 325 ? 13.978 -4.767 -11.853 1.00 98.12 325 GLN A N 1
ATOM 2430 C CA . GLN A 1 325 ? 14.374 -6.122 -12.243 1.00 98.12 325 GLN A CA 1
ATOM 2431 C C . GLN A 1 325 ? 13.229 -7.122 -12.022 1.00 98.12 325 GLN A C 1
ATOM 2433 O O . GLN A 1 325 ? 12.625 -7.173 -10.951 1.00 98.12 325 GLN A O 1
ATOM 2438 N N . GLY A 1 326 ? 12.946 -7.959 -13.021 1.00 98.06 326 GLY A N 1
ATOM 2439 C CA . GLY A 1 326 ? 11.879 -8.954 -12.925 1.00 98.06 326 GLY A CA 1
ATOM 2440 C C . GLY A 1 326 ? 10.471 -8.382 -13.111 1.00 98.06 326 GLY A C 1
ATOM 2441 O O . GLY A 1 326 ? 9.504 -9.094 -12.838 1.00 98.06 326 GLY A O 1
ATOM 2442 N N . TYR A 1 327 ? 10.346 -7.123 -13.547 1.00 98.38 327 TYR A N 1
ATOM 2443 C CA . TYR A 1 327 ? 9.083 -6.540 -13.996 1.00 98.38 327 TYR A CA 1
ATOM 2444 C C . TYR A 1 327 ? 8.423 -7.429 -15.054 1.00 98.38 327 TYR A C 1
ATOM 2446 O O . TYR A 1 327 ? 9.070 -7.855 -16.014 1.00 98.38 327 TYR A O 1
ATOM 2454 N N . LYS A 1 328 ? 7.126 -7.693 -14.872 1.00 96.62 328 LYS A N 1
ATOM 2455 C CA . LYS A 1 328 ? 6.312 -8.440 -15.830 1.00 96.62 328 LYS A CA 1
ATOM 2456 C C . LYS A 1 328 ? 5.003 -7.729 -16.104 1.00 96.62 328 LYS A C 1
ATOM 2458 O O . LYS A 1 328 ? 4.300 -7.347 -15.168 1.00 96.62 328 LYS A O 1
ATOM 2463 N N . PHE A 1 329 ? 4.640 -7.670 -17.377 1.00 94.00 329 PHE A N 1
ATOM 2464 C CA . PHE A 1 329 ? 3.303 -7.287 -17.809 1.00 94.00 329 PHE A CA 1
ATOM 2465 C C . PHE A 1 329 ? 2.545 -8.517 -18.324 1.00 94.00 329 PHE A C 1
ATOM 2467 O O . PHE A 1 329 ? 3.017 -9.231 -19.208 1.00 94.00 329 PHE A O 1
ATOM 2474 N N . GLU A 1 330 ? 1.375 -8.802 -17.760 1.00 91.25 330 GLU A N 1
ATOM 2475 C CA . GLU A 1 330 ? 0.506 -9.900 -18.189 1.00 91.25 330 GLU A CA 1
ATOM 2476 C C . GLU A 1 330 ? -0.684 -9.355 -18.982 1.00 91.25 330 GLU A C 1
ATOM 2478 O O . GLU A 1 330 ? -1.566 -8.686 -18.442 1.00 91.25 330 GLU A O 1
ATOM 2483 N N . GLN A 1 331 ? -0.727 -9.686 -20.274 1.00 78.69 331 GLN A N 1
ATOM 2484 C CA . GLN A 1 331 ? -1.914 -9.495 -21.101 1.00 78.69 331 GLN A CA 1
ATOM 2485 C C . GLN A 1 331 ? -2.940 -10.580 -20.773 1.00 78.69 331 GLN A C 1
ATOM 2487 O O . GLN A 1 331 ? -2.626 -11.770 -20.786 1.00 78.69 331 GLN A O 1
ATOM 2492 N N . ILE A 1 332 ? -4.174 -10.169 -20.493 1.00 70.94 332 ILE A N 1
ATOM 2493 C CA . ILE A 1 332 ? -5.272 -11.096 -20.178 1.00 70.94 332 ILE A CA 1
ATOM 2494 C C . ILE A 1 332 ? -6.165 -11.335 -21.405 1.00 70.94 332 ILE A C 1
ATOM 2496 O O . ILE A 1 332 ? -6.785 -12.390 -21.527 1.00 70.94 332 ILE A O 1
ATOM 2500 N N . GLU A 1 333 ? -6.180 -10.403 -22.359 1.00 71.31 333 GLU A N 1
ATOM 2501 C CA . GLU A 1 333 ? -6.934 -10.528 -23.606 1.00 71.31 333 GLU A CA 1
ATOM 2502 C C . GLU A 1 333 ? -6.019 -10.875 -24.785 1.00 71.31 333 GLU A C 1
ATOM 2504 O O . GLU A 1 333 ? -5.065 -10.160 -25.082 1.00 71.31 333 GLU A O 1
ATOM 2509 N N . ILE A 1 334 ? -6.361 -11.955 -25.496 1.00 61.81 334 ILE A N 1
ATOM 2510 C CA . ILE A 1 334 ? -5.555 -12.582 -26.565 1.00 61.81 334 ILE A CA 1
ATOM 2511 C C . ILE A 1 334 ? -5.296 -11.639 -27.761 1.00 61.81 334 ILE A C 1
ATOM 2513 O O . ILE A 1 334 ? -4.341 -11.843 -28.502 1.00 61.81 334 ILE A O 1
ATOM 2517 N N . ASN A 1 335 ? -6.113 -10.593 -27.931 1.00 62.78 335 ASN A N 1
ATOM 2518 C CA . ASN A 1 335 ? -6.016 -9.630 -29.037 1.00 62.78 335 ASN A CA 1
ATOM 2519 C C . ASN A 1 335 ? -5.727 -8.193 -28.571 1.00 62.78 335 ASN A C 1
ATOM 2521 O O . ASN A 1 335 ? -5.908 -7.253 -29.345 1.00 62.78 335 ASN A O 1
ATOM 2525 N N . SER A 1 336 ? -5.332 -7.999 -27.310 1.00 67.25 336 SER A N 1
ATOM 2526 C CA . SER A 1 336 ? -5.028 -6.664 -26.800 1.00 67.25 336 SER A CA 1
ATOM 2527 C C . SER A 1 336 ? -3.648 -6.205 -27.264 1.00 67.25 336 SER A C 1
ATOM 2529 O O . SER A 1 336 ? -2.663 -6.929 -27.151 1.00 67.25 336 SER A O 1
ATOM 2531 N N . THR A 1 337 ? -3.566 -4.968 -27.753 1.00 66.88 337 THR A N 1
ATOM 2532 C CA . THR A 1 337 ? -2.295 -4.283 -28.027 1.00 66.88 337 THR A CA 1
ATOM 2533 C C . THR A 1 337 ? -1.739 -3.588 -26.785 1.00 66.88 337 THR A C 1
ATOM 2535 O O . THR A 1 337 ? -0.775 -2.833 -26.895 1.00 66.88 337 THR A O 1
ATOM 2538 N N . ALA A 1 338 ? -2.355 -3.786 -25.612 1.00 74.00 338 ALA A N 1
ATOM 2539 C CA . ALA A 1 338 ? -1.893 -3.172 -24.378 1.00 74.00 338 ALA A CA 1
ATOM 2540 C C . ALA A 1 338 ? -0.460 -3.614 -24.086 1.00 74.00 338 ALA A C 1
ATOM 2542 O O . ALA A 1 338 ? -0.127 -4.801 -24.130 1.00 74.00 338 ALA A O 1
ATOM 2543 N N . THR A 1 339 ? 0.380 -2.642 -23.769 1.00 80.06 339 THR A N 1
ATOM 2544 C CA . THR A 1 339 ? 1.738 -2.885 -23.301 1.00 80.06 339 THR A CA 1
ATOM 2545 C C . THR A 1 339 ? 1.867 -2.299 -21.914 1.00 80.06 339 THR A C 1
ATOM 2547 O O . THR A 1 339 ? 1.201 -1.321 -21.575 1.00 80.06 339 THR A O 1
ATOM 2550 N N . GLY A 1 340 ? 2.704 -2.932 -21.107 1.00 88.75 340 GLY A N 1
ATOM 2551 C CA . GLY A 1 340 ? 3.046 -2.398 -19.810 1.00 88.75 340 GLY A CA 1
ATOM 2552 C C . GLY A 1 340 ? 3.797 -1.077 -19.943 1.00 88.75 340 GLY A C 1
ATOM 2553 O O . GLY A 1 340 ? 4.575 -0.879 -20.884 1.00 88.75 340 GLY A O 1
ATOM 2554 N N . GLU A 1 341 ? 3.555 -0.166 -19.008 1.00 92.81 341 GLU A N 1
ATOM 2555 C CA . GLU A 1 341 ? 4.102 1.185 -19.057 1.00 92.81 341 GLU A CA 1
ATOM 2556 C C . GLU A 1 341 ? 4.944 1.491 -17.818 1.00 92.81 341 GLU A C 1
ATOM 2558 O O . GLU A 1 341 ? 4.428 1.650 -16.714 1.00 92.81 341 GLU A O 1
ATOM 2563 N N . VAL A 1 342 ? 6.253 1.636 -18.006 1.00 96.62 342 VAL A N 1
ATOM 2564 C CA . VAL A 1 342 ? 7.175 2.104 -16.963 1.00 96.62 342 VAL A CA 1
ATOM 2565 C C . VAL A 1 342 ? 7.795 3.403 -17.449 1.00 96.62 342 VAL A C 1
ATOM 2567 O O . VAL A 1 342 ? 8.426 3.416 -18.505 1.00 96.62 342 VAL A O 1
ATOM 2570 N N . LYS A 1 343 ? 7.603 4.492 -16.701 1.00 95.81 343 LYS A N 1
ATOM 2571 C CA . LYS A 1 343 ? 7.993 5.849 -17.114 1.00 95.81 343 LYS A CA 1
ATOM 2572 C C . LYS A 1 343 ? 8.910 6.510 -16.091 1.00 95.81 343 LYS A C 1
ATOM 2574 O O . LYS A 1 343 ? 8.793 6.290 -14.884 1.00 95.81 343 LYS A O 1
ATOM 2579 N N . ILE A 1 344 ? 9.803 7.356 -16.593 1.00 95.56 344 ILE A N 1
ATOM 2580 C CA . ILE A 1 344 ? 10.624 8.260 -15.788 1.00 95.56 344 ILE A CA 1
ATOM 2581 C C . ILE A 1 344 ? 10.248 9.684 -16.186 1.00 95.56 344 ILE A C 1
ATOM 2583 O O . ILE A 1 344 ? 10.248 10.011 -17.371 1.00 95.56 344 ILE A O 1
ATOM 2587 N N . GLU A 1 345 ? 9.925 10.528 -15.213 1.00 93.06 345 GLU A N 1
ATOM 2588 C CA . GLU A 1 345 ? 9.588 11.925 -15.472 1.00 93.06 345 GLU A CA 1
ATOM 2589 C C . GLU A 1 345 ? 10.757 12.659 -16.151 1.00 93.06 345 GLU A C 1
ATOM 2591 O O . GLU A 1 345 ? 11.925 12.470 -15.807 1.00 93.06 345 GLU A O 1
ATOM 2596 N N . GLY A 1 346 ? 10.433 13.456 -17.172 1.00 90.88 346 GLY A N 1
ATOM 2597 C CA . GLY A 1 346 ? 11.410 14.117 -18.043 1.00 90.88 346 GLY A CA 1
ATOM 2598 C C . GLY A 1 346 ? 11.863 13.295 -19.257 1.00 90.88 346 GLY A C 1
ATOM 2599 O O . GLY A 1 346 ? 12.492 13.861 -20.144 1.00 90.88 346 GLY A O 1
ATOM 2600 N N . PHE A 1 347 ? 11.519 12.005 -19.351 1.00 91.81 347 PHE A N 1
ATOM 2601 C CA . PHE A 1 347 ? 11.796 11.169 -20.527 1.00 91.81 347 PHE A CA 1
ATOM 2602 C C . PHE A 1 347 ? 10.494 10.737 -21.212 1.00 91.81 347 PHE A C 1
ATOM 2604 O O . PHE A 1 347 ? 9.523 10.375 -20.552 1.00 91.81 347 PHE A O 1
ATOM 2611 N N . SER A 1 348 ? 10.477 10.733 -22.547 1.00 90.12 348 SER A N 1
ATOM 2612 C CA . SER A 1 348 ? 9.335 10.260 -23.349 1.00 90.12 348 SER A CA 1
ATOM 2613 C C . SER A 1 348 ? 9.276 8.733 -23.495 1.00 90.12 348 SER A C 1
ATOM 2615 O O . SER A 1 348 ? 8.250 8.189 -23.900 1.00 90.12 348 SER A O 1
ATOM 2617 N N . SER A 1 349 ? 10.365 8.035 -23.163 1.00 91.81 349 SER A N 1
ATOM 2618 C CA . SER A 1 349 ? 10.505 6.585 -23.305 1.00 91.81 349 SER A CA 1
ATOM 2619 C C . SER A 1 349 ? 9.544 5.795 -22.409 1.00 91.81 349 SER A C 1
ATOM 2621 O O . SER A 1 349 ? 9.435 6.059 -21.210 1.00 91.81 349 SER A O 1
ATOM 2623 N N . ASN A 1 350 ? 8.945 4.738 -22.967 1.00 93.25 350 ASN A N 1
ATOM 2624 C CA . ASN A 1 350 ? 8.341 3.656 -22.190 1.00 93.25 350 ASN A CA 1
ATOM 2625 C C . ASN A 1 350 ? 9.351 2.508 -22.022 1.00 93.25 350 ASN A C 1
ATOM 2627 O O . ASN A 1 350 ? 9.789 1.906 -23.001 1.00 93.25 350 ASN A O 1
ATOM 2631 N N . PHE A 1 351 ? 9.698 2.179 -20.780 1.00 95.88 351 PHE A N 1
ATOM 2632 C CA . PHE A 1 351 ? 10.654 1.119 -20.451 1.00 95.88 351 PHE A CA 1
ATOM 2633 C C . PHE A 1 351 ? 10.007 -0.258 -20.249 1.00 95.88 351 PHE A C 1
ATOM 2635 O O . PHE A 1 351 ? 10.722 -1.259 -20.209 1.00 95.88 351 PHE A O 1
ATOM 2642 N N . GLY A 1 352 ? 8.677 -0.330 -20.134 1.00 95.31 352 GLY A N 1
ATOM 2643 C CA . GLY A 1 352 ? 7.937 -1.561 -19.843 1.00 95.31 352 GLY A CA 1
ATOM 2644 C C . GLY A 1 352 ? 8.231 -2.709 -20.821 1.00 95.31 352 GLY A C 1
ATOM 2645 O O . GLY A 1 352 ? 8.632 -3.779 -20.360 1.00 95.31 352 GLY A O 1
ATOM 2646 N N . PRO A 1 353 ? 8.129 -2.507 -22.153 1.00 94.31 353 PRO A N 1
ATOM 2647 C CA . PRO A 1 353 ? 8.390 -3.563 -23.136 1.00 94.31 353 PRO A CA 1
ATOM 2648 C C . PRO A 1 353 ? 9.806 -4.144 -23.044 1.00 94.31 353 PRO A C 1
ATOM 2650 O O . PRO A 1 353 ? 9.985 -5.362 -23.068 1.00 94.31 353 PRO A O 1
ATOM 2653 N N . TYR A 1 354 ? 10.815 -3.282 -22.872 1.00 96.12 354 TYR A N 1
ATOM 2654 C CA . TYR A 1 354 ? 12.204 -3.708 -22.697 1.00 96.12 354 TYR A CA 1
ATOM 2655 C C . TYR A 1 354 ? 12.380 -4.528 -21.411 1.00 96.12 354 TYR A C 1
ATOM 2657 O O . TYR A 1 354 ? 12.935 -5.625 -21.447 1.00 96.12 354 TYR A O 1
ATOM 2665 N N . LEU A 1 355 ? 11.877 -4.031 -20.277 1.00 97.44 355 LEU A N 1
ATOM 2666 C CA . LEU A 1 355 ? 12.018 -4.695 -18.976 1.00 97.44 355 LEU A CA 1
ATOM 2667 C C . LEU A 1 355 ? 11.305 -6.057 -18.930 1.00 97.44 355 LEU A C 1
ATOM 2669 O O . LEU A 1 355 ? 11.856 -7.021 -18.390 1.00 97.44 355 LEU A O 1
ATOM 2673 N N . ASP A 1 356 ? 10.107 -6.157 -19.514 1.00 96.19 356 ASP A N 1
ATOM 2674 C CA . ASP A 1 356 ? 9.363 -7.419 -19.616 1.00 96.19 356 ASP A CA 1
ATOM 2675 C C . ASP A 1 356 ? 10.097 -8.419 -20.528 1.00 96.19 356 ASP A C 1
ATOM 2677 O O . ASP A 1 356 ? 10.273 -9.581 -20.151 1.00 96.19 356 ASP A O 1
ATOM 2681 N N . CYS A 1 357 ? 10.635 -7.962 -21.669 1.00 95.94 357 CYS A N 1
ATOM 2682 C CA . CYS A 1 357 ? 11.465 -8.793 -22.543 1.00 95.94 357 CYS A CA 1
ATOM 2683 C C . CYS A 1 357 ? 12.700 -9.333 -21.810 1.00 95.94 357 CYS A C 1
ATOM 2685 O O . CYS A 1 357 ? 12.936 -10.544 -21.823 1.00 95.94 357 CYS A O 1
ATOM 2687 N N . VAL A 1 358 ? 13.461 -8.467 -21.127 1.00 96.62 358 VAL A N 1
ATOM 2688 C CA . VAL A 1 358 ? 14.673 -8.865 -20.389 1.00 96.62 358 VAL A CA 1
ATOM 2689 C C . VAL A 1 358 ? 14.339 -9.916 -19.336 1.00 96.62 358 VAL A C 1
ATOM 2691 O O . VAL A 1 358 ? 15.075 -10.890 -19.172 1.00 96.62 358 VAL A O 1
ATOM 2694 N N . THR A 1 359 ? 13.206 -9.755 -18.654 1.00 96.44 359 THR A N 1
ATOM 2695 C CA . THR A 1 359 ? 12.732 -10.702 -17.643 1.00 96.44 359 THR A CA 1
ATOM 2696 C C . THR A 1 359 ? 12.385 -12.073 -18.234 1.00 96.44 359 THR A C 1
ATOM 2698 O O . THR A 1 359 ? 12.605 -13.091 -17.576 1.00 96.44 359 THR A O 1
ATOM 2701 N N . ARG A 1 360 ? 11.848 -12.131 -19.460 1.00 94.06 360 ARG A N 1
ATOM 2702 C CA . ARG A 1 360 ? 11.430 -13.388 -20.110 1.00 94.06 360 ARG A CA 1
ATOM 2703 C C . ARG A 1 360 ? 12.553 -14.087 -20.871 1.00 94.06 360 ARG A C 1
ATOM 2705 O O . ARG A 1 360 ? 12.630 -15.311 -20.836 1.00 94.06 360 ARG A O 1
ATOM 2712 N N . ASN A 1 361 ? 13.403 -13.320 -21.548 1.00 93.25 361 ASN A N 1
ATOM 2713 C CA . ASN A 1 361 ? 14.299 -13.827 -22.591 1.00 93.25 361 ASN A CA 1
ATOM 2714 C C . ASN A 1 361 ? 15.787 -13.564 -22.309 1.00 93.25 361 ASN A C 1
ATOM 2716 O O . ASN A 1 361 ? 16.640 -14.019 -23.076 1.00 93.25 361 ASN A O 1
ATOM 2720 N N . GLY A 1 362 ? 16.107 -12.827 -21.240 1.00 89.38 362 GLY A N 1
ATOM 2721 C CA . GLY A 1 362 ? 17.444 -12.282 -21.011 1.00 89.38 362 GLY A CA 1
ATOM 2722 C C . GLY A 1 362 ? 17.768 -11.107 -21.943 1.00 89.38 362 GLY A C 1
ATOM 2723 O O . GLY A 1 362 ? 17.042 -10.819 -22.890 1.00 89.38 362 GLY A O 1
ATOM 2724 N N . LYS A 1 363 ? 18.876 -10.406 -21.672 1.00 86.06 363 LYS A N 1
ATOM 2725 C CA . LYS A 1 363 ? 19.228 -9.153 -22.370 1.00 86.06 363 LYS A CA 1
ATOM 2726 C C . LYS A 1 363 ? 19.571 -9.326 -23.853 1.00 86.06 363 LYS A C 1
ATOM 2728 O O . LYS A 1 363 ? 19.309 -8.424 -24.634 1.00 86.06 363 LYS A O 1
ATOM 2733 N N . GLU A 1 364 ? 20.155 -10.459 -24.239 1.00 85.12 364 GLU A N 1
ATOM 2734 C CA . GLU A 1 364 ? 20.693 -10.672 -25.596 1.00 85.12 364 GLU A CA 1
ATOM 2735 C C . GLU A 1 364 ? 19.613 -10.731 -26.687 1.00 85.12 364 GLU A C 1
ATOM 2737 O O . GLU A 1 364 ? 19.907 -10.477 -27.851 1.00 85.12 364 GLU A O 1
ATOM 2742 N N . ASN A 1 365 ? 18.367 -11.032 -26.311 1.00 87.12 365 ASN A N 1
ATOM 2743 C CA . ASN A 1 365 ? 17.243 -11.203 -27.235 1.00 87.12 365 ASN A CA 1
ATOM 2744 C C . ASN A 1 365 ? 16.286 -10.002 -27.257 1.00 87.12 365 ASN A C 1
ATOM 2746 O O . ASN A 1 365 ? 15.194 -10.103 -27.815 1.00 87.12 365 ASN A O 1
ATOM 2750 N N . CYS A 1 366 ? 16.655 -8.899 -26.608 1.00 92.38 366 CYS A N 1
ATOM 2751 C CA . CYS A 1 366 ? 15.813 -7.717 -26.475 1.00 92.38 366 CYS A CA 1
ATOM 2752 C C . CYS A 1 366 ? 16.409 -6.533 -27.231 1.00 92.38 366 CYS A C 1
ATOM 2754 O O . CYS A 1 366 ? 17.611 -6.476 -27.494 1.00 92.38 366 CYS A O 1
ATOM 2756 N N . GLU A 1 367 ? 15.553 -5.573 -27.572 1.00 91.31 367 GLU A N 1
ATOM 2757 C CA . GLU A 1 367 ? 15.985 -4.296 -28.134 1.00 91.31 367 GLU A CA 1
ATOM 2758 C C . GLU A 1 367 ? 16.928 -3.554 -27.178 1.00 91.31 367 GLU A C 1
ATOM 2760 O O . GLU A 1 367 ? 17.053 -3.889 -25.998 1.00 91.31 367 GLU A O 1
ATOM 2765 N N . GLN A 1 368 ? 17.608 -2.523 -27.681 1.00 91.38 368 GLN A N 1
ATOM 2766 C CA . GLN A 1 368 ? 18.433 -1.687 -26.817 1.00 91.38 368 GLN A CA 1
ATOM 2767 C C . GLN A 1 368 ? 17.570 -0.983 -25.772 1.00 91.38 368 GLN A C 1
ATOM 2769 O O . GLN A 1 368 ? 16.447 -0.565 -26.051 1.00 91.38 368 GLN A O 1
ATOM 2774 N N . ILE A 1 369 ? 18.130 -0.807 -24.574 1.00 92.88 369 ILE A N 1
ATOM 2775 C CA . ILE A 1 369 ? 17.452 -0.059 -23.523 1.00 92.88 369 ILE A CA 1
ATOM 2776 C C . ILE A 1 369 ? 17.068 1.345 -24.034 1.00 92.88 369 ILE A C 1
ATOM 2778 O O . ILE A 1 369 ? 17.936 2.046 -24.573 1.00 92.88 369 ILE A O 1
ATOM 2782 N N . PRO A 1 370 ? 15.801 1.772 -23.859 1.00 93.75 370 PRO A N 1
ATOM 2783 C CA . PRO A 1 370 ? 15.358 3.090 -24.291 1.00 93.75 370 PRO A CA 1
ATOM 2784 C C . PRO A 1 370 ? 16.167 4.230 -23.667 1.00 93.75 370 PRO A C 1
ATOM 2786 O O . PRO A 1 370 ? 16.808 4.085 -22.617 1.00 93.75 370 PRO A O 1
ATOM 2789 N N . CYS A 1 371 ? 16.115 5.400 -24.304 1.00 91.62 371 CYS A N 1
ATOM 2790 C CA . CYS A 1 371 ? 16.827 6.568 -23.804 1.00 91.62 371 CYS A CA 1
ATOM 2791 C C . CYS A 1 371 ? 16.313 6.985 -22.419 1.00 91.62 371 CYS A C 1
ATOM 2793 O O . CYS A 1 371 ? 15.108 6.978 -22.173 1.00 91.62 371 CYS A O 1
ATOM 2795 N N . GLY A 1 372 ? 17.235 7.311 -21.513 1.00 92.31 372 GLY A N 1
ATOM 2796 C CA . GLY A 1 372 ? 16.976 7.508 -20.086 1.00 92.31 372 GLY A CA 1
ATOM 2797 C C . GLY A 1 372 ? 17.224 6.258 -19.240 1.00 92.31 372 GLY A C 1
ATOM 2798 O O . GLY A 1 372 ? 17.284 6.351 -18.021 1.00 92.31 372 GLY A O 1
ATOM 2799 N N . GLY A 1 373 ? 17.434 5.089 -19.849 1.00 92.81 373 GLY A N 1
ATOM 2800 C CA . GLY A 1 373 ? 17.683 3.857 -19.099 1.00 92.81 373 GLY A CA 1
ATOM 2801 C C . GLY A 1 373 ? 19.099 3.741 -18.529 1.00 92.81 373 GLY A C 1
ATOM 2802 O O . GLY A 1 373 ? 19.327 2.982 -17.588 1.00 92.81 373 GLY A O 1
ATOM 2803 N N . LYS A 1 374 ? 20.059 4.501 -19.072 1.00 93.56 374 LYS A N 1
ATOM 2804 C CA . LYS A 1 374 ? 21.440 4.529 -18.574 1.00 93.56 374 LYS A CA 1
ATOM 2805 C C . LYS A 1 374 ? 21.564 5.435 -17.349 1.00 93.56 374 LYS A C 1
ATOM 2807 O O . LYS A 1 374 ? 20.910 6.477 -17.254 1.00 93.56 374 LYS A O 1
ATOM 2812 N N . LEU A 1 375 ? 22.453 5.058 -16.431 1.00 94.69 375 LEU A N 1
ATOM 2813 C CA . LEU A 1 375 ? 22.781 5.865 -15.255 1.00 94.69 375 LEU A CA 1
ATOM 2814 C C . LEU A 1 375 ? 23.294 7.247 -15.664 1.00 94.69 375 LEU A C 1
ATOM 2816 O O . LEU A 1 375 ? 24.121 7.362 -16.568 1.00 94.69 375 LEU A O 1
ATOM 2820 N N . ASN A 1 376 ? 22.821 8.278 -14.968 1.00 92.12 376 ASN A N 1
ATOM 2821 C CA . ASN A 1 376 ? 23.182 9.685 -15.129 1.00 92.12 376 ASN A CA 1
ATOM 2822 C C . ASN A 1 376 ? 22.923 10.280 -16.525 1.00 92.12 376 ASN A C 1
ATOM 2824 O O . ASN A 1 376 ? 23.376 11.389 -16.800 1.00 92.12 376 ASN A O 1
ATOM 2828 N N . GLN A 1 377 ? 22.203 9.568 -17.399 1.00 92.44 377 GLN A N 1
ATOM 2829 C CA . GLN A 1 377 ? 21.766 10.097 -18.689 1.00 92.44 377 GLN A CA 1
ATOM 2830 C C . GLN A 1 377 ? 20.704 11.176 -18.477 1.00 92.44 377 GLN A C 1
ATOM 2832 O O . GLN A 1 377 ? 19.797 10.987 -17.661 1.00 92.44 377 GLN A O 1
ATOM 2837 N N . LYS A 1 378 ? 20.811 12.280 -19.218 1.00 91.06 378 LYS A N 1
ATOM 2838 C CA . LYS A 1 378 ? 19.863 13.395 -19.181 1.00 91.06 378 LYS A CA 1
ATOM 2839 C C . LYS A 1 378 ? 18.913 13.369 -20.386 1.00 91.06 378 LYS A C 1
ATOM 2841 O O . LYS A 1 378 ? 19.246 12.743 -21.394 1.00 91.06 378 LYS A O 1
ATOM 2846 N N . PRO A 1 379 ? 17.746 14.034 -20.312 1.00 88.44 379 PRO A N 1
ATOM 2847 C CA . PRO A 1 379 ? 16.823 14.118 -21.442 1.00 88.44 379 PRO A CA 1
ATOM 2848 C C . PRO A 1 379 ? 17.451 14.722 -22.704 1.00 88.44 379 PRO A C 1
ATOM 2850 O O . PRO A 1 379 ? 17.215 14.220 -23.800 1.00 88.44 379 PRO A O 1
ATOM 2853 N N . GLU A 1 380 ? 18.315 15.731 -22.567 1.00 87.12 380 GLU A N 1
ATOM 2854 C CA . GLU A 1 380 ? 18.945 16.408 -23.710 1.00 87.12 380 GLU A CA 1
ATOM 2855 C C . GLU A 1 380 ? 19.880 15.472 -24.499 1.00 87.12 380 GLU A C 1
ATOM 2857 O O . GLU A 1 380 ? 20.025 15.604 -25.715 1.00 87.12 380 GLU A O 1
ATOM 2862 N N . ASP A 1 381 ? 20.454 14.461 -23.831 1.00 85.50 381 ASP A N 1
ATOM 2863 C CA . ASP A 1 381 ? 21.286 13.435 -24.473 1.00 85.50 381 ASP A CA 1
ATOM 2864 C C . ASP A 1 381 ? 20.467 12.543 -25.431 1.00 85.50 381 ASP A C 1
ATOM 2866 O O . ASP A 1 381 ? 21.034 11.848 -26.279 1.00 85.50 381 ASP A O 1
ATOM 2870 N N . CYS A 1 382 ? 19.138 12.515 -25.275 1.00 83.12 382 CYS A N 1
ATOM 2871 C CA . CYS A 1 382 ? 18.221 11.751 -26.117 1.00 83.12 382 CYS A CA 1
ATOM 2872 C C . CYS A 1 382 ? 17.863 12.495 -27.404 1.00 83.12 382 CYS A C 1
ATOM 2874 O O . CYS A 1 382 ? 17.841 11.887 -28.472 1.00 83.12 382 CYS A O 1
ATOM 2876 N N . GLU A 1 383 ? 17.603 13.800 -27.308 1.00 73.88 383 GLU A N 1
ATOM 2877 C CA . GLU A 1 383 ? 17.204 14.631 -28.449 1.00 73.88 383 GLU A CA 1
ATOM 2878 C C . GLU A 1 383 ? 18.343 14.775 -29.464 1.00 73.88 383 GLU A C 1
ATOM 2880 O O . GLU A 1 383 ? 18.124 14.645 -30.667 1.00 73.88 383 GLU A O 1
ATOM 2885 N N . GLN A 1 384 ? 19.582 14.940 -28.987 1.00 62.38 384 GLN A N 1
ATOM 2886 C CA . GLN A 1 384 ? 20.756 15.051 -29.856 1.00 62.38 384 GLN A CA 1
ATOM 2887 C C . GLN A 1 384 ? 20.977 13.790 -30.708 1.00 62.38 384 GLN A C 1
ATOM 2889 O O . GLN A 1 384 ? 21.374 13.878 -31.866 1.00 62.38 384 GLN A O 1
ATOM 2894 N N . LYS A 1 385 ? 20.667 12.610 -30.159 1.00 62.22 385 LYS A N 1
ATOM 2895 C CA . LYS A 1 385 ? 20.803 11.328 -30.860 1.00 62.22 385 LYS A CA 1
ATOM 2896 C C . LYS A 1 385 ? 19.852 11.191 -32.049 1.00 62.22 385 LYS A C 1
ATOM 2898 O O . LYS A 1 385 ? 20.259 10.662 -33.076 1.00 62.22 385 LYS A O 1
ATOM 2903 N N . LEU A 1 386 ? 18.615 11.667 -31.903 1.00 62.72 386 LEU A N 1
ATOM 2904 C CA . LEU A 1 386 ? 17.617 11.640 -32.976 1.00 62.72 386 LEU A CA 1
ATOM 2905 C C . LEU A 1 386 ? 18.030 12.565 -34.127 1.00 62.72 386 LEU A C 1
ATOM 2907 O O . LEU A 1 386 ? 17.954 12.172 -35.285 1.00 62.72 386 LEU A O 1
ATOM 2911 N N . ILE A 1 387 ? 18.552 13.752 -33.805 1.00 63.84 387 ILE A N 1
ATOM 2912 C CA . ILE A 1 387 ? 19.048 14.712 -34.803 1.00 63.84 387 ILE A CA 1
ATOM 2913 C C . ILE A 1 387 ? 20.250 14.139 -35.572 1.00 63.84 387 ILE A C 1
ATOM 2915 O O . ILE A 1 387 ? 20.340 14.298 -36.788 1.00 63.84 387 ILE A O 1
ATOM 2919 N N . ASP A 1 388 ? 21.167 13.456 -34.883 1.00 61.47 388 ASP A N 1
ATOM 2920 C CA . ASP A 1 388 ? 22.357 12.867 -35.505 1.00 61.47 388 ASP A CA 1
ATOM 2921 C C . ASP A 1 388 ? 22.025 11.640 -36.388 1.00 61.47 388 ASP A C 1
ATOM 2923 O O . ASP A 1 388 ? 22.725 11.382 -37.371 1.00 61.47 388 ASP A O 1
ATOM 2927 N N . GLU A 1 389 ? 20.975 10.877 -36.058 1.00 61.81 389 GLU A N 1
ATOM 2928 C CA . GLU A 1 389 ? 20.465 9.766 -36.879 1.00 61.81 389 GLU A CA 1
ATOM 2929 C C . GLU A 1 389 ? 19.707 10.285 -38.114 1.00 61.81 389 GLU A C 1
ATOM 2931 O O . GLU A 1 389 ? 20.013 9.862 -39.229 1.00 61.81 389 GLU A O 1
ATOM 2936 N N . GLU A 1 390 ? 18.835 11.289 -37.960 1.00 62.25 390 GLU A N 1
ATOM 2937 C CA . GLU A 1 390 ? 18.145 11.934 -39.090 1.00 62.25 390 GLU A CA 1
ATOM 2938 C C . GLU A 1 390 ? 19.122 12.602 -40.075 1.00 62.25 390 GLU A C 1
ATOM 2940 O O . GLU A 1 390 ? 18.893 12.594 -41.282 1.00 62.25 390 GLU A O 1
ATOM 2945 N N . GLN A 1 391 ? 20.242 13.161 -39.601 1.00 56.31 391 GLN A N 1
ATOM 2946 C CA . GLN A 1 391 ? 21.255 13.758 -40.482 1.00 56.31 391 GLN A CA 1
ATOM 2947 C C . GLN A 1 391 ? 22.107 12.730 -41.237 1.00 56.31 391 GLN A C 1
ATOM 2949 O O . GLN A 1 391 ? 22.631 13.060 -42.304 1.00 56.31 391 GLN A O 1
ATOM 2954 N N . LYS A 1 392 ? 22.246 11.502 -40.721 1.00 56.50 392 LYS A N 1
ATOM 2955 C CA . LYS A 1 392 ? 22.915 10.411 -41.445 1.00 56.50 392 LYS A CA 1
ATOM 2956 C C . LYS A 1 392 ? 22.068 9.901 -42.604 1.00 56.50 392 LYS A C 1
ATOM 2958 O O . LYS A 1 392 ? 22.607 9.738 -43.690 1.00 56.50 392 LYS A O 1
ATOM 2963 N N . ASP A 1 393 ? 20.758 9.779 -42.409 1.00 55.28 393 ASP A N 1
ATOM 2964 C CA . ASP A 1 393 ? 19.825 9.348 -43.460 1.00 55.28 393 ASP A CA 1
ATOM 2965 C C . ASP A 1 393 ? 19.631 10.398 -44.577 1.00 55.28 393 ASP A C 1
ATOM 2967 O O . ASP A 1 393 ? 19.068 10.095 -45.625 1.00 55.28 393 ASP A O 1
ATOM 2971 N N . ILE A 1 394 ? 20.100 11.639 -44.378 1.00 57.62 394 ILE A N 1
ATOM 2972 C CA . ILE A 1 394 ? 20.100 12.712 -45.393 1.00 57.62 394 ILE A CA 1
ATOM 2973 C C . ILE A 1 394 ? 21.428 12.758 -46.185 1.00 57.62 394 ILE A C 1
ATOM 2975 O O . ILE A 1 394 ? 21.511 13.442 -47.209 1.00 57.62 394 ILE A O 1
ATOM 2979 N N . GLN A 1 395 ? 22.480 12.067 -45.725 1.00 48.22 395 GLN A N 1
ATOM 2980 C CA . GLN A 1 395 ? 23.795 12.027 -46.388 1.00 48.22 395 GLN A CA 1
ATOM 2981 C C . GLN A 1 395 ? 24.067 10.746 -47.196 1.00 48.22 395 GLN A C 1
ATOM 2983 O O . GLN A 1 395 ? 25.057 10.727 -47.933 1.00 48.22 395 GLN A O 1
ATOM 2988 N N . ASP A 1 396 ? 23.191 9.745 -47.102 1.00 45.00 396 ASP A N 1
ATOM 2989 C CA . ASP A 1 396 ? 23.113 8.585 -48.006 1.00 45.00 396 ASP A CA 1
ATOM 2990 C C . ASP A 1 396 ? 22.067 8.815 -49.116 1.00 45.00 396 ASP A C 1
ATOM 2992 O O . ASP A 1 396 ? 22.230 8.228 -50.217 1.00 45.00 396 ASP A O 1
#

Foldseek 3Di:
DAEAEDEQEEAEPQEEEQEDPADADYEYEYEHYEAEHLYAYEYHYQDEYEYEAYEHEYDPPSPDDCDANYEAAYAYYHYYLYEYYDQDADENLAANYEYEQRHQEYHHENYEYENFEHAPADLDADESHYEAPAHPDAHHAEYYLYEYYNQEHPYPDLHHWERHYEHEYHDDDPVVPPDPDDDLRAREHEYELYEHEAAEILAEQHYEYEFEDPDDDARYEYEYYNYEQYLGYALNYAEQHEEYEYDDPDQARYEYAYELYEQYNGEHQAARAYEQYGRYQLLAPEQYEYENADYNPDPPHHHANYEYADLQSCLVSVFDCNRHANYAYDYPDPPDPDFHAYYYPQAPDGQRQQRNCCNPPNNVPGDPGDQSRDRPGHSVNNVVVVVVVVVVVVVD

pLDDT: mean 84.53, std 14.89, range [37.88, 98.88]

InterPro domains:
  IPR011050 Pectin lyase fold/virulence factor [SSF51126] (47-300)

Organism: NCBI:txid222440

Secondary structure (DSSP, 8-state):
-EEEEEES-EEE-SS-EEEE---SSEEEEEES-EEESS-EEEE--SSEEEEES-EEE--TT----SS-SEEE-SSEEEEES-EEEEEEEEE-SS-SEEE-TT--EEEEES-EEEEEEE---SSS-EESSEEEEEEPSS-EEEEES-EEES-EE--SS-SSEESSEEEEEB---TTT---SS-----EEEEEES-EEES-B-SSBSSEEEEEE-SS----EEEEEES-EEES-B-TT-SBSSEEEEEESS-S--EEEEEES-EEES-B-SSEEEEEE-TTEEEEE-TT-EEE--B-SSSTTPBPEEEEES-HHHHHHTT-HHHHTTT-EE---STT------EEETT-----HHHHHHHHHH-GGGSPPPPTT-STT--THHHHHHHHHHHHHTTT-

Radius of gyration: 22.64 Å; chains: 1; bounding box: 56×35×84 Å